Protein 4HET (pdb70)

B-factor: mean 66.99, std 24.39, range [30.78, 192.73]

Radius of gyration: 27.77 Å; Cα contacts (8 Å, |Δi|>4): 1760; chains: 2; bounding box: 73×57×80 Å

InterPro domains:
  IPR025112 Putative carbohydrate metabolism domain [PF13201] (128-371)
  IPR038653 Putative carbohydrate metabolism domain superfamily [G3DSA:2.60.120.890] (121-374)

Nearest PDB structures (foldseek):
  4het-assembly1_A  TM=1.002E+00  e=2.735E-70  Bacteroides thetaiotaomicron VPI-5482
  4het-assembly2_B  TM=9.818E-01  e=3.853E-67  Bacteroides thetaiotaomicron VPI-5482
  4jrl-assembly1_A-2  TM=9.714E-01  e=2.040E-60  Bacteroides ovatus ATCC 8483
  3hbz-assembly1_A  TM=7.803E-01  e=7.338E-41  Bacteroides thetaiotaomicron VPI-5482
  3s30-assembly1_A  TM=9.023E-01  e=2.817E-26  Phocaeicola vulgatus ATCC 8482

Secondary structure (DSSP, 8-state):
---S--EEEESSEEEEEEETTTTEEEEEEETT--TTSB-EEEE--TT-EEEES---TT--SS-B---STTSEEEEEEE-SSS---PEEEEEEEEEE--SEE---EE---SSS--EEEEE---SSS-EEEEE-B-SHHHHHTT---SGGGSSEEEEE-GGG-EEEEEE-EE-HHHH----EE--EEESEEE-GGGTTT-HHHHEEE-EE--S-EEEEEEEEEEE--SSEEETTEE--S-----EEEE--B-SSTT--BTTTTTT-TT--EEEE--GGG----SS-EEEEEE-EESTT----HHHHHTT-BEE-EEEESSTTGGGTEEETT-EEEEEEEEEEE--/---EEEESSEEEEEEETTTTEEEEEEETT--TTSB-EEEE--TT-EEEES---TT--SS-B---STT-EEEEEEE--PEEEEEEEEEE--SEE---EE---SSS--EEEEE---TTS-EEEEE-B-SHHHHHTT---SGGGSSEEEEE-GGG-EEEEEE-EE-HHHH----EE--EEESEEE-GGGTTT-HHHHEEE-EE--S-EEEEEEEEEEE--SSEEETTEE--S-----EEEE--B-SSTT--BTTTTTT-TT--EEEE--GGG----SS-EEEEEE-EESTT----HHHHHTT-BEE-EEEESSTTGGGTEEETT-EEEEEEEEEEE--

CATH classification: 2.60.40.2340 (+1 more: 2.60.120.890)

Structure (mmCIF, N/CA/C/O backbone):
data_4HET
#
_entry.id   4HET
#
_cell.length_a   180.385
_cell.length_b   180.385
_cell.length_c   63.752
_cell.angle_alpha   90.000
_cell.angle_beta   90.000
_cell.angle_gamma   120.000
#
_symmetry.space_group_name_H-M   'P 61'
#
loop_
_entity.id
_entity.type
_entity.pdbx_description
1 polymer 'HYPOTHETICAL GLYCOSIDE HYDROLASE'
2 non-polymer 1,2-ETHANEDIOL
3 water water
#
loop_
_atom_site.group_PDB
_atom_site.id
_atom_site.type_symbol
_atom_site.label_atom_id
_atom_site.label_alt_id
_atom_site.label_comp_id
_atom_site.label_asym_id
_atom_site.label_entity_id
_atom_site.label_seq_id
_atom_site.pdbx_PDB_ins_code
_atom_site.Cartn_x
_atom_site.Cartn_y
_atom_site.Cartn_z
_atom_site.occupancy
_atom_site.B_iso_or_equiv
_atom_site.auth_seq_id
_atom_site.auth_comp_id
_atom_site.auth_asym_id
_atom_site.auth_atom_id
_atom_site.pdbx_PDB_model_num
ATOM 1 N N . SER A 1 13 ? 71.262 -109.248 78.665 1.00 108.09 27 SER A N 1
ATOM 2 C CA . SER A 1 13 ? 72.370 -108.999 77.696 1.00 120.77 27 SER A CA 1
ATOM 3 C C . SER A 1 13 ? 72.496 -107.518 77.243 1.00 126.25 27 SER A C 1
ATOM 4 O O . SER A 1 13 ? 73.350 -106.783 77.751 1.00 117.89 27 SER A O 1
ATOM 6 N N . GLU A 1 14 ? 71.643 -107.084 76.310 1.00 128.06 28 GLU A N 1
ATOM 7 C CA . GLU A 1 14 ? 71.719 -105.726 75.728 1.00 123.06 28 GLU A CA 1
ATOM 8 C C . GLU A 1 14 ? 71.455 -104.564 76.716 1.00 129.00 28 GLU A C 1
ATOM 9 O O . GLU A 1 14 ? 70.601 -104.667 77.597 1.00 134.26 28 GLU A O 1
ATOM 11 N N . ALA A 1 15 ? 72.205 -103.469 76.552 1.00 132.71 29 ALA A N 1
ATOM 12 C CA . ALA A 1 15 ? 72.085 -102.264 77.399 1.00 122.00 29 ALA A CA 1
ATOM 13 C C . ALA A 1 15 ? 72.771 -101.029 76.773 1.00 113.85 29 ALA A C 1
ATOM 14 O O . ALA A 1 15 ? 73.992 -100.889 76.834 1.00 116.17 29 ALA A O 1
ATOM 16 N N . ALA A 1 16 ? 71.969 -100.142 76.192 1.00 96.72 30 ALA A N 1
ATOM 17 C CA . ALA A 1 16 ? 72.440 -98.904 75.533 1.00 105.76 30 ALA A CA 1
ATOM 18 C C . ALA A 1 16 ? 71.216 -98.058 75.183 1.00 99.99 30 ALA A C 1
ATOM 19 O O . ALA A 1 16 ? 70.083 -98.527 75.327 1.00 93.72 30 ALA A O 1
ATOM 21 N N . ILE A 1 17 ? 71.439 -96.812 74.756 1.00 99.05 31 ILE A N 1
ATOM 22 C CA . ILE A 1 17 ? 70.343 -95.947 74.301 1.00 87.37 31 ILE A CA 1
ATOM 23 C C . ILE A 1 17 ? 70.375 -95.995 72.780 1.00 82.81 31 ILE A C 1
ATOM 24 O O . ILE A 1 17 ? 71.369 -95.616 72.167 1.00 89.54 31 ILE A O 1
ATOM 29 N N . ASP A 1 18 ? 69.277 -96.445 72.180 1.00 87.08 32 ASP A N 1
ATOM 30 C CA . ASP A 1 18 ? 69.199 -96.650 70.733 1.00 91.13 32 ASP A CA 1
ATOM 31 C C . ASP A 1 18 ? 68.681 -95.432 69.991 1.00 87.94 32 ASP A C 1
ATOM 32 O O . ASP A 1 18 ? 68.987 -95.239 68.817 1.00 96.18 32 ASP A O 1
ATOM 37 N N . ALA A 1 19 ? 67.871 -94.630 70.666 1.00 81.98 33 ALA A N 1
ATOM 38 C CA . ALA A 1 19 ? 67.314 -93.426 70.082 1.00 70.96 33 ALA A CA 1
ATOM 39 C C . ALA A 1 19 ? 66.973 -92.461 71.202 1.00 69.52 33 ALA A C 1
ATOM 40 O O . ALA A 1 19 ? 66.966 -92.837 72.371 1.00 81.54 33 ALA A O 1
ATOM 42 N N . CYS A 1 20 ? 66.704 -91.215 70.848 1.00 74.41 34 CYS A N 1
ATOM 43 C CA . CYS A 1 20 ? 66.326 -90.222 71.832 1.00 70.08 34 CYS A CA 1
ATOM 44 C C . CYS A 1 20 ? 65.512 -89.166 71.133 1.00 62.40 34 CYS A C 1
ATOM 45 O O . CYS A 1 20 ? 66.006 -88.513 70.247 1.00 63.86 34 CYS A O 1
ATOM 48 N N . THR A 1 21 ? 64.248 -89.027 71.518 1.00 62.76 35 THR A N 1
ATOM 49 C CA . THR A 1 21 ? 63.346 -88.070 70.881 1.00 60.95 35 THR A CA 1
ATOM 50 C C . THR A 1 21 ? 62.719 -87.200 71.967 1.00 55.84 35 THR A C 1
ATOM 51 O O . THR A 1 21 ? 62.967 -87.402 73.161 1.00 58.98 35 THR A O 1
ATOM 55 N N . GLY A 1 22 ? 61.943 -86.206 71.556 1.00 54.11 36 GLY A N 1
ATOM 56 C CA . GLY A 1 22 ? 61.324 -85.319 72.517 1.00 53.36 36 GLY A CA 1
ATOM 57 C C . GLY A 1 22 ? 60.536 -84.259 71.810 1.00 50.21 36 GLY A C 1
ATOM 58 O O . GLY A 1 22 ? 60.751 -84.010 70.649 1.00 54.36 36 GLY A O 1
ATOM 59 N N . ASP A 1 23 ? 59.652 -83.596 72.544 1.00 50.96 37 ASP A N 1
ATOM 60 C CA . ASP A 1 23 ? 58.798 -82.544 71.984 1.00 53.25 37 ASP A CA 1
ATOM 61 C C . ASP A 1 23 ? 59.535 -81.419 71.287 1.00 55.14 37 ASP A C 1
ATOM 62 O O . ASP A 1 23 ? 59.039 -80.879 70.324 1.00 55.40 37 ASP A O 1
ATOM 67 N N . ASP A 1 24 ? 60.650 -80.974 71.850 1.00 57.49 38 ASP A N 1
ATOM 68 C CA . ASP A 1 24 ? 61.393 -79.846 71.262 1.00 52.41 38 ASP A CA 1
ATOM 69 C C . ASP A 1 24 ? 62.580 -80.313 70.407 1.00 51.59 38 ASP A C 1
ATOM 70 O O . ASP A 1 24 ? 63.224 -79.507 69.731 1.00 49.93 38 ASP A O 1
ATOM 75 N N . VAL A 1 25 ? 62.857 -81.615 70.436 1.00 51.86 39 VAL A N 1
ATOM 76 C CA . VAL A 1 25 ? 64.032 -82.178 69.793 1.00 47.44 39 VAL A CA 1
ATOM 77 C C . VAL A 1 25 ? 64.008 -82.238 68.269 1.00 58.45 39 VAL A C 1
ATOM 78 O O . VAL A 1 25 ? 63.149 -82.895 67.722 1.00 64.36 39 VAL A O 1
ATOM 82 N N . GLN A 1 26 ? 64.945 -81.542 67.608 1.00 58.69 40 GLN A N 1
ATOM 83 C CA A GLN A 1 26 ? 65.097 -81.581 66.133 0.50 58.97 40 GLN A CA 1
ATOM 84 C CA B GLN A 1 26 ? 65.100 -81.612 66.130 0.50 57.72 40 GLN A CA 1
ATOM 85 C C . GLN A 1 26 ? 66.009 -82.726 65.680 1.00 52.19 40 GLN A C 1
ATOM 86 O O . GLN A 1 26 ? 65.812 -83.286 64.640 1.00 63.56 40 GLN A O 1
ATOM 97 N N . LEU A 1 27 ? 67.009 -83.065 66.479 1.00 49.86 41 LEU A N 1
ATOM 98 C CA . LEU A 1 27 ? 67.957 -84.087 66.076 1.00 49.99 41 LEU A CA 1
ATOM 99 C C . LEU A 1 27 ? 68.773 -84.463 67.281 1.00 55.26 41 LEU A C 1
ATOM 100 O O . LEU A 1 27 ? 69.142 -83.596 68.049 1.00 48.58 41 LEU A O 1
ATOM 105 N N . ALA A 1 28 ? 69.070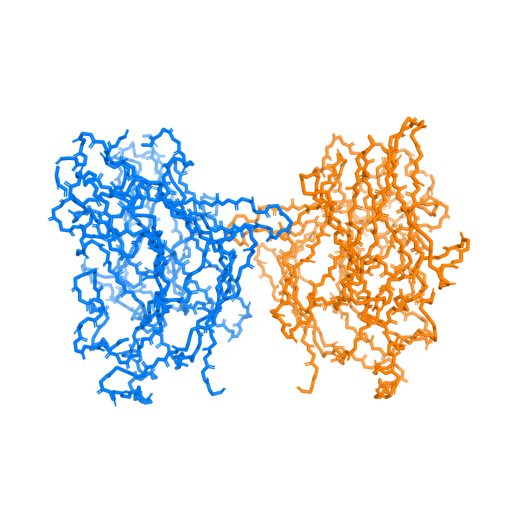 -85.744 67.415 1.00 60.10 42 ALA A N 1
ATOM 106 C CA . ALA A 1 28 ? 69.890 -86.229 68.490 1.00 60.98 42 ALA A CA 1
ATOM 107 C C . ALA A 1 28 ? 71.080 -86.930 67.889 1.00 66.41 42 ALA A C 1
ATOM 108 O O . ALA A 1 28 ? 70.948 -87.694 66.940 1.00 77.86 42 ALA A O 1
ATOM 110 N N . ASN A 1 29 ? 72.250 -86.637 68.422 1.00 60.22 43 ASN A N 1
ATOM 111 C CA . ASN A 1 29 ? 73.449 -87.337 68.030 1.00 62.98 43 ASN A CA 1
ATOM 112 C C . ASN A 1 29 ? 73.896 -88.192 69.185 1.00 58.85 43 ASN A C 1
ATOM 113 O O . ASN A 1 29 ? 74.415 -87.674 70.188 1.00 59.92 43 ASN A O 1
ATOM 118 N N . ILE A 1 30 ? 73.689 -89.499 69.044 1.00 63.48 44 ILE A N 1
ATOM 119 C CA . ILE A 1 30 ? 74.107 -90.477 70.044 1.00 67.28 44 ILE A CA 1
ATOM 120 C C . ILE A 1 30 ? 75.497 -90.981 69.690 1.00 68.90 44 ILE A C 1
ATOM 121 O O . ILE A 1 30 ? 75.677 -91.604 68.661 1.00 78.38 44 ILE A O 1
ATOM 126 N N . ASN A 1 31 ? 76.474 -90.698 70.540 1.00 70.07 45 ASN A N 1
ATOM 127 C CA . ASN A 1 31 ? 77.832 -91.148 70.327 1.00 75.61 45 ASN A CA 1
ATOM 128 C C . ASN A 1 31 ? 78.022 -92.384 71.198 1.00 87.63 45 ASN A C 1
ATOM 129 O O . ASN A 1 31 ? 78.286 -92.276 72.401 1.00 81.58 45 ASN A O 1
ATOM 134 N N . ALA A 1 32 ? 77.859 -93.554 70.581 1.00 89.38 46 ALA A N 1
ATOM 135 C CA . ALA A 1 32 ? 77.985 -94.852 71.269 1.00 93.80 46 ALA A CA 1
ATOM 136 C C . ALA A 1 32 ? 79.306 -95.071 72.014 1.00 91.99 46 ALA A C 1
ATOM 137 O O . ALA A 1 32 ? 79.354 -95.849 72.962 1.00 100.07 46 ALA A O 1
ATOM 139 N N . ASP A 1 33 ? 80.365 -94.386 71.594 1.00 91.99 47 ASP A N 1
ATOM 140 C CA . ASP A 1 33 ? 81.696 -94.548 72.194 1.00 92.12 47 ASP A CA 1
ATOM 141 C C . ASP A 1 33 ? 81.952 -93.703 73.440 1.00 94.27 47 ASP A C 1
ATOM 142 O O . ASP A 1 33 ? 82.545 -94.185 74.409 1.00 91.02 47 ASP A O 1
ATOM 147 N N . SER A 1 34 ? 81.548 -92.435 73.399 1.00 85.43 48 SER A N 1
ATOM 148 C CA . SER A 1 34 ? 81.752 -91.521 74.539 1.00 91.13 48 SER A CA 1
ATOM 149 C C . SER A 1 34 ? 80.586 -91.558 75.550 1.00 81.36 48 SER A C 1
ATOM 150 O O . SER A 1 34 ? 80.739 -91.128 76.693 1.00 86.49 48 SER A O 1
ATOM 153 N N . LYS A 1 35 ? 79.456 -92.113 75.113 1.00 83.00 49 LYS A N 1
ATOM 154 C CA . LYS A 1 35 ? 78.218 -92.159 75.877 1.00 86.96 49 LYS A CA 1
ATOM 155 C C . LYS A 1 35 ? 77.684 -90.729 76.053 1.00 85.85 49 LYS A C 1
ATOM 156 O O . LYS A 1 35 ? 77.010 -90.420 77.035 1.00 74.63 49 LYS A O 1
ATOM 162 N N . LEU A 1 36 ? 78.002 -89.851 75.107 1.00 75.92 50 LEU A N 1
ATOM 163 C CA . LEU A 1 36 ? 77.515 -88.488 75.144 1.00 71.98 50 LEU A CA 1
ATOM 164 C C . LEU A 1 36 ? 76.448 -88.422 74.092 1.00 65.70 50 LEU A C 1
ATOM 165 O O . LEU A 1 36 ? 76.621 -88.968 73.002 1.00 67.03 50 LEU A O 1
ATOM 170 N N . ILE A 1 37 ? 75.312 -87.813 74.435 1.00 58.79 51 ILE A N 1
ATOM 171 C CA . ILE A 1 37 ? 74.227 -87.599 73.499 1.00 55.46 51 ILE A CA 1
ATOM 172 C C . ILE A 1 37 ? 73.972 -86.103 73.458 1.00 59.24 51 ILE A C 1
ATOM 173 O O . ILE A 1 37 ? 73.678 -85.500 74.483 1.00 55.98 51 ILE A O 1
ATOM 178 N N . ASN A 1 38 ? 74.111 -85.502 72.288 1.00 56.27 52 ASN A N 1
ATOM 179 C CA . ASN A 1 38 ? 73.793 -84.106 72.127 1.00 55.12 52 ASN A CA 1
ATOM 180 C C . ASN A 1 38 ? 72.409 -84.085 71.524 1.00 54.35 52 ASN A C 1
ATOM 181 O O . ASN A 1 38 ? 72.165 -84.726 70.510 1.00 50.69 52 ASN A O 1
ATOM 186 N N . VAL A 1 39 ? 71.502 -83.344 72.146 1.00 51.36 53 VAL A N 1
ATOM 187 C CA . VAL A 1 39 ? 70.124 -83.252 71.685 1.00 48.55 53 VAL A CA 1
ATOM 188 C C . VAL A 1 39 ? 69.916 -81.815 71.273 1.00 51.02 53 VAL A C 1
ATOM 189 O O . VAL A 1 39 ? 70.047 -80.901 72.101 1.00 52.68 53 VAL A O 1
ATOM 193 N N . TYR A 1 40 ? 69.588 -81.606 70.002 1.00 48.08 54 TYR A N 1
ATOM 194 C CA . TYR A 1 40 ? 69.419 -80.273 69.463 1.00 48.22 54 TYR A CA 1
ATOM 195 C C . TYR A 1 40 ? 67.939 -79.897 69.492 1.00 47.54 54 TYR A C 1
ATOM 196 O O . TYR A 1 40 ? 67.087 -80.614 68.978 1.00 51.23 54 TYR A O 1
ATOM 205 N N . VAL A 1 41 ? 67.645 -78.762 70.102 1.00 46.55 55 VAL A N 1
ATOM 206 C CA . VAL A 1 41 ? 66.275 -78.290 70.255 1.00 48.62 55 VAL A CA 1
ATOM 207 C C . VAL A 1 41 ? 66.074 -76.910 69.680 1.00 51.76 55 VAL A C 1
ATOM 208 O O . VAL A 1 41 ? 67.034 -76.150 69.533 1.00 52.91 55 VAL A O 1
ATOM 212 N N . ASN A 1 42 ? 64.824 -76.570 69.374 1.00 59.98 56 ASN A N 1
ATOM 213 C CA . ASN A 1 42 ? 64.540 -75.255 68.812 1.00 54.32 56 ASN A CA 1
ATOM 214 C C . ASN A 1 42 ? 64.976 -74.165 69.775 1.00 53.87 56 ASN A C 1
ATOM 215 O O . ASN A 1 42 ? 64.956 -74.310 71.019 1.00 50.11 56 ASN A O 1
ATOM 220 N N . LYS A 1 43 ? 65.358 -73.059 69.183 1.00 58.28 57 LYS A N 1
ATOM 221 C CA . LYS A 1 43 ? 65.930 -71.941 69.895 1.00 63.04 57 LYS A CA 1
ATOM 222 C C . LYS A 1 43 ? 65.054 -71.423 71.029 1.00 63.99 57 LYS A C 1
ATOM 223 O O . LYS A 1 43 ? 65.582 -70.817 71.964 1.00 64.59 57 LYS A O 1
ATOM 229 N N . GLY A 1 44 ? 63.731 -71.612 70.928 1.00 63.24 58 GLY A N 1
ATOM 230 C CA . GLY A 1 44 ? 62.795 -71.138 71.954 1.00 65.14 58 GLY A CA 1
ATOM 231 C C . GLY A 1 44 ? 62.304 -72.192 72.952 1.00 62.94 58 GLY A C 1
ATOM 232 O O . GLY A 1 44 ? 61.368 -71.946 73.700 1.00 59.38 58 GLY A O 1
ATOM 233 N N . ALA A 1 45 ? 62.959 -73.350 73.002 1.00 52.42 59 ALA A N 1
ATOM 234 C CA . ALA A 1 45 ? 62.591 -74.418 73.914 1.00 52.99 59 ALA A CA 1
ATOM 235 C C . ALA A 1 45 ? 62.830 -74.022 75.381 1.00 53.20 59 ALA A C 1
ATOM 236 O O . ALA A 1 45 ? 63.760 -73.281 75.702 1.00 52.88 59 ALA A O 1
ATOM 238 N N . ASP A 1 46 ? 61.984 -74.508 76.277 1.00 52.40 60 ASP A N 1
ATOM 239 C CA . ASP A 1 46 ? 62.147 -74.227 77.700 1.00 54.43 60 ASP A CA 1
ATOM 240 C C . ASP A 1 46 ? 63.085 -75.306 78.227 1.00 55.27 60 ASP A C 1
ATOM 241 O O . ASP A 1 46 ? 62.675 -76.457 78.425 1.00 52.84 60 ASP A O 1
ATOM 246 N N . LEU A 1 47 ? 64.344 -74.938 78.448 1.00 57.60 61 LEU A N 1
ATOM 247 C CA . LEU A 1 47 ? 65.346 -75.901 78.930 1.00 55.97 61 LEU A CA 1
ATOM 248 C C . LEU A 1 47 ? 64.988 -76.468 80.301 1.00 49.96 61 LEU A C 1
ATOM 249 O O . LEU A 1 47 ? 65.380 -77.591 80.610 1.00 52.12 61 LEU A O 1
ATOM 254 N N . SER A 1 48 ? 64.207 -75.741 81.095 1.00 54.98 62 SER A N 1
ATOM 255 C CA . SER A 1 48 ? 63.816 -76.234 82.426 1.00 57.56 62 SER A CA 1
ATOM 256 C C . SER A 1 48 ? 62.686 -77.273 82.425 1.00 54.26 62 SER A C 1
ATOM 257 O O . SER A 1 48 ? 62.413 -77.895 83.467 1.00 51.66 62 SER A O 1
ATOM 260 N N . LYS A 1 49 ? 62.029 -77.440 81.279 1.00 53.43 63 LYS A N 1
ATOM 261 C CA . LYS A 1 49 ? 60.903 -78.363 81.140 1.00 52.36 63 LYS A CA 1
ATOM 262 C C . LYS A 1 49 ? 60.987 -79.130 79.843 1.00 53.92 63 LYS A C 1
ATOM 263 O O . LYS A 1 49 ? 60.193 -78.905 78.933 1.00 55.38 63 LYS A O 1
ATOM 269 N N . GLN A 1 50 ? 61.944 -80.049 79.758 1.00 51.05 64 GLN A N 1
ATOM 270 C CA . GLN A 1 50 ? 62.111 -80.843 78.569 1.00 52.79 64 GLN A CA 1
ATOM 271 C C . GLN A 1 50 ? 61.462 -82.216 78.666 1.00 55.20 64 GLN A C 1
ATOM 272 O O . GLN A 1 50 ? 61.750 -82.962 79.599 1.00 50.66 64 GLN A O 1
ATOM 278 N N . LYS A 1 51 ? 60.614 -82.551 77.679 1.00 57.17 65 LYS A N 1
ATOM 279 C CA . LYS A 1 51 ? 60.011 -83.887 77.579 1.00 57.01 65 LYS A CA 1
ATOM 280 C C . LYS A 1 51 ? 60.879 -84.683 76.622 1.00 53.30 65 LYS A C 1
ATOM 281 O O . LYS A 1 51 ? 61.054 -84.266 75.476 1.00 54.67 65 LYS A O 1
ATOM 287 N N . LEU A 1 52 ? 61.405 -85.817 77.081 1.00 53.10 66 LEU A N 1
ATOM 288 C CA . LEU A 1 52 ? 62.282 -86.665 76.286 1.00 58.70 66 LEU A CA 1
ATOM 289 C C . LEU A 1 52 ? 61.900 -88.138 76.402 1.00 57.24 66 LEU A C 1
ATOM 290 O O . LEU A 1 52 ? 61.508 -88.562 77.472 1.00 60.79 66 LEU A O 1
ATOM 295 N N . GLU A 1 53 ? 62.022 -88.899 75.305 1.00 62.21 67 GLU A N 1
ATOM 296 C CA . GLU A 1 53 ? 61.796 -90.359 75.292 1.00 74.62 67 GLU A CA 1
ATOM 297 C C . GLU A 1 53 ? 63.044 -91.041 74.772 1.00 65.51 67 GLU A C 1
ATOM 298 O O . GLU A 1 53 ? 63.719 -90.520 73.902 1.00 75.68 67 GLU A O 1
ATOM 304 N N . PHE A 1 54 ? 63.336 -92.214 75.298 1.00 70.71 68 PHE A N 1
ATOM 305 C CA . PHE A 1 54 ? 64.497 -92.984 74.896 1.00 74.11 68 PHE A CA 1
ATOM 306 C C . PHE A 1 54 ? 64.049 -94.371 74.449 1.00 86.24 68 PHE A C 1
ATOM 307 O O . PHE A 1 54 ? 63.193 -94.965 75.082 1.00 94.32 68 PHE A O 1
ATOM 315 N N . VAL A 1 55 ? 64.615 -94.883 73.361 1.00 87.82 69 VAL A N 1
ATOM 316 C CA . VAL A 1 55 ? 64.357 -96.251 72.951 1.00 88.40 69 VAL A CA 1
ATOM 317 C C . VAL A 1 55 ? 65.552 -97.057 73.477 1.00 93.94 69 VAL A C 1
ATOM 318 O O . VAL A 1 55 ? 66.700 -96.685 73.238 1.00 95.51 69 VAL A O 1
ATOM 322 N N . ILE A 1 56 ? 65.282 -98.127 74.221 1.00 92.25 70 ILE A N 1
ATOM 323 C CA . ILE A 1 56 ? 66.337 -98.991 74.766 1.00 98.34 70 ILE A CA 1
ATOM 324 C C . ILE A 1 56 ? 66.008 -100.470 74.455 1.00 100.70 70 ILE A C 1
ATOM 325 O O . ILE A 1 56 ? 64.901 -100.761 73.990 1.00 100.49 70 ILE A O 1
ATOM 330 N N . PRO A 1 57 ? 66.972 -101.398 74.671 1.00 105.12 71 PRO A N 1
ATOM 331 C CA . PRO A 1 57 ? 66.743 -102.837 74.416 1.00 121.07 71 PRO A CA 1
ATOM 332 C C . PRO A 1 57 ? 65.602 -103.480 75.229 1.00 127.79 71 PRO A C 1
ATOM 333 O O . PRO A 1 57 ? 65.433 -103.158 76.414 1.00 117.04 71 PRO A O 1
ATOM 337 N N . GLU A 1 58 ? 64.851 -104.385 74.586 1.00 124.18 72 GLU A N 1
ATOM 338 C CA . GLU A 1 58 ? 63.732 -105.111 75.211 1.00 112.42 72 GLU A CA 1
ATOM 339 C C . GLU A 1 58 ? 64.133 -105.657 76.579 1.00 110.26 72 GLU A C 1
ATOM 340 O O . GLU A 1 58 ? 65.138 -106.357 76.698 1.00 107.49 72 GLU A O 1
ATOM 342 N N . GLY A 1 59 ? 63.375 -105.298 77.613 1.00 114.24 73 GLY A N 1
ATOM 343 C CA . GLY A 1 59 ? 63.648 -105.769 78.973 1.00 121.29 73 GLY A CA 1
ATOM 344 C C . GLY A 1 59 ? 64.388 -104.800 79.883 1.00 123.90 73 GLY A C 1
ATOM 345 O O . GLY A 1 59 ? 64.157 -104.789 81.095 1.00 125.04 73 GLY A O 1
ATOM 346 N N . ALA A 1 60 ? 65.294 -104.006 79.317 1.00 121.33 74 ALA A N 1
ATOM 347 C CA . ALA A 1 60 ? 66.085 -103.042 80.086 1.00 120.58 74 ALA A CA 1
ATOM 348 C C . ALA A 1 60 ? 65.256 -101.834 80.497 1.00 114.57 74 ALA A C 1
ATOM 349 O O . ALA A 1 60 ? 64.218 -101.543 79.891 1.00 107.46 74 ALA A O 1
ATOM 351 N N . THR A 1 61 ? 65.742 -101.120 81.511 1.00 113.52 75 THR A N 1
ATOM 352 C CA . THR A 1 61 ? 65.077 -99.908 82.003 1.00 117.14 75 THR A CA 1
ATOM 353 C C . THR A 1 61 ? 66.019 -98.699 82.049 1.00 105.03 75 THR A C 1
ATOM 354 O O . THR A 1 61 ? 67.235 -98.839 82.225 1.00 92.42 75 THR A O 1
ATOM 358 N N . ILE A 1 62 ? 65.420 -97.516 81.925 1.00 108.73 76 ILE A N 1
ATOM 359 C CA . ILE A 1 62 ? 66.137 -96.242 81.881 1.00 103.26 76 ILE A CA 1
ATOM 360 C C . ILE A 1 62 ? 65.765 -95.358 83.076 1.00 94.38 76 ILE A C 1
ATOM 361 O O . ILE A 1 62 ? 64.610 -94.974 83.241 1.00 98.95 76 ILE A O 1
ATOM 366 N N . LYS A 1 63 ? 66.762 -95.022 83.886 1.00 85.24 77 LYS A N 1
ATOM 367 C CA . LYS A 1 63 ? 66.581 -94.185 85.059 1.00 91.11 77 LYS A CA 1
ATOM 368 C C . LYS A 1 63 ? 67.546 -93.000 85.017 1.00 86.90 77 LYS A C 1
ATOM 369 O O . LYS A 1 63 ? 68.742 -93.202 84.854 1.00 90.14 77 LYS A O 1
ATOM 375 N N . ILE A 1 64 ? 67.034 -91.778 85.187 1.00 78.77 78 ILE A N 1
ATOM 376 C CA . ILE A 1 64 ? 67.888 -90.580 85.305 1.00 67.81 78 ILE A CA 1
ATOM 377 C C . ILE A 1 64 ? 68.691 -90.745 86.602 1.00 70.14 78 ILE A C 1
ATOM 378 O O . ILE A 1 64 ? 68.149 -91.201 87.592 1.00 73.88 78 ILE A O 1
ATOM 383 N N . ASN A 1 65 ? 69.975 -90.395 86.602 1.00 69.10 79 ASN A N 1
ATOM 384 C CA . ASN A 1 65 ? 70.846 -90.662 87.766 1.00 71.72 79 ASN A CA 1
ATOM 385 C C . ASN A 1 65 ? 70.555 -89.875 89.014 1.00 69.15 79 ASN A C 1
ATOM 386 O O . ASN A 1 65 ? 70.874 -90.313 90.111 1.00 73.03 79 ASN A O 1
ATOM 391 N N . ASP A 1 66 ? 69.959 -88.706 88.853 1.00 68.55 80 ASP A N 1
ATOM 392 C CA . ASP A 1 66 ? 69.630 -87.863 89.993 1.00 71.10 80 ASP A CA 1
ATOM 393 C C . ASP A 1 66 ? 68.328 -87.114 89.715 1.00 65.88 80 ASP A C 1
ATOM 394 O O . ASP A 1 66 ? 67.756 -87.220 88.624 1.00 66.41 80 ASP A O 1
ATOM 399 N N . GLN A 1 67 ? 67.868 -86.378 90.720 1.00 61.09 81 GLN A N 1
ATOM 400 C CA . GLN A 1 67 ? 66.685 -85.555 90.612 1.00 60.16 81 GLN A CA 1
ATOM 401 C C . GLN A 1 67 ? 67.006 -84.138 91.085 1.00 57.30 81 GLN A C 1
ATOM 402 O O . GLN A 1 67 ? 67.711 -83.963 92.086 1.00 59.04 81 GLN A O 1
ATOM 408 N N . VAL A 1 68 ? 66.461 -83.142 90.389 1.00 56.91 82 VAL A N 1
ATOM 409 C CA . VAL A 1 68 ? 66.582 -81.735 90.826 1.00 61.08 82 VAL A CA 1
ATOM 410 C C . VAL A 1 68 ? 65.170 -81.123 90.994 1.00 58.44 82 VAL A C 1
ATOM 411 O O . VAL A 1 68 ? 64.201 -81.607 90.404 1.00 55.72 82 VAL A O 1
ATOM 415 N N . ALA A 1 69 ? 65.087 -80.038 91.771 1.00 58.00 83 ALA A N 1
ATOM 416 C CA . ALA A 1 69 ? 63.834 -79.409 92.091 1.00 59.02 83 ALA A CA 1
ATOM 417 C C . ALA A 1 69 ? 62.943 -79.182 90.870 1.00 62.17 83 ALA A C 1
ATOM 418 O O . ALA A 1 69 ? 61.730 -79.385 90.953 1.00 60.72 83 ALA A O 1
ATOM 420 N N . GLY A 1 70 ? 63.533 -78.783 89.756 1.00 55.05 84 GLY A N 1
ATOM 421 C CA . GLY A 1 70 ? 62.781 -78.467 88.554 1.00 57.44 84 GLY A CA 1
ATOM 422 C C . GLY A 1 70 ? 62.212 -79.640 87.782 1.00 58.07 84 GLY A C 1
ATOM 423 O O . GLY A 1 70 ? 61.385 -79.452 86.906 1.00 56.17 84 GLY A O 1
ATOM 424 N N . ASP A 1 71 ? 62.648 -80.850 88.122 1.00 60.90 85 ASP A N 1
ATOM 425 C CA . ASP A 1 71 ? 62.107 -82.038 87.496 1.00 57.30 85 ASP A CA 1
ATOM 426 C C . ASP A 1 71 ? 60.639 -82.196 87.930 1.00 60.41 85 ASP A C 1
ATOM 427 O O . ASP A 1 71 ? 60.253 -81.835 89.051 1.00 54.48 85 ASP A O 1
ATOM 432 N N . THR A 1 72 ? 59.836 -82.719 87.012 1.00 63.37 86 THR A N 1
ATOM 433 C CA . THR A 1 72 ? 58.432 -83.041 87.276 1.00 62.47 86 THR A CA 1
ATOM 434 C C . THR A 1 72 ? 58.290 -84.498 86.826 1.00 70.89 86 THR A C 1
ATOM 435 O O . THR A 1 72 ? 59.276 -85.138 86.422 1.00 64.69 86 THR A O 1
ATOM 439 N N . GLU A 1 73 ? 57.071 -85.020 86.864 1.00 76.32 87 GLU A N 1
ATOM 440 C CA . GLU A 1 73 ? 56.816 -86.396 86.453 1.00 77.40 87 GLU A CA 1
ATOM 441 C C . GLU A 1 73 ? 56.846 -86.562 84.949 1.00 68.67 87 GLU A C 1
ATOM 442 O O . GLU A 1 73 ? 57.131 -87.641 84.459 1.00 75.16 87 GLU A O 1
ATOM 448 N N . ALA A 1 74 ? 56.588 -85.476 84.231 1.00 64.53 88 ALA A N 1
ATOM 449 C CA . ALA A 1 74 ? 56.547 -85.476 82.791 1.00 62.99 88 ALA A CA 1
ATOM 450 C C . ALA A 1 74 ? 57.797 -84.842 82.081 1.00 61.30 88 ALA A C 1
ATOM 451 O O . ALA A 1 74 ? 58.062 -85.155 80.925 1.00 69.68 88 ALA A O 1
ATOM 453 N N . THR A 1 75 ? 58.538 -83.962 82.761 1.00 58.08 89 THR A N 1
ATOM 454 C CA . THR A 1 75 ? 59.683 -83.281 82.144 1.00 61.33 89 THR A CA 1
ATOM 455 C C . THR A 1 75 ? 60.936 -83.272 83.033 1.00 60.09 89 THR A C 1
ATOM 456 O O . THR A 1 75 ? 60.848 -83.431 84.242 1.00 59.95 89 THR A O 1
ATOM 460 N N . TYR A 1 76 ? 62.092 -83.071 82.408 1.00 58.05 90 TYR A N 1
ATOM 461 C CA . TYR A 1 76 ? 63.361 -82.941 83.125 1.00 54.99 90 TYR A CA 1
ATOM 462 C C . TYR A 1 76 ? 63.894 -81.511 82.974 1.00 53.36 90 TYR A C 1
ATOM 463 O O . TYR A 1 76 ? 63.697 -80.852 81.946 1.00 48.62 90 TYR A O 1
ATOM 472 N N . ASP A 1 77 ? 64.589 -81.051 84.012 1.00 55.45 91 ASP A N 1
ATOM 473 C CA . ASP A 1 77 ? 65.157 -79.713 84.017 1.00 52.92 91 ASP A CA 1
ATOM 474 C C . ASP A 1 77 ? 66.627 -79.751 83.558 1.00 54.02 91 ASP A C 1
ATOM 475 O O . ASP A 1 77 ? 67.489 -80.304 84.243 1.00 55.72 91 ASP A O 1
ATOM 480 N N . PHE A 1 78 ? 66.881 -79.175 82.394 1.00 52.33 92 PHE A N 1
ATOM 481 C CA . PHE A 1 78 ? 68.217 -79.059 81.822 1.00 53.40 92 PHE A CA 1
ATOM 482 C C . PHE A 1 78 ? 68.698 -77.605 81.808 1.00 54.79 92 PHE A C 1
ATOM 483 O O . PHE A 1 78 ? 69.540 -77.238 80.995 1.00 57.79 92 PHE A O 1
ATOM 491 N N . SER A 1 79 ? 68.172 -76.781 82.697 1.00 54.02 93 SER A N 1
ATOM 492 C CA . SER A 1 79 ? 68.514 -75.356 82.705 1.00 57.12 93 SER A CA 1
ATOM 493 C C . SER A 1 79 ? 69.770 -75.009 83.500 1.00 61.87 93 SER A C 1
ATOM 494 O O . SER A 1 79 ? 70.250 -73.896 83.366 1.00 65.15 93 SER A O 1
ATOM 497 N N . GLU A 1 80 ? 70.281 -75.939 84.323 1.00 61.61 94 GLU A N 1
ATOM 498 C CA . GLU A 1 80 ? 71.477 -75.689 85.136 1.00 69.23 94 GLU A CA 1
ATOM 499 C C . GLU A 1 80 ? 72.710 -75.590 84.240 1.00 71.82 94 GLU A C 1
ATOM 500 O O . GLU A 1 80 ? 72.669 -75.927 83.045 1.00 63.18 94 GLU A O 1
ATOM 506 N N . GLU A 1 81 ? 73.795 -75.127 84.862 1.00 80.78 95 GLU A N 1
ATOM 507 C CA . GLU A 1 81 ? 75.089 -74.826 84.225 1.00 79.90 95 GLU A CA 1
ATOM 508 C C . GLU A 1 81 ? 75.397 -75.490 82.894 1.00 64.53 95 GLU A C 1
ATOM 509 O O . GLU A 1 81 ? 75.428 -74.845 81.836 1.00 86.16 95 GLU A O 1
ATOM 511 N N . THR A 1 82 ? 75.633 -76.789 82.945 1.00 62.79 96 THR A N 1
ATOM 512 C CA . THR A 1 82 ? 76.057 -77.551 81.772 1.00 62.72 96 THR A CA 1
ATOM 513 C C . THR A 1 82 ? 74.947 -77.963 80.798 1.00 65.09 96 THR A C 1
ATOM 514 O O . THR A 1 82 ? 75.231 -78.494 79.721 1.00 59.22 96 THR A O 1
ATOM 518 N N . HIS A 1 83 ? 73.691 -77.728 81.164 1.00 57.47 97 HIS A N 1
ATOM 519 C CA . HIS A 1 83 ? 72.566 -78.167 80.355 1.00 50.12 97 HIS A CA 1
ATOM 520 C C . HIS A 1 83 ? 72.659 -79.677 80.068 1.00 47.01 97 HIS A C 1
ATOM 521 O O . HIS A 1 83 ? 72.242 -80.133 79.007 1.00 50.00 97 HIS A O 1
ATOM 528 N N . SER A 1 84 ? 73.147 -80.438 81.038 1.00 50.37 98 SER A N 1
ATOM 529 C CA A SER A 1 84 ? 73.299 -81.875 80.895 0.50 54.79 98 SER A CA 1
ATOM 530 C CA B SER A 1 84 ? 73.285 -81.882 80.878 0.50 52.12 98 SER A CA 1
ATOM 531 C C . SER A 1 84 ? 72.824 -82.650 82.118 1.00 52.72 98 SER A C 1
ATOM 532 O O . SER A 1 84 ? 72.841 -82.143 83.233 1.00 55.12 98 SER A O 1
ATOM 537 N N . ARG A 1 85 ? 72.394 -83.886 81.887 1.00 56.78 99 ARG A N 1
ATOM 538 C CA . ARG A 1 85 ? 71.968 -84.796 82.957 1.00 59.81 99 ARG A CA 1
ATOM 539 C C . ARG A 1 85 ? 72.427 -86.211 82.560 1.00 57.43 99 ARG A C 1
ATOM 540 O O . ARG A 1 85 ? 72.430 -86.565 81.368 1.00 59.05 99 ARG A O 1
ATOM 548 N N . LYS A 1 86 ? 72.786 -87.017 83.538 1.00 57.89 100 LYS A N 1
ATOM 549 C CA . LYS A 1 86 ? 73.238 -88.378 83.294 1.00 64.59 100 LYS A CA 1
ATOM 550 C C . LYS A 1 86 ? 72.099 -89.379 83.465 1.00 68.79 100 LYS A C 1
ATOM 551 O O . LYS A 1 86 ? 71.234 -89.189 84.309 1.00 75.70 100 LYS A O 1
ATOM 557 N N . PHE A 1 87 ? 72.099 -90.421 82.645 1.00 74.58 101 PHE A N 1
ATOM 558 C CA . PHE A 1 87 ? 71.109 -91.491 82.695 1.00 77.51 101 PHE A CA 1
ATOM 559 C C . PHE A 1 87 ? 71.807 -92.859 82.707 1.00 86.57 101 PHE A C 1
ATOM 560 O O . PHE A 1 87 ? 72.803 -93.047 82.020 1.00 92.59 101 PHE A O 1
ATOM 568 N N . THR A 1 88 ? 71.298 -93.808 83.494 1.00 95.17 102 THR A N 1
ATOM 569 C CA . THR A 1 88 ? 71.837 -95.165 83.497 1.00 82.37 102 THR A CA 1
ATOM 570 C C . THR A 1 88 ? 70.839 -96.094 82.791 1.00 92.55 102 THR A C 1
ATOM 571 O O . THR A 1 88 ? 69.629 -95.922 82.910 1.00 97.00 102 THR A O 1
ATOM 575 N N . VAL A 1 89 ? 71.351 -97.047 82.014 1.00 104.08 103 VAL A N 1
ATOM 576 C CA . VAL A 1 89 ? 70.507 -98.037 81.333 1.00 99.50 103 VAL A CA 1
ATOM 577 C C . VAL A 1 89 ? 70.905 -99.410 81.874 1.00 107.57 103 VAL A C 1
ATOM 578 O O . VAL A 1 89 ? 71.928 -99.967 81.462 1.00 118.24 103 VAL A O 1
ATOM 582 N N . THR A 1 90 ? 70.128 -99.936 82.822 1.00 120.45 104 THR A N 1
ATOM 583 C CA . THR A 1 90 ? 70.413 -101.267 83.379 1.00 123.92 104 THR A CA 1
ATOM 584 C C . THR A 1 90 ? 69.803 -102.319 82.456 1.00 123.91 104 THR A C 1
ATOM 585 O O . THR A 1 90 ? 68.633 -102.230 82.057 1.00 114.60 104 THR A O 1
ATOM 589 N N . SER A 1 91 ? 70.642 -103.300 82.130 1.00 133.24 105 SER A N 1
ATOM 590 C CA . SER A 1 91 ? 70.365 -104.347 81.133 1.00 149.40 105 SER A CA 1
ATOM 591 C C . SER A 1 91 ? 68.991 -105.036 81.115 1.00 152.65 105 SER A C 1
ATOM 592 O O . SER A 1 91 ? 68.377 -105.146 80.057 1.00 153.06 105 SER A O 1
ATOM 595 N N . GLU A 1 92 ? 68.543 -105.491 82.288 1.00 138.13 106 GLU A N 1
ATOM 596 C CA . GLU A 1 92 ? 67.364 -106.373 82.494 1.00 140.20 106 GLU A CA 1
ATOM 597 C C . GLU A 1 92 ? 68.077 -107.615 83.007 1.00 134.49 106 GLU A C 1
ATOM 598 O O . GLU A 1 92 ? 67.643 -108.293 83.932 1.00 117.71 106 GLU A O 1
ATOM 604 N N . ASP A 1 93 ? 69.223 -107.843 82.378 1.00 135.88 107 ASP A N 1
ATOM 605 C CA . ASP A 1 93 ? 70.203 -108.834 82.735 1.00 136.27 107 ASP A CA 1
ATOM 606 C C . ASP A 1 93 ? 70.732 -108.431 84.115 1.00 131.87 107 ASP A C 1
ATOM 607 O O . ASP A 1 93 ? 71.080 -109.282 84.935 1.00 129.50 107 ASP A O 1
ATOM 612 N N . GLY A 1 94 ? 70.785 -107.118 84.355 1.00 126.04 108 GLY A N 1
ATOM 613 C CA . GLY A 1 94 ? 71.279 -106.550 85.605 1.00 113.93 108 GLY A CA 1
ATOM 614 C C . GLY A 1 94 ? 72.795 -106.478 85.667 1.00 112.44 108 GLY A C 1
ATOM 615 O O . GLY A 1 94 ? 73.346 -106.038 86.675 1.00 117.25 108 GLY A O 1
ATOM 616 N N . GLN A 1 95 ? 73.470 -106.86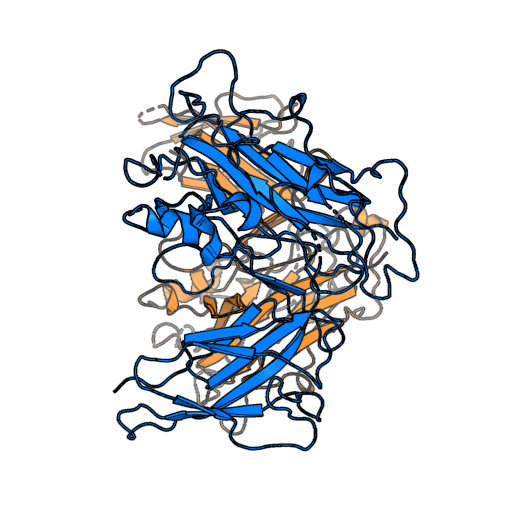0 84.578 1.00 123.86 109 GLN A N 1
ATOM 617 C CA . GLN A 1 95 ? 74.939 -106.938 84.550 1.00 137.91 109 GLN A CA 1
ATOM 618 C C . GLN A 1 95 ? 75.688 -105.753 83.915 1.00 136.61 109 GLN A C 1
ATOM 619 O O . GLN A 1 95 ? 76.900 -105.635 84.112 1.00 149.75 109 GLN A O 1
ATOM 625 N N . TRP A 1 96 ? 74.999 -104.886 83.170 1.00 137.39 110 TRP A N 1
ATOM 626 C CA . TRP A 1 96 ? 75.657 -103.698 82.599 1.00 137.95 110 TRP A CA 1
ATOM 627 C C . TRP A 1 96 ? 74.931 -102.407 83.014 1.00 122.30 110 TRP A C 1
ATOM 628 O O . TRP A 1 96 ? 73.729 -102.266 82.789 1.00 109.94 110 TRP A O 1
ATOM 639 N N . LYS A 1 97 ? 75.678 -101.474 83.608 1.00 117.03 111 LYS A N 1
ATOM 640 C CA . LYS A 1 97 ? 75.157 -100.175 84.055 1.00 108.19 111 LYS A CA 1
ATOM 641 C C . LYS A 1 97 ? 75.848 -99.001 83.314 1.00 101.58 111 LYS A C 1
ATOM 642 O O . LYS A 1 97 ? 76.494 -98.163 83.950 1.00 106.72 111 LYS A O 1
ATOM 644 N N . PRO A 1 98 ? 75.708 -98.933 81.969 1.00 100.47 112 PRO A N 1
ATOM 645 C CA . PRO A 1 98 ? 76.323 -97.866 81.160 1.00 99.06 112 PRO A CA 1
ATOM 646 C C . PRO A 1 98 ? 75.686 -96.483 81.358 1.00 89.86 112 PRO A C 1
ATOM 647 O O . PRO A 1 98 ? 74.498 -96.304 81.094 1.00 82.96 112 PRO A O 1
ATOM 651 N N . VAL A 1 99 ? 76.496 -95.515 81.781 1.00 91.53 113 VAL A N 1
ATOM 652 C CA . VAL A 1 99 ? 76.031 -94.159 82.061 1.00 87.53 113 VAL A CA 1
ATOM 653 C C . VAL A 1 99 ? 76.197 -93.206 80.867 1.00 84.93 113 VAL A C 1
ATOM 654 O O . VAL A 1 99 ? 77.314 -92.939 80.432 1.00 85.45 113 VAL A O 1
ATOM 658 N N . TYR A 1 100 ? 75.078 -92.681 80.373 1.00 77.35 114 TYR A N 1
ATOM 659 C CA . TYR A 1 100 ? 75.058 -91.691 79.300 1.00 73.93 114 TYR A CA 1
ATOM 660 C C . TYR A 1 100 ? 74.935 -90.269 79.857 1.00 71.91 114 TYR A C 1
ATOM 661 O O . TYR A 1 100 ? 74.358 -90.053 80.912 1.00 69.74 114 TYR A O 1
ATOM 670 N N . THR A 1 101 ? 75.500 -89.308 79.143 1.00 62.49 115 THR A N 1
ATOM 671 C CA . THR A 1 101 ? 75.420 -87.896 79.502 1.00 58.02 115 THR A CA 1
ATOM 672 C C . THR A 1 101 ? 74.607 -87.280 78.402 1.00 56.02 115 THR A C 1
ATOM 673 O O . THR A 1 101 ? 74.994 -87.353 77.240 1.00 65.18 115 THR A O 1
ATOM 677 N N . VAL A 1 102 ? 73.418 -86.779 78.731 1.00 57.84 116 VAL A N 1
ATOM 678 C CA . VAL A 1 102 ? 72.562 -86.144 77.747 1.00 53.96 116 VAL A CA 1
ATOM 679 C C . VAL A 1 102 ? 72.703 -84.646 77.884 1.00 53.90 116 VAL A C 1
ATOM 680 O O . VAL A 1 102 ? 72.479 -84.114 78.956 1.00 56.94 116 VAL A O 1
ATOM 684 N N . LYS A 1 103 ? 73.063 -83.976 76.790 1.00 49.32 117 LYS A N 1
ATOM 685 C CA . LYS A 1 103 ? 73.249 -82.518 76.767 1.00 54.08 117 LYS A CA 1
ATOM 686 C C . LYS A 1 103 ? 72.294 -81.886 75.756 1.00 54.88 117 LYS A C 1
ATOM 687 O O . LYS A 1 103 ? 72.235 -82.304 74.616 1.00 54.10 117 LYS A O 1
ATOM 693 N N . VAL A 1 104 ? 71.560 -80.872 76.194 1.00 54.73 118 VAL A N 1
ATOM 694 C CA . VAL A 1 104 ? 70.613 -80.188 75.349 1.00 51.03 118 VAL A CA 1
ATOM 695 C C . VAL A 1 104 ? 71.289 -78.946 74.791 1.00 57.62 118 VAL A C 1
ATOM 696 O O . VAL A 1 104 ? 71.934 -78.203 75.510 1.00 62.14 118 VAL A O 1
ATOM 700 N N . VAL A 1 105 ? 71.188 -78.776 73.477 1.00 53.14 119 VAL A N 1
ATOM 701 C CA . VAL A 1 105 ? 71.847 -77.687 72.781 1.00 55.30 119 VAL A CA 1
ATOM 702 C C . VAL A 1 105 ? 70.819 -76.949 71.921 1.00 53.48 119 VAL A C 1
ATOM 703 O O . VAL A 1 105 ? 70.084 -77.560 71.148 1.00 51.83 119 VAL A O 1
ATOM 707 N N . LEU A 1 106 ? 70.768 -75.634 72.063 1.00 55.49 120 LEU A N 1
ATOM 708 C CA . LEU A 1 106 ? 69.893 -74.805 71.240 1.00 56.00 120 LEU A CA 1
ATOM 709 C C . LEU A 1 106 ? 70.416 -74.811 69.791 1.00 55.61 120 LEU A C 1
ATOM 710 O O . LEU A 1 106 ? 71.608 -74.823 69.565 1.00 60.33 120 LEU A O 1
ATOM 715 N N . ALA A 1 107 ? 69.501 -74.889 68.829 1.00 50.91 121 ALA A N 1
ATOM 716 C CA . ALA A 1 107 ? 69.804 -74.919 67.391 1.00 50.93 121 ALA A CA 1
ATOM 717 C C . ALA A 1 107 ? 68.698 -74.208 66.595 1.00 52.38 121 ALA A C 1
ATOM 718 O O . ALA A 1 107 ? 67.598 -74.022 67.085 1.00 59.82 121 ALA A O 1
ATOM 720 N N . GLU A 1 108 ? 69.049 -73.758 65.394 1.00 46.31 122 GLU A N 1
ATOM 721 C CA A GLU A 1 108 ? 68.140 -73.105 64.455 0.50 48.63 122 GLU A CA 1
ATOM 722 C CA B GLU A 1 108 ? 68.131 -73.113 64.480 0.50 45.93 122 GLU A CA 1
ATOM 723 C C . GLU A 1 108 ? 68.154 -73.918 63.181 1.00 48.62 122 GLU A C 1
ATOM 724 O O . GLU A 1 108 ? 69.023 -74.760 62.994 1.00 46.97 122 GLU A O 1
ATOM 735 N N . LEU A 1 109 ? 67.192 -73.679 62.291 1.00 49.07 123 LEU A N 1
ATOM 736 C CA . LEU A 1 109 ? 67.190 -74.384 61.028 1.00 48.58 123 LEU A CA 1
ATOM 737 C C . LEU A 1 109 ? 68.290 -73.841 60.147 1.00 40.62 123 LEU A C 1
ATOM 738 O O . LEU A 1 109 ? 68.586 -72.644 60.203 1.00 44.59 123 LEU A O 1
ATOM 743 N N . PRO A 1 110 ? 68.890 -74.703 59.309 1.00 42.67 124 PRO A N 1
ATOM 744 C CA . PRO A 1 110 ? 69.833 -74.141 58.347 1.00 48.89 124 PRO A CA 1
ATOM 745 C C . PRO A 1 110 ? 69.092 -73.397 57.235 1.00 47.62 124 PRO A C 1
ATOM 746 O O . PRO A 1 110 ? 67.870 -73.468 57.144 1.00 43.63 124 PRO A O 1
ATOM 750 N N . THR A 1 111 ? 69.841 -72.654 56.437 1.00 48.23 125 THR A N 1
ATOM 751 C CA . THR A 1 111 ? 69.325 -72.015 55.239 1.00 53.11 125 THR A CA 1
ATOM 752 C C . THR A 1 111 ? 70.026 -72.591 54.001 1.00 57.47 125 THR A C 1
ATOM 753 O O . THR A 1 111 ? 69.727 -72.200 52.895 1.00 50.25 125 THR A O 1
ATOM 757 N N . SER A 1 112 ? 70.933 -73.541 54.205 1.00 47.52 126 SER A N 1
ATOM 758 C CA . SER A 1 112 ? 71.653 -74.192 53.132 1.00 52.25 126 SER A CA 1
ATOM 759 C C . SER A 1 112 ? 71.593 -75.698 53.367 1.00 46.11 126 SER A C 1
ATOM 760 O O . SER A 1 112 ? 71.874 -76.163 54.465 1.00 48.27 126 SER A O 1
ATOM 763 N N . PHE A 1 113 ? 71.212 -76.464 52.344 1.00 43.96 127 PHE A N 1
ATOM 764 C CA . PHE A 1 113 ? 71.010 -77.911 52.488 1.00 43.57 127 PHE A CA 1
ATOM 765 C C . PHE A 1 113 ? 71.753 -78.646 51.392 1.00 48.71 127 PHE A C 1
ATOM 766 O O . PHE A 1 113 ? 71.573 -78.343 50.203 1.00 48.13 127 PHE A O 1
ATOM 774 N N . ASN A 1 114 ? 72.557 -79.638 51.775 1.00 44.16 128 ASN A N 1
ATOM 775 C CA . ASN A 1 114 ? 73.413 -80.318 50.804 1.00 50.98 128 ASN A CA 1
ATOM 776 C C . ASN A 1 114 ? 73.233 -81.846 50.640 1.00 48.04 128 ASN A C 1
ATOM 777 O O . ASN A 1 114 ? 73.919 -82.461 49.824 1.00 47.40 128 ASN A O 1
ATOM 782 N N . PHE A 1 115 ? 72.404 -82.462 51.463 1.00 44.88 129 PHE A N 1
ATOM 783 C CA . PHE A 1 115 ? 72.074 -83.907 51.295 1.00 43.56 129 PHE A CA 1
ATOM 784 C C . PHE A 1 115 ? 73.268 -84.836 51.337 1.00 43.38 129 PHE A C 1
ATOM 785 O O . PHE A 1 115 ? 73.221 -85.952 50.789 1.00 49.02 129 PHE A O 1
ATOM 793 N N . GLU A 1 116 ? 74.307 -84.422 52.065 1.00 49.71 130 GLU A N 1
ATOM 794 C CA A GLU A 1 116 ? 75.561 -85.182 52.127 0.50 52.79 130 GLU A CA 1
ATOM 795 C CA B GLU A 1 116 ? 75.557 -85.176 52.134 0.50 53.92 130 GLU A CA 1
ATOM 796 C C . GLU A 1 116 ? 75.581 -86.233 53.219 1.00 49.81 130 GLU A C 1
ATOM 797 O O . GLU A 1 116 ? 76.178 -87.286 53.035 1.00 49.62 130 GLU A O 1
ATOM 808 N N . GLU A 1 117 ? 74.916 -85.978 54.328 1.00 47.93 131 GLU A N 1
ATOM 809 C CA A GLU A 1 117 ? 75.024 -86.912 55.434 0.50 54.19 131 GLU A CA 1
ATOM 810 C CA B GLU A 1 117 ? 74.991 -86.895 55.459 0.50 54.44 131 GLU A CA 1
ATOM 811 C C . GLU A 1 117 ? 73.701 -87.630 55.801 1.00 51.91 131 GLU A C 1
ATOM 812 O O . GLU A 1 117 ? 72.612 -87.073 55.703 1.00 48.41 131 GLU A O 1
ATOM 823 N N . LEU A 1 118 ? 73.858 -88.879 56.214 1.00 47.20 132 LEU A N 1
ATOM 824 C CA . LEU A 1 118 ? 72.801 -89.787 56.583 1.00 49.60 132 LEU A CA 1
ATOM 825 C C . LEU A 1 118 ? 73.016 -90.259 58.005 1.00 51.78 132 LEU A C 1
ATOM 826 O O . LEU A 1 118 ? 74.143 -90.499 58.403 1.00 50.33 132 LEU A O 1
ATOM 831 N N . LEU A 1 119 ? 71.934 -90.333 58.778 1.00 49.92 133 LEU A N 1
ATOM 832 C CA . LEU A 1 119 ? 71.960 -90.873 60.131 1.00 52.00 133 LEU A CA 1
ATOM 833 C C . LEU A 1 119 ? 71.990 -92.393 60.018 1.00 56.98 133 LEU A C 1
ATOM 834 O O . LEU A 1 119 ? 71.489 -92.944 59.032 1.00 56.93 133 LEU A O 1
ATOM 839 N N . PRO A 1 120 ? 72.560 -93.080 61.020 1.00 65.08 134 PRO A N 1
ATOM 840 C CA . PRO A 1 120 ? 72.594 -94.547 60.936 1.00 66.89 134 PRO A CA 1
ATOM 841 C C . PRO A 1 120 ? 71.202 -95.153 60.877 1.00 58.32 134 PRO A C 1
ATOM 842 O O . PRO A 1 120 ? 70.281 -94.646 61.486 1.00 61.55 134 PRO A O 1
ATOM 846 N N . SER A 1 121 ? 71.065 -96.213 60.102 1.00 60.25 135 SER A N 1
ATOM 847 C CA . SER A 1 121 ? 69.801 -96.902 59.945 1.00 61.12 135 SER A CA 1
ATOM 848 C C . SER A 1 121 ? 70.066 -98.219 59.251 1.00 62.36 135 SER A C 1
ATOM 849 O O . SER A 1 121 ? 70.959 -98.324 58.400 1.00 63.43 135 SER A O 1
ATOM 852 N N . ASN A 1 122 ? 69.264 -99.215 59.578 1.00 66.61 136 ASN A N 1
ATOM 853 C CA . ASN A 1 122 ? 69.367 -100.510 58.930 1.00 67.41 136 ASN A CA 1
ATOM 854 C C . ASN A 1 122 ? 68.425 -100.656 57.754 1.00 64.52 136 ASN A C 1
ATOM 855 O O . ASN A 1 122 ? 68.561 -101.598 56.984 1.00 77.72 136 ASN A O 1
ATOM 860 N N . ASP A 1 123 ? 67.474 -99.738 57.594 1.00 60.70 137 ASP A N 1
ATOM 861 C CA . ASP A 1 123 ? 66.449 -99.957 56.578 1.00 59.80 137 ASP A CA 1
ATOM 862 C C . ASP A 1 123 ? 66.401 -98.994 55.415 1.00 51.95 137 ASP A C 1
ATOM 863 O O . ASP A 1 123 ? 66.146 -99.406 54.295 1.00 55.98 137 ASP A O 1
ATOM 868 N N . TYR A 1 124 ? 66.641 -97.716 55.679 1.00 49.32 138 TYR A N 1
ATOM 869 C CA . TYR A 1 124 ? 66.485 -96.697 54.650 1.00 47.07 138 TYR A CA 1
ATOM 870 C C . TYR A 1 124 ? 67.288 -95.442 54.978 1.00 49.25 138 TYR A C 1
ATOM 871 O O . TYR A 1 124 ? 67.758 -95.259 56.109 1.00 51.76 138 TYR A O 1
ATOM 880 N N . ASP A 1 125 ? 67.409 -94.560 53.992 1.00 47.57 139 ASP A N 1
ATOM 881 C CA . ASP A 1 125 ? 68.163 -93.349 54.172 1.00 47.44 139 ASP A CA 1
ATOM 882 C C . ASP A 1 125 ? 67.378 -92.318 54.958 1.00 45.00 139 ASP A C 1
ATOM 883 O O . ASP A 1 125 ? 66.188 -92.138 54.738 1.00 46.41 139 ASP A O 1
ATOM 888 N N . ILE A 1 126 ? 68.085 -91.653 55.876 1.00 48.07 140 ILE A N 1
ATOM 889 C CA . ILE A 1 126 ? 67.597 -90.566 56.687 1.00 41.79 140 ILE A CA 1
ATOM 890 C C . ILE A 1 126 ? 68.601 -89.424 56.553 1.00 44.64 140 ILE A C 1
ATOM 891 O O . ILE A 1 126 ? 69.734 -89.527 57.046 1.00 45.84 140 ILE A O 1
ATOM 896 N N . PHE A 1 127 ? 68.188 -88.314 55.949 1.00 44.79 141 PHE A N 1
ATOM 897 C CA . PHE A 1 127 ? 69.097 -87.171 55.717 1.00 43.51 141 PHE A CA 1
ATOM 898 C C . PHE A 1 127 ? 69.086 -86.190 56.861 1.00 41.78 141 PHE A C 1
ATOM 899 O O . PHE A 1 127 ? 68.065 -86.005 57.517 1.00 42.15 141 PHE A O 1
ATOM 907 N N . TYR A 1 128 ? 70.233 -85.585 57.138 1.00 42.47 142 TYR A N 1
ATOM 908 C CA . TYR A 1 128 ? 70.312 -84.535 58.148 1.00 40.63 142 TYR A CA 1
ATOM 909 C C . TYR A 1 128 ? 71.324 -83.486 57.737 1.00 45.21 142 TYR A C 1
ATOM 910 O O . TYR A 1 128 ? 72.139 -83.711 56.866 1.00 42.38 142 TYR A O 1
ATOM 919 N N . GLU A 1 129 ? 71.248 -82.338 58.387 1.00 43.18 143 GLU A N 1
ATOM 920 C CA . GLU A 1 129 ? 72.204 -81.263 58.244 1.00 42.28 143 GLU A CA 1
ATOM 921 C C . GLU A 1 129 ? 72.681 -80.906 59.627 1.00 47.89 143 GLU A C 1
ATOM 922 O O . GLU A 1 129 ? 71.884 -80.761 60.531 1.00 43.55 143 GLU A O 1
ATOM 928 N N . PHE A 1 130 ? 73.981 -80.717 59.760 1.00 45.62 144 PHE A N 1
ATOM 929 C CA . PHE A 1 130 ? 74.578 -80.265 60.973 1.00 53.01 144 PHE A CA 1
ATOM 930 C C . PHE A 1 130 ? 75.655 -79.255 60.625 1.00 53.61 144 PHE A C 1
ATOM 931 O O . PHE A 1 130 ? 76.650 -79.616 60.030 1.00 49.87 144 PHE A O 1
ATOM 939 N N . GLN A 1 131 ? 75.439 -77.991 60.969 1.00 48.99 145 GLN A N 1
ATOM 940 C CA . GLN A 1 131 ? 76.406 -76.924 60.674 1.00 49.52 145 GLN A CA 1
ATOM 941 C C . GLN A 1 131 ? 76.738 -76.269 62.013 1.00 54.27 145 GLN A C 1
ATOM 942 O O . GLN A 1 131 ? 76.028 -75.376 62.450 1.00 54.52 145 GLN A O 1
ATOM 948 N N . PRO A 1 132 ? 77.819 -76.721 62.687 1.00 52.00 146 PRO A N 1
ATOM 949 C CA . PRO A 1 132 ? 78.106 -76.228 64.040 1.00 54.37 146 PRO A CA 1
ATOM 950 C C . PRO A 1 132 ? 78.414 -74.722 64.214 1.00 53.28 146 PRO A C 1
ATOM 951 O O . PRO A 1 132 ? 78.026 -74.143 65.242 1.00 66.81 146 PRO A O 1
ATOM 955 N N . GLY A 1 133 ? 79.082 -74.095 63.248 1.00 61.62 147 GLY A N 1
ATOM 956 C CA . GLY A 1 133 ? 79.466 -72.668 63.384 1.00 78.00 147 GLY A CA 1
ATOM 957 C C . GLY A 1 133 ? 80.582 -72.394 64.420 1.00 87.34 147 GLY A C 1
ATOM 958 O O . GLY A 1 133 ? 81.398 -73.272 64.757 1.00 75.02 147 GLY A O 1
ATOM 959 N N . THR A 1 134 ? 80.593 -71.164 64.940 1.00 95.79 148 THR A N 1
ATOM 960 C CA . THR A 1 134 ? 81.552 -70.719 65.962 1.00 87.87 148 THR A CA 1
ATOM 961 C C . THR A 1 134 ? 80.998 -70.980 67.351 1.00 87.59 148 THR A C 1
ATOM 962 O O . THR A 1 134 ? 79.845 -71.410 67.500 1.00 81.07 148 THR A O 1
ATOM 966 N N . SER A 1 135 ? 81.850 -70.769 68.353 1.00 102.95 149 SER A N 1
ATOM 967 C CA . SER A 1 135 ? 81.466 -70.755 69.774 1.00 111.42 149 SER A CA 1
ATOM 968 C C . SER A 1 135 ? 80.484 -69.631 70.112 1.00 94.97 149 SER A C 1
ATOM 969 O O . SER A 1 135 ? 79.792 -69.710 71.119 1.00 95.28 149 SER A O 1
ATOM 972 N N . GLN A 1 136 ? 80.451 -68.576 69.296 1.00 92.08 150 GLN A N 1
ATOM 973 C CA . GLN A 1 136 ? 79.533 -67.460 69.511 1.00 100.11 150 GLN A CA 1
ATOM 974 C C . GLN A 1 136 ? 78.242 -67.577 68.680 1.00 108.76 150 GLN A C 1
ATOM 975 O O . GLN A 1 136 ? 77.312 -66.799 68.887 1.00 122.95 150 GLN A O 1
ATOM 977 N N . GLU A 1 137 ? 78.180 -68.539 67.753 1.00 85.97 151 GLU A N 1
ATOM 978 C CA . GLU A 1 137 ? 76.999 -68.718 66.878 1.00 81.35 151 GLU A CA 1
ATOM 979 C C . GLU A 1 137 ? 76.239 -70.002 67.213 1.00 79.27 151 GLU A C 1
ATOM 980 O O . GLU A 1 137 ? 76.826 -70.974 67.698 1.00 66.41 151 GLU A O 1
ATOM 986 N N . ILE A 1 138 ? 74.932 -69.994 66.963 1.00 68.95 152 ILE A N 1
ATOM 987 C CA . ILE A 1 138 ? 74.094 -71.146 67.260 1.00 60.00 152 ILE A CA 1
ATOM 988 C C . ILE A 1 138 ? 74.276 -72.152 66.142 1.00 54.50 152 ILE A C 1
ATOM 989 O O . ILE A 1 138 ? 74.395 -71.775 64.983 1.00 54.70 152 ILE A O 1
ATOM 994 N N . SER A 1 139 ? 74.280 -73.427 66.490 1.00 54.40 153 SER A N 1
ATOM 995 C CA . SER A 1 139 ? 74.383 -74.475 65.488 1.00 57.36 153 SER A CA 1
ATOM 996 C C . SER A 1 139 ? 73.119 -74.510 64.641 1.00 52.59 153 SER A C 1
ATOM 997 O O . SER A 1 139 ? 72.030 -74.065 65.080 1.00 51.88 153 SER A O 1
ATOM 1000 N N . LYS A 1 140 ? 73.267 -74.985 63.411 1.00 47.25 154 LYS A N 1
ATOM 1001 C CA . LYS A 1 140 ? 72.132 -75.118 62.494 1.00 46.98 154 LYS A CA 1
ATOM 1002 C C . LYS A 1 140 ? 71.994 -76.589 62.261 1.00 46.69 154 LYS A C 1
ATOM 1003 O O . LYS A 1 140 ? 72.959 -77.258 61.924 1.00 45.34 154 LYS A O 1
ATOM 1009 N N . VAL A 1 141 ? 70.793 -77.096 62.484 1.00 40.51 155 VAL A N 1
ATOM 1010 C CA . VAL A 1 141 ? 70.544 -78.507 62.454 1.00 41.50 155 VAL A CA 1
ATOM 1011 C C . VAL A 1 141 ? 69.191 -78.825 61.836 1.00 41.51 155 VAL A C 1
ATOM 1012 O O . VAL A 1 141 ? 68.236 -78.042 61.942 1.00 46.09 155 VAL A O 1
ATOM 1016 N N . LEU A 1 142 ? 69.093 -79.985 61.216 1.00 42.27 156 LEU A N 1
ATOM 1017 C CA . LEU A 1 142 ? 67.814 -80.455 60.679 1.00 39.89 156 LEU A CA 1
ATOM 1018 C C . LEU A 1 142 ? 67.909 -81.921 60.473 1.00 45.18 156 LEU A C 1
ATOM 1019 O O . LEU A 1 142 ? 68.905 -82.423 59.959 1.00 45.63 156 LEU A O 1
ATOM 1024 N N . GLN A 1 143 ? 66.853 -82.619 60.821 1.00 42.19 157 GLN A N 1
ATOM 1025 C CA . GLN A 1 143 ? 66.730 -84.002 60.419 1.00 41.57 157 GLN A CA 1
ATOM 1026 C C . GLN A 1 143 ? 65.589 -83.964 59.423 1.00 43.28 157 GLN A C 1
ATOM 1027 O O . GLN A 1 143 ? 64.463 -83.667 59.799 1.00 40.46 157 GLN A O 1
ATOM 1033 N N . TRP A 1 144 ? 65.878 -84.204 58.150 1.00 42.71 158 TRP A N 1
ATOM 1034 C CA . TRP A 1 144 ? 64.816 -84.242 57.171 1.00 39.41 158 TRP A CA 1
ATOM 1035 C C . TRP A 1 144 ? 63.909 -85.431 57.425 1.00 41.57 158 TRP A C 1
ATOM 1036 O O . TRP A 1 144 ? 64.374 -86.508 57.818 1.00 39.39 158 TRP A O 1
ATOM 1047 N N . SER A 1 145 ? 62.626 -85.278 57.111 1.00 37.97 159 SER A N 1
ATOM 1048 C CA . SER A 1 145 ? 61.725 -86.416 57.181 1.00 39.42 159 SER A CA 1
ATOM 1049 C C . SER A 1 145 ? 61.354 -86.852 55.772 1.00 41.74 159 SER A C 1
ATOM 1050 O O . SER A 1 145 ? 61.549 -86.108 54.797 1.00 42.65 159 SER A O 1
ATOM 1053 N N . SER A 1 146 ? 60.773 -88.040 55.684 1.00 41.08 160 SER A N 1
ATOM 1054 C CA . SER A 1 146 ? 60.262 -88.578 54.442 1.00 40.89 160 SER A CA 1
ATOM 1055 C C . SER A 1 146 ? 59.199 -89.624 54.760 1.00 41.23 160 SER A C 1
ATOM 1056 O O . SER A 1 146 ? 58.964 -89.966 55.919 1.00 41.68 160 SER A O 1
ATOM 1059 N N . GLY A 1 147 ? 58.638 -90.190 53.707 1.00 40.15 161 GLY A N 1
ATOM 1060 C CA . GLY A 1 147 ? 57.645 -91.269 53.818 1.00 42.67 161 GLY A CA 1
ATOM 1061 C C . GLY A 1 147 ? 58.290 -92.625 53.958 1.00 44.75 161 GLY A C 1
ATOM 1062 O O . GLY A 1 147 ? 57.589 -93.624 54.045 1.00 41.07 161 GLY A O 1
ATOM 1063 N N . ASN A 1 148 ? 59.627 -92.689 54.025 1.00 42.06 162 ASN A N 1
ATOM 1064 C CA . ASN A 1 148 ? 60.293 -93.996 54.118 1.00 41.66 162 ASN A CA 1
ATOM 1065 C C . ASN A 1 148 ? 59.760 -94.918 55.242 1.00 40.38 162 ASN A C 1
ATOM 1066 O O . ASN A 1 148 ? 59.584 -96.111 55.005 1.00 46.86 162 ASN A O 1
ATOM 1071 N N . PRO A 1 149 ? 59.544 -94.397 56.471 1.00 42.53 163 PRO A N 1
ATOM 1072 C CA . PRO A 1 149 ? 59.043 -95.320 57.508 1.00 46.10 163 PRO A CA 1
ATOM 1073 C C . PRO A 1 149 ? 57.723 -95.954 57.116 1.00 45.82 163 PRO A C 1
ATOM 1074 O O . PRO A 1 149 ? 57.461 -97.103 57.462 1.00 51.08 163 PRO A O 1
ATOM 1078 N N . GLY A 1 150 ? 56.888 -95.202 56.405 1.00 48.64 164 GLY A N 1
ATOM 1079 C CA . GLY A 1 150 ? 55.634 -95.721 55.908 1.00 48.77 164 GLY A CA 1
ATOM 1080 C C . GLY A 1 150 ? 55.857 -96.763 54.833 1.00 47.31 164 GLY A C 1
ATOM 1081 O O . GLY A 1 150 ? 55.222 -97.820 54.835 1.00 48.58 164 GLY A O 1
ATOM 1082 N N . PHE A 1 151 ? 56.779 -96.498 53.918 1.00 49.71 165 PHE A N 1
ATOM 1083 C CA . PHE A 1 151 ? 57.027 -97.435 52.815 1.00 46.61 165 PHE A CA 1
ATOM 1084 C C . PHE A 1 151 ? 57.617 -98.739 53.316 1.00 50.90 165 PHE A C 1
ATOM 1085 O O . PHE A 1 151 ? 57.398 -99.812 52.727 1.00 52.69 165 PHE A O 1
ATOM 1093 N N . LYS A 1 152 ? 58.363 -98.673 54.411 1.00 47.52 166 LYS A N 1
ATOM 1094 C CA . LYS A 1 152 ? 58.895 -99.915 54.978 1.00 54.43 166 LYS A CA 1
ATOM 1095 C C . LYS A 1 152 ? 57.774 -100.933 55.250 1.00 56.84 166 LYS A C 1
ATOM 1096 O O . LYS A 1 152 ? 57.941 -102.126 54.988 1.00 59.23 166 LYS A O 1
ATOM 1102 N N . LEU A 1 153 ? 56.627 -100.458 55.741 1.00 58.07 167 LEU A N 1
ATOM 1103 C CA . LEU A 1 153 ? 55.494 -101.355 56.117 1.00 56.42 167 LEU A CA 1
ATOM 1104 C C . LEU A 1 153 ? 54.933 -102.137 54.934 1.00 58.38 167 LEU A C 1
ATOM 1105 O O . LEU A 1 153 ? 54.312 -103.172 55.127 1.00 62.26 167 LEU A O 1
ATOM 1110 N N . THR A 1 154 ? 55.148 -101.645 53.711 1.00 55.85 168 THR A N 1
ATOM 1111 C CA . THR A 1 154 ? 54.631 -102.287 52.521 1.00 53.61 168 THR A CA 1
ATOM 1112 C C . THR A 1 154 ? 55.365 -103.572 52.178 1.00 55.43 168 THR A C 1
ATOM 1113 O O . THR A 1 154 ? 54.862 -104.373 51.404 1.00 63.00 168 THR A O 1
ATOM 1117 N N . GLY A 1 155 ? 56.555 -103.752 52.743 1.00 58.94 169 GLY A N 1
ATOM 1118 C CA . GLY A 1 155 ? 57.402 -104.910 52.450 1.00 61.16 169 GLY A CA 1
ATOM 1119 C C . GLY A 1 155 ? 57.916 -104.943 51.011 1.00 61.38 169 GLY A C 1
ATOM 1120 O O . GLY A 1 155 ? 58.432 -105.949 50.566 1.00 62.67 169 GLY A O 1
ATOM 1129 N N . ALA A 1 157 ? 60.378 -102.898 49.647 1.00 61.25 171 ALA A N 1
ATOM 1130 C CA . ALA A 1 157 ? 61.817 -102.651 49.540 1.00 62.16 171 ALA A CA 1
ATOM 1131 C C . ALA A 1 157 ? 62.660 -103.810 50.022 1.00 64.47 171 ALA A C 1
ATOM 1132 O O . ALA A 1 157 ? 62.418 -104.332 51.091 1.00 69.89 171 ALA A O 1
ATOM 1134 N N . ASN A 1 158 ? 63.652 -104.194 49.217 1.00 67.65 172 ASN A N 1
ATOM 1135 C CA . ASN A 1 158 ? 64.632 -105.215 49.584 1.00 71.89 172 ASN A CA 1
ATOM 1136 C C . ASN A 1 158 ? 65.929 -104.609 50.119 1.00 70.00 172 ASN A C 1
ATOM 1137 O O . ASN A 1 158 ? 66.694 -105.281 50.806 1.00 69.60 172 ASN A O 1
ATOM 1142 N N . SER A 1 159 ? 66.176 -103.344 49.802 1.00 61.93 173 SER A N 1
ATOM 1143 C CA . SER A 1 159 ? 67.354 -102.644 50.293 1.00 65.68 173 SER A CA 1
ATOM 1144 C C . SER A 1 159 ? 67.062 -101.162 50.340 1.00 57.94 173 SER A C 1
ATOM 1145 O O . SER A 1 159 ? 65.999 -100.699 49.898 1.00 60.92 173 SER A O 1
ATOM 1148 N N . LYS A 1 160 ? 68.020 -100.406 50.852 1.00 56.27 174 LYS A N 1
ATOM 1149 C CA . LYS A 1 160 ? 67.876 -98.959 50.987 1.00 51.36 174 LYS A CA 1
ATOM 1150 C C . LYS A 1 160 ? 67.556 -98.250 49.679 1.00 55.43 174 LYS A C 1
ATOM 1151 O O . LYS A 1 160 ? 66.758 -97.292 49.659 1.00 53.90 174 LYS A O 1
ATOM 1157 N N . THR A 1 161 ? 68.122 -98.760 48.585 1.00 50.40 175 THR A N 1
ATOM 1158 C CA . THR A 1 161 ? 67.968 -98.140 47.284 1.00 53.19 175 THR A CA 1
ATOM 1159 C C . THR A 1 161 ? 66.577 -98.357 46.653 1.00 49.66 175 THR A C 1
ATOM 1160 O O . THR A 1 161 ? 66.235 -97.700 45.673 1.00 51.68 175 THR A O 1
ATOM 1164 N N . ASP A 1 162 ? 65.772 -99.246 47.220 1.00 51.87 176 ASP A N 1
ATOM 1165 C CA . ASP A 1 162 ? 64.407 -99.489 46.717 1.00 50.65 176 ASP A CA 1
ATOM 1166 C C . ASP A 1 162 ? 63.381 -98.506 47.275 1.00 48.59 176 ASP A C 1
ATOM 1167 O O . ASP A 1 162 ? 62.258 -98.480 46.819 1.00 50.88 176 ASP A O 1
ATOM 1172 N N . TYR A 1 163 ? 63.761 -97.666 48.228 1.00 48.41 177 TYR A N 1
ATOM 1173 C CA . TYR A 1 163 ? 62.806 -96.734 48.821 1.00 45.32 177 TYR A CA 1
ATOM 1174 C C . TYR A 1 163 ? 62.460 -95.523 47.937 1.00 48.85 177 TYR A C 1
ATOM 1175 O O . TYR A 1 163 ? 63.105 -95.279 46.908 1.00 46.24 177 TYR A O 1
ATOM 1184 N N . PRO A 1 164 ? 61.390 -94.788 48.297 1.00 46.42 178 PRO A N 1
ATOM 1185 C CA . PRO A 1 164 ? 61.040 -93.602 47.507 1.00 44.49 178 PRO A CA 1
ATOM 1186 C C . PRO A 1 164 ? 62.010 -92.437 47.707 1.00 46.40 178 PRO A C 1
ATOM 1187 O O . PRO A 1 164 ? 62.092 -91.552 46.845 1.00 41.66 178 PRO A O 1
ATOM 1191 N N . THR A 1 165 ? 62.715 -92.438 48.841 1.00 42.94 179 THR A N 1
ATOM 1192 C CA . THR A 1 165 ? 63.654 -91.384 49.201 1.00 41.36 179 THR A CA 1
ATOM 1193 C C . THR A 1 165 ? 64.999 -92.035 49.456 1.00 46.17 179 THR A C 1
ATOM 1194 O O . THR A 1 165 ? 65.159 -92.815 50.406 1.00 40.34 179 THR A O 1
ATOM 1198 N N . VAL A 1 166 ? 65.953 -91.714 48.575 1.00 41.76 180 VAL A N 1
ATOM 1199 C CA . VAL A 1 166 ? 67.278 -92.301 48.608 1.00 46.43 180 VAL A CA 1
ATOM 1200 C C . VAL A 1 166 ? 68.376 -91.256 48.374 1.00 48.33 180 VAL A C 1
ATOM 1201 O O . VAL A 1 166 ? 68.149 -90.235 47.722 1.00 43.18 180 VAL A O 1
ATOM 1205 N N . GLN A 1 167 ? 69.574 -91.512 48.896 1.00 45.42 181 GLN A N 1
ATOM 1206 C CA . GLN A 1 167 ? 70.731 -90.656 48.610 1.00 47.47 181 GLN A CA 1
ATOM 1207 C C . GLN A 1 167 ? 71.421 -91.230 47.374 1.00 48.79 181 GLN A C 1
ATOM 1208 O O . GLN A 1 167 ? 71.560 -92.430 47.254 1.00 47.56 181 GLN A O 1
ATOM 1214 N N . VAL A 1 168 ? 71.834 -90.376 46.452 1.00 46.32 182 VAL A N 1
ATOM 1215 C CA . VAL A 1 168 ? 72.592 -90.857 45.297 1.00 49.88 182 VAL A CA 1
ATOM 1216 C C . VAL A 1 168 ? 73.897 -90.079 45.168 1.00 51.12 182 VAL A C 1
ATOM 1217 O O . VAL A 1 168 ? 74.056 -89.012 45.757 1.00 48.80 182 VAL A O 1
ATOM 1221 N N . ALA A 1 169 ? 74.828 -90.653 44.423 1.00 57.65 183 ALA A N 1
ATOM 1222 C CA . ALA A 1 169 ? 76.086 -90.011 44.064 1.00 67.13 183 ALA A CA 1
ATOM 1223 C C . ALA A 1 169 ? 75.845 -89.520 42.636 1.00 60.74 183 ALA A C 1
ATOM 1224 O O . ALA A 1 169 ? 75.689 -90.326 41.744 1.00 71.21 183 ALA A O 1
ATOM 1226 N N . ASN A 1 170 ? 75.800 -88.211 42.433 1.00 53.76 184 ASN A N 1
ATOM 1227 C CA . ASN A 1 170 ? 75.608 -87.608 41.109 1.00 55.45 184 ASN A CA 1
ATOM 1228 C C . ASN A 1 170 ? 76.947 -87.378 40.368 1.00 67.70 184 ASN A C 1
ATOM 1229 O O . ASN A 1 170 ? 77.105 -86.397 39.635 1.00 69.53 184 ASN A O 1
ATOM 1234 N N . GLY A 1 171 ? 77.902 -88.286 40.548 1.00 69.25 185 GLY A N 1
ATOM 1235 C CA . GLY A 1 171 ? 79.209 -88.129 39.941 1.00 66.03 185 GLY A CA 1
ATOM 1236 C C . GLY A 1 171 ? 79.960 -86.892 40.429 1.00 60.17 185 GLY A C 1
ATOM 1237 O O . GLY A 1 171 ? 80.196 -86.693 41.623 1.00 58.05 185 GLY A O 1
ATOM 1238 N N . PHE A 1 172 ? 80.294 -86.030 39.486 1.00 65.61 186 PHE A N 1
ATOM 1239 C CA . PHE A 1 172 ? 81.141 -84.872 39.739 1.00 62.06 186 PHE A CA 1
ATOM 1240 C C . PHE A 1 172 ? 80.534 -83.846 40.686 1.00 56.79 186 PHE A C 1
ATOM 1241 O O . PHE A 1 172 ? 81.244 -83.207 41.434 1.00 56.10 186 PHE A O 1
ATOM 1249 N N . ARG A 1 173 ? 79.219 -83.713 40.688 1.00 52.88 187 ARG A N 1
ATOM 1250 C CA . ARG A 1 173 ? 78.522 -82.772 41.581 1.00 53.49 187 ARG A CA 1
ATOM 1251 C C . ARG A 1 173 ? 78.331 -83.314 42.964 1.00 52.74 187 ARG A C 1
ATOM 1252 O O . ARG A 1 173 ? 77.735 -82.652 43.777 1.00 57.24 187 ARG A O 1
ATOM 1260 N N . GLY A 1 174 ? 78.754 -84.540 43.234 1.00 56.08 188 GLY A N 1
ATOM 1261 C CA . GLY A 1 174 ? 78.623 -85.076 44.595 1.00 51.46 188 GLY A CA 1
ATOM 1262 C C . GLY A 1 174 ? 77.266 -85.645 44.970 1.00 52.44 188 GLY A C 1
ATOM 1263 O O . GLY A 1 174 ? 76.474 -86.083 44.137 1.00 57.57 188 GLY A O 1
ATOM 1264 N N . LYS A 1 175 ? 76.982 -85.630 46.254 1.00 48.13 189 LYS A N 1
ATOM 1265 C CA . LYS A 1 175 ? 75.777 -86.244 46.763 1.00 47.13 189 LYS A CA 1
ATOM 1266 C C . LYS A 1 175 ? 74.535 -85.428 46.568 1.00 47.95 189 LYS A C 1
ATOM 1267 O O . LYS A 1 175 ? 74.551 -84.194 46.610 1.00 48.24 189 LYS A O 1
ATOM 1273 N N . GLY A 1 176 ? 73.431 -86.141 46.379 1.00 44.89 190 GLY A N 1
ATOM 1274 C CA . GLY A 1 176 ? 72.135 -85.507 46.285 1.00 43.31 190 GLY A CA 1
ATOM 1275 C C . GLY A 1 176 ? 71.025 -86.427 46.768 1.00 38.62 190 GLY A C 1
ATOM 1276 O O . GLY A 1 176 ? 71.262 -87.580 47.182 1.00 42.53 190 GLY A O 1
ATOM 1277 N N . VAL A 1 177 ? 69.806 -85.923 46.720 1.00 39.37 191 VAL A N 1
ATOM 1278 C CA . VAL A 1 177 ? 68.646 -86.736 47.042 1.00 37.83 191 VAL A CA 1
ATOM 1279 C C . VAL A 1 177 ? 67.988 -87.179 45.743 1.00 45.56 191 VAL A C 1
ATOM 1280 O O . VAL A 1 177 ? 67.932 -86.402 44.784 1.00 42.51 191 VAL A O 1
ATOM 1284 N N . LYS A 1 178 ? 67.531 -88.438 45.722 1.00 42.73 192 LYS A N 1
ATOM 1285 C CA . LYS A 1 178 ? 66.745 -89.009 44.636 1.00 39.67 192 LYS A CA 1
ATOM 1286 C C . LYS A 1 178 ? 65.381 -89.414 45.213 1.00 46.66 192 LYS A C 1
ATOM 1287 O O . LYS A 1 178 ? 65.301 -90.277 46.095 1.00 41.82 192 LYS A O 1
ATOM 1293 N N . LEU A 1 179 ? 64.336 -88.797 44.683 1.00 38.35 193 LEU A N 1
ATOM 1294 C CA . LEU A 1 179 ? 62.949 -89.074 45.041 1.00 41.34 193 LEU A CA 1
ATOM 1295 C C . LEU A 1 179 ? 62.301 -89.788 43.866 1.00 47.65 193 LEU A C 1
ATOM 1296 O O . LEU A 1 179 ? 62.275 -89.233 42.760 1.00 42.23 193 LEU A O 1
ATOM 1301 N N . GLU A 1 180 ? 61.799 -91.009 44.088 1.00 41.72 194 GLU A N 1
ATOM 1302 C CA . GLU A 1 180 ? 61.150 -91.779 43.035 1.00 46.59 194 GLU A CA 1
ATOM 1303 C C . GLU A 1 180 ? 59.803 -92.341 43.520 1.00 43.62 194 GLU A C 1
ATOM 1304 O O . GLU A 1 180 ? 59.742 -92.965 44.555 1.00 46.88 194 GLU A O 1
ATOM 1310 N N . THR A 1 181 ? 58.739 -92.110 42.762 1.00 42.19 195 THR A N 1
ATOM 1311 C CA . THR A 1 181 ? 57.402 -92.621 43.090 1.00 46.00 195 THR A CA 1
ATOM 1312 C C . THR A 1 181 ? 57.431 -94.137 42.923 1.00 47.65 195 THR A C 1
ATOM 1313 O O . THR A 1 181 ? 57.851 -94.637 41.888 1.00 50.39 195 THR A O 1
ATOM 1317 N N . ARG A 1 182 ? 57.023 -94.874 43.951 1.00 44.56 196 ARG A N 1
ATOM 1318 C CA . ARG A 1 182 ? 57.103 -96.343 43.886 1.00 48.34 196 ARG A CA 1
ATOM 1319 C C . ARG A 1 182 ? 55.757 -97.051 43.969 1.00 48.28 196 ARG A C 1
ATOM 1320 O O . ARG A 1 182 ? 54.787 -96.526 44.512 1.00 47.70 196 ARG A O 1
ATOM 1328 N N . ASP A 1 183 ? 55.751 -98.253 43.435 1.00 50.08 197 ASP A N 1
ATOM 1329 C CA . ASP A 1 183 ? 54.618 -99.159 43.518 1.00 52.56 197 ASP A CA 1
ATOM 1330 C C . ASP A 1 183 ? 54.608 -99.717 44.944 1.00 55.83 197 ASP A C 1
ATOM 1331 O O . ASP A 1 183 ? 55.634 -100.189 45.429 1.00 51.86 197 ASP A O 1
ATOM 1336 N N . THR A 1 184 ? 53.456 -99.653 45.611 1.00 57.14 198 THR A N 1
ATOM 1337 C CA . THR A 1 184 ? 53.317 -100.154 46.975 1.00 53.52 198 THR A CA 1
ATOM 1338 C C . THR A 1 184 ? 52.841 -101.608 47.024 1.00 58.32 198 THR A C 1
ATOM 1339 O O . THR A 1 184 ? 52.778 -102.206 48.106 1.00 59.20 198 THR A O 1
ATOM 1343 N N . GLY A 1 185 ? 52.498 -102.180 45.876 1.00 59.10 199 GLY A N 1
ATOM 1344 C CA . GLY A 1 185 ? 52.070 -103.584 45.798 1.00 59.73 199 GLY A CA 1
ATOM 1345 C C . GLY A 1 185 ? 50.712 -103.907 46.413 1.00 63.05 199 GLY A C 1
ATOM 1346 O O . GLY A 1 185 ? 49.899 -103.023 46.695 1.00 63.06 199 GLY A O 1
ATOM 1347 N N . SER A 1 186 ? 50.482 -105.191 46.660 1.00 65.63 200 SER A N 1
ATOM 1348 C CA . SER A 1 186 ? 49.210 -105.641 47.209 1.00 68.72 200 SER A CA 1
ATOM 1349 C C . SER A 1 186 ? 48.945 -105.050 48.600 1.00 70.65 200 SER A C 1
ATOM 1350 O O . SER A 1 186 ? 47.805 -104.718 48.924 1.00 69.66 200 SER A O 1
ATOM 1353 N N . PHE A 1 187 ? 49.997 -104.864 49.392 1.00 66.21 201 PHE A N 1
ATOM 1354 C CA . PHE A 1 187 ? 49.844 -104.293 50.723 1.00 62.24 201 PHE A CA 1
ATOM 1355 C C . PHE A 1 187 ? 49.258 -102.892 50.622 1.00 63.87 201 PHE A C 1
ATOM 1356 O O . PHE A 1 187 ? 48.278 -102.557 51.304 1.00 59.74 201 PHE A O 1
ATOM 1364 N N . GLY A 1 188 ? 49.862 -102.062 49.782 1.00 59.91 202 GLY A N 1
ATOM 1365 C CA . GLY A 1 188 ? 49.358 -100.706 49.578 1.00 55.93 202 GLY A CA 1
ATOM 1366 C C . GLY A 1 188 ? 47.915 -100.735 49.083 1.00 55.87 202 GLY A C 1
ATOM 1367 O O . GLY A 1 188 ? 47.104 -99.926 49.522 1.00 63.92 202 GLY A O 1
ATOM 1368 N N . ALA A 1 189 ? 47.608 -101.655 48.165 1.00 58.71 203 ALA A N 1
ATOM 1369 C CA . ALA A 1 189 ? 46.252 -101.791 47.608 1.00 62.94 203 ALA A CA 1
ATOM 1370 C C . ALA A 1 189 ? 45.237 -102.011 48.723 1.00 64.86 203 ALA A C 1
ATOM 1371 O O . ALA A 1 189 ? 44.242 -101.302 48.773 1.00 60.55 203 ALA A O 1
ATOM 1386 N N . VAL A 1 191 ? 45.211 -101.067 51.635 1.00 54.86 205 VAL A N 1
ATOM 1387 C CA . VAL A 1 191 ? 44.945 -99.830 52.407 1.00 54.97 205 VAL A CA 1
ATOM 1388 C C . VAL A 1 191 ? 44.691 -98.594 51.528 1.00 52.16 205 VAL A C 1
ATOM 1389 O O . VAL A 1 191 ? 44.695 -97.452 52.002 1.00 58.54 205 VAL A O 1
ATOM 1393 N N . LYS A 1 192 ? 44.424 -98.846 50.254 1.00 54.85 206 LYS A N 1
ATOM 1394 C CA . LYS A 1 192 ? 44.097 -97.803 49.286 1.00 63.12 206 LYS A CA 1
ATOM 1395 C C . LYS A 1 192 ? 45.182 -96.755 49.101 1.00 56.98 206 LYS A C 1
ATOM 1396 O O . LYS A 1 192 ? 44.861 -95.598 48.864 1.00 58.24 206 LYS A O 1
ATOM 1410 N N . TYR A 1 194 ? 47.953 -96.785 46.690 1.00 52.87 208 TYR A N 1
ATOM 1411 C CA . TYR A 1 194 ? 48.387 -97.502 45.505 1.00 52.66 208 TYR A CA 1
ATOM 1412 C C . TYR A 1 194 ? 49.790 -97.170 45.008 1.00 54.28 208 TYR A C 1
ATOM 1413 O O . TYR A 1 194 ? 50.425 -97.995 44.357 1.00 54.77 208 TYR A O 1
ATOM 1422 N N . ILE A 1 195 ? 50.264 -95.964 45.305 1.00 47.42 209 ILE A N 1
ATOM 1423 C CA . ILE A 1 195 ? 51.631 -95.564 44.972 1.00 48.52 209 ILE A CA 1
ATOM 1424 C C . ILE A 1 195 ? 52.211 -94.812 46.164 1.00 49.69 209 ILE A C 1
ATOM 1425 O O . ILE A 1 195 ? 51.481 -94.401 47.080 1.00 47.41 209 ILE A O 1
ATOM 1430 N N . ALA A 1 196 ? 53.533 -94.650 46.168 1.00 46.92 210 ALA A N 1
ATOM 1431 C CA . ALA A 1 196 ? 54.198 -93.884 47.210 1.00 43.54 210 ALA A CA 1
ATOM 1432 C C . ALA A 1 196 ? 55.102 -92.858 46.560 1.00 41.20 210 ALA A C 1
ATOM 1433 O O . ALA A 1 196 ? 56.121 -93.217 45.978 1.00 41.88 210 ALA A O 1
ATOM 1435 N N . ALA A 1 197 ? 54.730 -91.586 46.652 1.00 43.42 211 ALA A N 1
ATOM 1436 C CA . ALA A 1 197 ? 55.584 -90.515 46.143 1.00 44.11 211 ALA A CA 1
ATOM 1437 C C . ALA A 1 197 ? 56.894 -90.444 46.952 1.00 48.20 211 ALA A C 1
ATOM 1438 O O . ALA A 1 197 ? 56.922 -90.713 48.144 1.00 48.53 211 ALA A O 1
ATOM 1440 N N . GLY A 1 198 ? 57.982 -90.116 46.293 1.00 45.07 212 GLY A N 1
ATOM 1441 C CA . GLY A 1 198 ? 59.249 -89.855 46.992 1.00 46.00 212 GLY A CA 1
ATOM 1442 C C . GLY A 1 198 ? 59.187 -88.434 47.498 1.00 42.83 212 GLY A C 1
ATOM 1443 O O . GLY A 1 198 ? 58.891 -87.526 46.741 1.00 44.67 212 GLY A O 1
ATOM 1444 N N . ASN A 1 199 ? 59.358 -88.246 48.800 1.00 41.37 213 ASN A N 1
ATOM 1445 C CA . ASN A 1 199 ? 59.349 -86.948 49.374 1.00 36.74 213 ASN A CA 1
ATOM 1446 C C . ASN A 1 199 ? 60.481 -86.720 50.358 1.00 38.98 213 ASN A C 1
ATOM 1447 O O . ASN A 1 199 ? 61.157 -87.637 50.803 1.00 39.40 213 ASN A O 1
ATOM 1452 N N . LEU A 1 200 ? 60.660 -85.456 50.690 1.00 38.31 214 LEU A N 1
ATOM 1453 C CA . LEU A 1 200 ? 61.626 -85.061 51.675 1.00 39.05 214 LEU A CA 1
ATOM 1454 C C . LEU A 1 200 ? 61.071 -83.764 52.183 1.00 38.73 214 LEU A C 1
ATOM 1455 O O . LEU A 1 200 ? 60.683 -82.905 51.386 1.00 40.66 214 LEU A O 1
ATOM 1460 N N . PHE A 1 201 ? 60.966 -83.629 53.500 1.00 36.73 215 PHE A N 1
ATOM 1461 C CA . PHE A 1 201 ? 60.369 -82.449 54.062 1.00 36.44 215 PHE A CA 1
ATOM 1462 C C . PHE A 1 201 ? 60.828 -82.087 55.470 1.00 36.07 215 PHE A C 1
ATOM 1463 O O . PHE A 1 201 ? 61.292 -82.926 56.217 1.00 38.08 215 PHE A O 1
ATOM 1471 N N . ILE A 1 202 ? 60.704 -80.809 55.797 1.00 38.15 216 ILE A N 1
ATOM 1472 C CA . ILE A 1 202 ? 61.038 -80.312 57.107 1.00 33.90 216 ILE A CA 1
ATOM 1473 C C . ILE A 1 202 ? 59.802 -80.558 57.976 1.00 40.83 216 ILE A C 1
ATOM 1474 O O . ILE A 1 202 ? 58.709 -80.065 57.698 1.00 39.82 216 ILE A O 1
ATOM 1479 N N . GLY A 1 203 ? 59.965 -81.369 58.997 1.00 39.08 217 GLY A N 1
ATOM 1480 C CA . GLY A 1 203 ? 58.879 -81.644 59.923 1.00 42.29 217 GLY A CA 1
ATOM 1481 C C . GLY A 1 203 ? 59.021 -83.024 60.517 1.00 44.48 217 GLY A C 1
ATOM 1482 O O . GLY A 1 203 ? 60.120 -83.475 60.754 1.00 49.51 217 GLY A O 1
ATOM 1483 N N . THR A 1 204 ? 57.901 -83.715 60.693 1.00 46.09 218 THR A N 1
ATOM 1484 C CA . THR A 1 204 ? 57.914 -85.072 61.243 1.00 44.07 218 THR A CA 1
ATOM 1485 C C . THR A 1 204 ? 56.936 -85.959 60.519 1.00 41.44 218 THR A C 1
ATOM 1486 O O . THR A 1 204 ? 55.934 -85.504 59.938 1.00 51.14 218 THR A O 1
ATOM 1490 N N . PHE A 1 205 ? 57.242 -87.244 60.545 1.00 43.16 219 PHE A N 1
ATOM 1491 C CA . PHE A 1 205 ? 56.411 -88.256 59.977 1.00 44.92 219 PHE A CA 1
ATOM 1492 C C . PHE A 1 205 ? 55.866 -89.079 61.155 1.00 50.51 219 PHE A C 1
ATOM 1493 O O . PHE A 1 205 ? 56.641 -89.651 61.907 1.00 44.92 219 PHE A O 1
ATOM 1501 N N . GLU A 1 206 ? 54.549 -89.101 61.338 1.00 51.92 220 GLU A N 1
ATOM 1502 C CA . GLU A 1 206 ? 53.915 -89.838 62.443 1.00 47.40 220 GLU A CA 1
ATOM 1503 C C . GLU A 1 206 ? 53.592 -91.208 61.904 1.00 51.31 220 GLU A C 1
ATOM 1504 O O . GLU A 1 206 ? 52.537 -91.392 61.276 1.00 52.86 220 GLU A O 1
ATOM 1510 N N . VAL A 1 207 ? 54.462 -92.181 62.142 1.00 51.44 221 VAL A N 1
ATOM 1511 C CA . VAL A 1 207 ? 54.278 -93.511 61.564 1.00 52.62 221 VAL A CA 1
ATOM 1512 C C . VAL A 1 207 ? 52.947 -94.167 62.010 1.00 52.70 221 VAL A C 1
ATOM 1513 O O . VAL A 1 207 ? 52.394 -94.976 61.267 1.00 54.25 221 VAL A O 1
ATOM 1517 N N . GLY A 1 208 ? 52.428 -93.805 63.182 1.00 60.42 222 GLY A N 1
ATOM 1518 C CA . GLY A 1 208 ? 51.129 -94.336 63.667 1.00 59.89 222 GLY A CA 1
ATOM 1519 C C . GLY A 1 208 ? 49.980 -94.015 62.706 1.00 64.30 222 GLY A C 1
ATOM 1520 O O . GLY A 1 208 ? 49.030 -94.766 62.604 1.00 56.34 222 GLY A O 1
ATOM 1521 N N . ASN A 1 209 ? 50.079 -92.892 61.988 1.00 57.25 223 ASN A N 1
ATOM 1522 C CA . ASN A 1 209 ? 49.070 -92.495 61.008 1.00 55.84 223 ASN A CA 1
ATOM 1523 C C . ASN A 1 209 ? 49.401 -92.885 59.585 1.00 53.96 223 ASN A C 1
ATOM 1524 O O . ASN A 1 209 ? 48.666 -92.519 58.668 1.00 53.06 223 ASN A O 1
ATOM 1529 N N . ALA A 1 210 ? 50.500 -93.612 59.388 1.00 50.08 224 ALA A N 1
ATOM 1530 C CA . ALA A 1 210 ? 51.013 -93.889 58.039 1.00 50.21 224 ALA A CA 1
ATOM 1531 C C . ALA A 1 210 ? 50.036 -94.576 57.127 1.00 52.61 224 ALA A C 1
ATOM 1532 O O . ALA A 1 210 ? 50.049 -94.330 55.929 1.00 50.58 224 ALA A O 1
ATOM 1534 N N . LEU A 1 211 ? 49.199 -95.445 57.691 1.00 52.76 225 LEU A N 1
ATOM 1535 C CA . LEU A 1 211 ? 48.234 -96.220 56.909 1.00 56.99 225 LEU A CA 1
ATOM 1536 C C . LEU A 1 211 ? 46.786 -95.747 57.030 1.00 57.26 225 LEU A C 1
ATOM 1537 O O . LEU A 1 211 ? 46.001 -95.930 56.103 1.00 61.07 225 LEU A O 1
ATOM 1542 N N . THR A 1 212 ? 46.418 -95.160 58.164 1.00 56.84 226 THR A N 1
ATOM 1543 C CA . THR A 1 212 ? 45.034 -94.719 58.357 1.00 61.69 226 THR A CA 1
ATOM 1544 C C . THR A 1 212 ? 44.784 -93.285 57.842 1.00 62.10 226 THR A C 1
ATOM 1545 O O . THR A 1 212 ? 43.703 -93.007 57.333 1.00 59.41 226 THR A O 1
ATOM 1549 N N . ASP A 1 213 ? 45.767 -92.393 58.000 1.00 59.37 227 ASP A N 1
ATOM 1550 C CA . ASP A 1 213 ? 45.653 -91.000 57.578 1.00 55.90 227 ASP A CA 1
ATOM 1551 C C . ASP A 1 213 ? 47.004 -90.531 57.064 1.00 55.38 227 ASP A C 1
ATOM 1552 O O . ASP A 1 213 ? 47.650 -89.694 57.702 1.00 50.64 227 ASP A O 1
ATOM 1557 N N . PRO A 1 214 ? 47.432 -91.044 55.906 1.00 49.53 228 PRO A N 1
ATOM 1558 C CA . PRO A 1 214 ? 48.777 -90.733 55.466 1.00 51.26 228 PRO A CA 1
ATOM 1559 C C . PRO A 1 214 ? 49.063 -89.261 55.267 1.00 53.04 228 PRO A C 1
ATOM 1560 O O . PRO A 1 214 ? 50.186 -88.850 55.491 1.00 48.09 228 PRO A O 1
ATOM 1564 N N . ARG A 1 215 ? 48.061 -88.464 54.915 1.00 45.07 229 ARG A N 1
ATOM 1565 C CA . ARG A 1 215 ? 48.282 -87.036 54.763 1.00 48.43 229 ARG A CA 1
ATOM 1566 C C . ARG A 1 215 ? 48.429 -86.333 56.116 1.00 50.36 229 ARG A C 1
ATOM 1567 O O . ARG A 1 215 ? 49.092 -85.312 56.215 1.00 49.62 229 ARG A O 1
ATOM 1575 N N . LYS A 1 216 ? 47.852 -86.896 57.159 1.00 47.69 230 LYS A N 1
ATOM 1576 C CA . LYS A 1 216 ? 48.044 -86.363 58.493 1.00 48.91 230 LYS A CA 1
ATOM 1577 C C . LYS A 1 216 ? 49.327 -86.884 59.107 1.00 51.07 230 LYS A C 1
ATOM 1578 O O . LYS A 1 216 ? 49.784 -86.345 60.107 1.00 56.53 230 LYS A O 1
ATOM 1584 N N . ALA A 1 217 ? 49.915 -87.919 58.507 1.00 47.46 231 ALA A N 1
ATOM 1585 C CA . ALA A 1 217 ? 51.191 -88.449 58.981 1.00 51.74 231 ALA A CA 1
ATOM 1586 C C . ALA A 1 217 ? 52.348 -87.475 58.680 1.00 49.29 231 ALA A C 1
ATOM 1587 O O . ALA A 1 217 ? 53.336 -87.469 59.399 1.00 47.35 231 ALA A O 1
ATOM 1589 N N . THR A 1 218 ? 52.237 -86.688 57.610 1.00 42.69 232 THR A N 1
ATOM 1590 C CA . THR A 1 218 ? 53.281 -85.748 57.212 1.00 40.79 232 THR A CA 1
ATOM 1591 C C . THR A 1 218 ? 52.988 -84.417 57.850 1.00 43.25 232 THR A C 1
ATOM 1592 O O . THR A 1 218 ? 52.054 -83.730 57.435 1.00 45.55 232 THR A O 1
ATOM 1596 N N . ASN A 1 219 ? 53.754 -84.077 58.891 1.00 38.63 233 ASN A N 1
ATOM 1597 C CA . ASN A 1 219 ? 53.616 -82.785 59.575 1.00 39.23 233 ASN A CA 1
ATOM 1598 C C . ASN A 1 219 ? 54.750 -81.890 59.129 1.00 45.12 233 ASN A C 1
ATOM 1599 O O . ASN A 1 219 ? 55.911 -82.315 59.122 1.00 38.94 233 ASN A O 1
ATOM 1604 N N . PHE A 1 220 ? 54.416 -80.671 58.748 1.00 43.13 234 PHE A N 1
ATOM 1605 C CA . PHE A 1 220 ? 55.397 -79.770 58.193 1.00 42.41 234 PHE A CA 1
ATOM 1606 C C . PHE A 1 220 ? 55.750 -78.585 59.051 1.00 40.32 234 PHE A C 1
ATOM 1607 O O . PHE A 1 220 ? 54.879 -77.900 59.579 1.00 38.22 234 PHE A O 1
ATOM 1615 N N . GLY A 1 221 ? 57.050 -78.311 59.105 1.00 42.28 235 GLY A N 1
ATOM 1616 C CA . GLY A 1 221 ? 57.569 -77.065 59.667 1.00 46.76 235 GLY A CA 1
ATOM 1617 C C . GLY A 1 221 ? 58.176 -77.041 61.056 1.00 50.76 235 GLY A C 1
ATOM 1618 O O . GLY A 1 221 ? 57.769 -77.790 61.943 1.00 46.35 235 GLY A O 1
ATOM 1619 N N . PHE A 1 222 ? 59.157 -76.165 61.232 1.00 40.75 236 PHE A N 1
ATOM 1620 C CA . PHE A 1 222 ? 59.737 -75.874 62.576 1.00 41.30 236 PHE A CA 1
ATOM 1621 C C . PHE A 1 222 ? 59.941 -74.361 62.686 1.00 39.68 236 PHE A C 1
ATOM 1622 O O . PHE A 1 222 ? 59.981 -73.659 61.674 1.00 38.57 236 PHE A O 1
ATOM 1630 N N . GLN A 1 223 ? 60.077 -73.876 63.907 1.00 43.00 237 GLN A N 1
ATOM 1631 C CA . GLN A 1 223 ? 60.210 -72.459 64.179 1.00 45.39 237 GLN A CA 1
ATOM 1632 C C . GLN A 1 223 ? 61.339 -71.862 63.361 1.00 46.33 237 GLN A C 1
ATOM 1633 O O . GLN A 1 223 ? 62.406 -72.440 63.271 1.00 41.81 237 GLN A O 1
ATOM 1639 N N . PHE A 1 224 ? 61.051 -70.717 62.763 1.00 41.87 238 PHE A N 1
ATOM 1640 C CA . PHE A 1 224 ? 61.982 -70.018 61.909 1.00 45.62 238 PHE A CA 1
ATOM 1641 C C . PHE A 1 224 ? 61.883 -68.535 62.238 1.00 46.83 238 PHE A C 1
ATOM 1642 O O . PHE A 1 224 ? 60.771 -67.990 62.427 1.00 44.73 238 PHE A O 1
ATOM 1650 N N . TYR A 1 225 ? 63.046 -67.895 62.341 1.00 45.61 239 TYR A N 1
ATOM 1651 C CA . TYR A 1 225 ? 63.149 -66.526 62.830 1.00 44.07 239 TYR A CA 1
ATOM 1652 C C . TYR A 1 225 ? 63.569 -65.486 61.802 1.00 47.73 239 TYR A C 1
ATOM 1653 O O . TYR A 1 225 ? 63.857 -64.370 62.178 1.00 49.27 239 TYR A O 1
ATOM 1662 N N . LYS A 1 226 ? 63.568 -65.817 60.516 1.00 48.69 240 LYS A N 1
ATOM 1663 C CA . LYS A 1 226 ? 63.857 -64.803 59.489 1.00 53.02 240 LYS A CA 1
ATOM 1664 C C . LYS A 1 226 ? 62.740 -64.790 58.450 1.00 50.76 240 LYS A C 1
ATOM 1665 O O . LYS A 1 226 ? 61.899 -65.671 58.444 1.00 47.67 240 LYS A O 1
ATOM 1671 N N . ARG A 1 227 ? 62.734 -63.789 57.580 1.00 51.54 241 ARG A N 1
ATOM 1672 C CA . ARG A 1 227 ? 61.745 -63.672 56.505 1.00 50.57 241 ARG A CA 1
ATOM 1673 C C . ARG A 1 227 ? 62.318 -64.304 55.250 1.00 51.35 241 ARG A C 1
ATOM 1674 O O . ARG A 1 227 ? 63.280 -63.785 54.695 1.00 53.58 241 ARG A O 1
ATOM 1682 N N . PRO A 1 228 ? 61.742 -65.405 54.790 1.00 51.99 242 PRO A N 1
ATOM 1683 C CA . PRO A 1 228 ? 62.277 -66.027 53.589 1.00 48.30 242 PRO A CA 1
ATOM 1684 C C . PRO A 1 228 ? 61.898 -65.237 52.361 1.00 51.81 242 PRO A C 1
ATOM 1685 O O . PRO A 1 228 ? 60.835 -64.664 52.318 1.00 50.53 242 PRO A O 1
ATOM 1689 N N . LYS A 1 229 ? 62.790 -65.189 51.386 1.00 53.69 243 LYS A N 1
ATOM 1690 C CA . LYS A 1 229 ? 62.569 -64.447 50.149 1.00 49.44 243 LYS A CA 1
ATOM 1691 C C . LYS A 1 229 ? 62.569 -65.363 48.933 1.00 47.67 243 LYS A C 1
ATOM 1692 O O . LYS A 1 229 ? 61.724 -65.234 48.047 1.00 48.79 243 LYS A O 1
ATOM 1698 N N . THR A 1 230 ? 63.497 -66.309 48.884 1.00 45.82 244 THR A N 1
ATOM 1699 C CA . THR A 1 230 ? 63.622 -67.154 47.699 1.00 43.16 244 THR A CA 1
ATOM 1700 C C . THR A 1 230 ? 64.061 -68.538 48.068 1.00 40.57 244 THR A C 1
ATOM 1701 O O . THR A 1 230 ? 64.898 -68.687 48.940 1.00 47.66 244 THR A O 1
ATOM 1705 N N . LEU A 1 231 ? 63.516 -69.549 47.393 1.00 44.93 245 LEU A N 1
ATOM 1706 C CA . LEU A 1 231 ? 63.950 -70.936 47.535 1.00 42.93 245 LEU A CA 1
ATOM 1707 C C . LEU A 1 231 ? 64.698 -71.270 46.219 1.00 51.18 245 LEU A C 1
ATOM 1708 O O . LEU A 1 231 ? 64.116 -71.177 45.143 1.00 47.55 245 LEU A O 1
ATOM 1713 N N . LYS A 1 232 ? 65.977 -71.639 46.307 1.00 43.46 246 LYS A N 1
ATOM 1714 C CA . LYS A 1 232 ? 66.810 -71.896 45.138 1.00 46.78 246 LYS A CA 1
ATOM 1715 C C . LYS A 1 232 ? 67.472 -73.242 45.206 1.00 48.09 246 LYS A C 1
ATOM 1716 O O . LYS A 1 232 ? 67.688 -73.759 46.287 1.00 48.39 246 LYS A O 1
ATOM 1722 N N . GLY A 1 233 ? 67.891 -73.745 44.048 1.00 46.15 247 GLY A N 1
ATOM 1723 C CA . GLY A 1 233 ? 68.637 -74.990 43.969 1.00 44.59 247 GLY A CA 1
ATOM 1724 C C . GLY A 1 233 ? 68.671 -75.465 42.539 1.00 47.41 247 GLY A C 1
ATOM 1725 O O . GLY A 1 233 ? 68.420 -74.686 41.642 1.00 45.21 247 GLY A O 1
ATOM 1726 N N . HIS A 1 234 ? 68.924 -76.750 42.342 1.00 40.92 248 HIS A N 1
ATOM 1727 C CA . HIS A 1 234 ? 68.944 -77.324 41.018 1.00 44.55 248 HIS A CA 1
ATOM 1728 C C . HIS A 1 234 ? 68.222 -78.634 41.084 1.00 41.87 248 HIS A C 1
ATOM 1729 O O . HIS A 1 234 ? 68.215 -79.278 42.118 1.00 43.83 248 HIS A O 1
ATOM 1736 N N . TYR A 1 235 ? 67.617 -79.025 39.965 1.00 41.97 249 TYR A N 1
ATOM 1737 C CA . TYR A 1 235 ? 66.912 -80.277 39.903 1.00 42.34 249 TYR A CA 1
ATOM 1738 C C . TYR A 1 235 ? 66.914 -80.899 38.528 1.00 44.68 249 TYR A C 1
ATOM 1739 O O . TYR A 1 235 ? 67.253 -80.247 37.529 1.00 45.46 249 TYR A O 1
ATOM 1748 N N . LYS A 1 236 ? 66.612 -82.194 38.513 1.00 42.54 250 LYS A N 1
ATOM 1749 C CA . LYS A 1 236 ? 66.337 -82.946 37.295 1.00 43.01 250 LYS A CA 1
ATOM 1750 C C . LYS A 1 236 ? 65.063 -83.702 37.612 1.00 46.56 250 LYS A C 1
ATOM 1751 O O . LYS A 1 236 ? 64.916 -84.251 38.713 1.00 42.19 250 LYS A O 1
ATOM 1757 N N . PHE A 1 237 ? 64.163 -83.761 36.638 1.00 42.75 251 PHE A N 1
ATOM 1758 C CA . PHE A 1 237 ? 62.910 -84.476 36.767 1.00 44.56 251 PHE A CA 1
ATOM 1759 C C . PHE A 1 237 ? 62.599 -85.313 35.515 1.00 51.28 251 PHE A C 1
ATOM 1760 O O . PHE A 1 237 ? 62.810 -84.831 34.411 1.00 49.65 251 PHE A O 1
ATOM 1768 N N . LYS A 1 238 ? 62.125 -86.546 35.692 1.00 51.93 252 LYS A N 1
ATOM 1769 C CA . LYS A 1 238 ? 61.626 -87.405 34.573 1.00 51.99 252 LYS A CA 1
ATOM 1770 C C . LYS A 1 238 ? 60.337 -88.060 35.068 1.00 52.26 252 LYS A C 1
ATOM 1771 O O . LYS A 1 238 ? 60.344 -88.727 36.104 1.00 48.37 252 LYS A O 1
ATOM 1773 N N . ALA A 1 239 ? 59.233 -87.844 34.360 1.00 50.30 253 ALA A N 1
ATOM 1774 C CA . ALA A 1 239 ? 57.938 -88.434 34.731 1.00 49.50 253 ALA A CA 1
ATOM 1775 C C . ALA A 1 239 ? 57.910 -89.921 34.394 1.00 53.56 253 ALA A C 1
ATOM 1776 O O . ALA A 1 239 ? 58.511 -90.359 33.430 1.00 49.33 253 ALA A O 1
ATOM 1778 N N . GLY A 1 240 ? 57.213 -90.705 35.189 1.00 50.19 254 GLY A N 1
ATOM 1779 C CA . GLY A 1 240 ? 57.073 -92.125 34.885 1.00 48.75 254 GLY A CA 1
ATOM 1780 C C . GLY A 1 240 ? 56.157 -92.288 33.669 1.00 47.65 254 GLY A C 1
ATOM 1781 O O . GLY A 1 240 ? 55.363 -91.387 33.330 1.00 50.14 254 GLY A O 1
ATOM 1782 N N . ASP A 1 241 ? 56.245 -93.442 33.046 1.00 56.72 255 ASP A N 1
ATOM 1783 C CA . ASP A 1 241 ? 55.509 -93.720 31.802 1.00 66.01 255 ASP A CA 1
ATOM 1784 C C . ASP A 1 241 ? 54.023 -93.836 31.977 1.00 61.90 255 ASP A C 1
ATOM 1785 O O . ASP A 1 241 ? 53.276 -93.261 31.203 1.00 62.07 255 ASP A O 1
ATOM 1790 N N . VAL A 1 242 ? 53.605 -94.573 33.006 1.00 67.86 256 VAL A N 1
ATOM 1791 C CA . VAL A 1 242 ? 52.190 -94.847 33.247 1.00 62.86 256 VAL A CA 1
ATOM 1792 C C . VAL A 1 242 ? 51.679 -94.112 34.481 1.00 56.00 256 VAL A C 1
ATOM 1793 O O . VAL A 1 242 ? 52.011 -94.455 35.603 1.00 57.75 256 VAL A O 1
ATOM 1797 N N . TYR A 1 243 ? 50.867 -93.084 34.245 1.00 50.81 257 TYR A N 1
ATOM 1798 C CA . TYR A 1 243 ? 50.235 -92.327 35.297 1.00 50.55 257 TYR A CA 1
ATOM 1799 C C . TYR A 1 243 ? 49.041 -93.132 35.820 1.00 59.75 257 TYR A C 1
ATOM 1800 O O . TYR A 1 243 ? 48.309 -93.718 35.037 1.00 57.92 257 TYR A O 1
ATOM 1809 N N . SER A 1 244 ? 48.826 -93.136 37.131 1.00 51.49 258 SER A N 1
ATOM 1810 C CA . SER A 1 244 ? 47.707 -93.865 37.689 1.00 54.44 258 SER A CA 1
ATOM 1811 C C . SER A 1 244 ? 46.959 -93.024 38.692 1.00 51.94 258 SER A C 1
ATOM 1812 O O . SER A 1 244 ? 47.527 -92.115 39.296 1.00 51.72 258 SER A O 1
ATOM 1815 N N . VAL A 1 245 ? 45.663 -93.300 38.814 1.00 51.29 259 VAL A N 1
ATOM 1816 C CA . VAL A 1 245 ? 44.773 -92.630 39.763 1.00 57.61 259 VAL A CA 1
ATOM 1817 C C . VAL A 1 245 ? 44.124 -93.760 40.537 1.00 58.20 259 VAL A C 1
ATOM 1818 O O . VAL A 1 245 ? 43.488 -94.639 39.957 1.00 59.56 259 VAL A O 1
ATOM 1822 N N . GLU A 1 246 ? 44.327 -93.749 41.840 1.00 61.75 260 GLU A N 1
ATOM 1823 C CA . GLU A 1 246 ? 43.823 -94.806 42.698 1.00 70.11 260 GLU A CA 1
ATOM 1824 C C . GLU A 1 246 ? 44.069 -96.195 42.115 1.00 64.95 260 GLU A C 1
ATOM 1825 O O . GLU A 1 246 ? 43.191 -97.029 42.051 1.00 63.81 260 GLU A O 1
ATOM 1831 N N . GLY A 1 247 ? 45.307 -96.425 41.685 1.00 57.83 261 GLY A N 1
ATOM 1832 C CA . GLY A 1 247 ? 45.718 -97.737 41.219 1.00 61.08 261 GLY A CA 1
ATOM 1833 C C . GLY A 1 247 ? 45.373 -98.099 39.797 1.00 71.38 261 GLY A C 1
ATOM 1834 O O . GLY A 1 247 ? 45.899 -99.076 39.270 1.00 67.78 261 GLY A O 1
ATOM 1835 N N . LYS A 1 248 ? 44.534 -97.300 39.149 1.00 69.20 262 LYS A N 1
ATOM 1836 C CA . LYS A 1 248 ? 44.148 -97.599 37.777 1.00 84.78 262 LYS A CA 1
ATOM 1837 C C . LYS A 1 248 ? 44.856 -96.700 36.761 1.00 78.59 262 LYS A C 1
ATOM 1838 O O . LYS A 1 248 ? 44.831 -95.473 36.893 1.00 68.42 262 LYS A O 1
ATOM 1844 N N . PRO A 1 249 ? 45.501 -97.309 35.747 1.00 74.09 263 PRO A N 1
ATOM 1845 C CA . PRO A 1 249 ? 46.157 -96.498 34.722 1.00 67.56 263 PRO A CA 1
ATOM 1846 C C . PRO A 1 249 ? 45.226 -95.433 34.179 1.00 61.54 263 PRO A C 1
ATOM 1847 O O . PRO A 1 249 ? 44.020 -95.641 34.098 1.00 71.34 263 PRO A O 1
ATOM 1851 N N . GLN A 1 250 ? 45.782 -94.288 33.829 1.00 63.84 264 GLN A N 1
ATOM 1852 C CA . GLN A 1 250 ? 45.002 -93.182 33.305 1.00 64.13 264 GLN A CA 1
ATOM 1853 C C . GLN A 1 250 ? 45.789 -92.303 32.373 1.00 62.86 264 GLN A C 1
ATOM 1854 O O . GLN A 1 250 ? 46.844 -91.790 32.730 1.00 70.32 264 GLN A O 1
ATOM 1860 N N . GLU A 1 251 ? 45.280 -92.117 31.166 1.00 62.74 265 GLU A N 1
ATOM 1861 C CA . GLU A 1 251 ? 45.940 -91.228 30.212 1.00 70.01 265 GLU A CA 1
ATOM 1862 C C . GLU A 1 251 ? 45.350 -89.839 30.372 1.00 63.55 265 GLU A C 1
ATOM 1863 O O . GLU A 1 251 ? 44.301 -89.669 31.011 1.00 73.25 265 GLU A O 1
ATOM 1869 N N . GLY A 1 252 ? 46.050 -88.856 29.817 1.00 60.62 266 GLY A N 1
ATOM 1870 C CA . GLY A 1 252 ? 45.600 -87.455 29.793 1.00 64.16 266 GLY A CA 1
ATOM 1871 C C . GLY A 1 252 ? 46.286 -86.480 30.726 1.00 58.27 266 GLY A C 1
ATOM 1872 O O . GLY A 1 252 ? 46.162 -85.238 30.564 1.00 54.89 266 GLY A O 1
ATOM 1873 N N . VAL A 1 253 ? 46.987 -87.030 31.710 1.00 57.76 267 VAL A N 1
ATOM 1874 C CA . VAL A 1 253 ? 47.749 -86.224 32.663 1.00 56.55 267 VAL A CA 1
ATOM 1875 C C . VAL A 1 253 ? 49.162 -86.798 32.729 1.00 53.77 267 VAL A C 1
ATOM 1876 O O . VAL A 1 253 ? 49.357 -88.014 32.863 1.00 58.56 267 VAL A O 1
ATOM 1880 N N . ARG A 1 254 ? 50.142 -85.927 32.566 1.00 52.90 268 ARG A N 1
ATOM 1881 C CA . ARG A 1 254 ? 51.537 -86.314 32.655 1.00 53.54 268 ARG A CA 1
ATOM 1882 C C . ARG A 1 254 ? 51.981 -85.903 34.048 1.00 46.05 268 ARG A C 1
ATOM 1883 O O . ARG A 1 254 ? 51.636 -84.824 34.521 1.00 51.45 268 ARG A O 1
ATOM 1891 N N . ASP A 1 255 ? 52.731 -86.760 34.710 1.00 50.88 269 ASP A N 1
ATOM 1892 C CA . ASP A 1 255 ? 53.137 -86.466 36.081 1.00 48.50 269 ASP A CA 1
ATOM 1893 C C . ASP A 1 255 ? 54.139 -85.296 36.146 1.00 50.09 269 ASP A C 1
ATOM 1894 O O . ASP A 1 255 ? 54.882 -85.058 35.210 1.00 50.67 269 ASP A O 1
ATOM 1899 N N . LYS A 1 256 ? 54.079 -84.562 37.250 1.00 49.82 270 LYS A N 1
ATOM 1900 C CA . LYS A 1 256 ? 54.970 -83.448 37.565 1.00 43.42 270 LYS A CA 1
ATOM 1901 C C . LYS A 1 256 ? 55.451 -83.565 38.989 1.00 47.81 270 LYS A C 1
ATOM 1902 O O . LYS A 1 256 ? 54.744 -84.112 39.821 1.00 45.26 270 LYS A O 1
ATOM 1908 N N . CYS A 1 257 ? 56.679 -83.093 39.246 1.00 43.43 271 CYS A N 1
ATOM 1909 C CA . CYS A 1 257 ? 57.236 -83.065 40.586 1.00 39.39 271 CYS A CA 1
ATOM 1910 C C . CYS A 1 257 ? 56.737 -81.800 41.252 1.00 48.39 271 CYS A C 1
ATOM 1911 O O . CYS A 1 257 ? 56.021 -80.978 40.638 1.00 42.62 271 CYS A O 1
ATOM 1914 N N . ASP A 1 258 ? 57.078 -81.651 42.525 1.00 45.73 272 ASP A N 1
ATOM 1915 C CA . ASP A 1 258 ? 56.698 -80.469 43.271 1.00 37.75 272 ASP A CA 1
ATOM 1916 C C . ASP A 1 258 ? 57.871 -80.076 44.161 1.00 38.64 272 ASP A C 1
ATOM 1917 O O . ASP A 1 258 ? 58.593 -80.936 44.665 1.00 40.98 272 ASP A O 1
ATOM 1922 N N . ILE A 1 259 ? 58.035 -78.767 44.336 1.00 41.56 273 ILE A N 1
ATOM 1923 C CA . ILE A 1 259 ? 59.090 -78.179 45.131 1.00 42.97 273 ILE A CA 1
ATOM 1924 C C . ILE A 1 259 ? 58.466 -76.939 45.726 1.00 43.43 273 ILE A C 1
ATOM 1925 O O . ILE A 1 259 ? 58.024 -76.044 45.008 1.00 42.35 273 ILE A O 1
ATOM 1930 N N . TYR A 1 260 ? 58.339 -76.900 47.040 1.00 38.39 274 TYR A N 1
ATOM 1931 C CA . TYR A 1 260 ? 57.776 -75.708 47.657 1.00 36.16 274 TYR A CA 1
ATOM 1932 C C . TYR A 1 260 ? 58.273 -75.489 49.089 1.00 35.90 274 TYR A C 1
ATOM 1933 O O . TYR A 1 260 ? 58.905 -76.355 49.697 1.00 41.69 274 TYR A O 1
ATOM 1942 N N . ALA A 1 261 ? 57.923 -74.329 49.623 1.00 38.92 275 ALA A N 1
ATOM 1943 C CA . ALA A 1 261 ? 58.234 -73.980 50.979 1.00 39.73 275 ALA A CA 1
ATOM 1944 C C . ALA A 1 261 ? 57.090 -73.093 51.477 1.00 43.13 275 ALA A C 1
ATOM 1945 O O . ALA A 1 261 ? 56.526 -72.314 50.709 1.00 41.11 275 ALA A O 1
ATOM 1947 N N . VAL A 1 262 ? 56.804 -73.184 52.775 1.00 42.67 276 VAL A N 1
ATOM 1948 C CA . VAL A 1 262 ? 55.768 -72.395 53.415 1.00 40.61 276 VAL A CA 1
ATOM 1949 C C . VAL A 1 262 ? 56.257 -71.729 54.682 1.00 39.64 276 VAL A C 1
ATOM 1950 O O . VAL A 1 262 ? 57.187 -72.176 55.324 1.00 47.12 276 VAL A O 1
ATOM 1962 N N . TYR A 1 264 ? 54.234 -70.222 58.062 1.00 48.06 278 TYR A N 1
ATOM 1963 C CA . TYR A 1 264 ? 52.900 -70.120 58.635 1.00 46.12 278 TYR A CA 1
ATOM 1964 C C . TYR A 1 264 ? 52.973 -69.734 60.101 1.00 43.95 278 TYR A C 1
ATOM 1965 O O . TYR A 1 264 ? 54.007 -69.890 60.749 1.00 43.63 278 TYR A O 1
ATOM 1974 N N . GLU A 1 265 ? 51.886 -69.186 60.594 1.00 43.02 279 GLU A N 1
ATOM 1975 C CA . GLU A 1 265 ? 51.803 -68.721 61.973 1.00 46.64 279 GLU A CA 1
ATOM 1976 C C . GLU A 1 265 ? 51.387 -69.879 62.874 1.00 47.29 279 GLU A C 1
ATOM 1977 O O . GLU A 1 265 ? 50.400 -70.545 62.591 1.00 50.80 279 GLU A O 1
ATOM 1983 N N . ALA A 1 266 ? 52.172 -70.118 63.918 1.00 47.73 280 ALA A N 1
ATOM 1984 C CA . ALA A 1 266 ? 51.939 -71.173 64.894 1.00 49.34 280 ALA A CA 1
ATOM 1985 C C . ALA A 1 266 ? 51.803 -70.503 66.255 1.00 53.47 280 ALA A C 1
ATOM 1986 O O . ALA A 1 266 ? 52.796 -70.118 66.864 1.00 53.87 280 ALA A O 1
ATOM 1988 N N . GLU A 1 267 ? 50.569 -70.389 66.739 1.00 53.38 281 GLU A N 1
ATOM 1989 C CA . GLU A 1 267 ? 50.286 -69.713 68.015 1.00 55.69 281 GLU A CA 1
ATOM 1990 C C . GLU A 1 267 ? 51.073 -70.336 69.180 1.00 58.96 281 GLU A C 1
ATOM 1991 O O . GLU A 1 267 ? 51.476 -69.637 70.102 1.00 62.80 281 GLU A O 1
ATOM 1997 N N . ASN A 1 268 ? 51.357 -71.629 69.088 1.00 58.01 282 ASN A N 1
ATOM 1998 C CA . ASN A 1 268 ? 52.218 -72.314 70.057 1.00 59.57 282 ASN A CA 1
ATOM 1999 C C . ASN A 1 268 ? 52.952 -73.400 69.312 1.00 53.37 282 ASN A C 1
ATOM 2000 O O . ASN A 1 268 ? 52.533 -73.774 68.214 1.00 60.46 282 ASN A O 1
ATOM 2005 N N . ASN A 1 269 ? 54.019 -73.932 69.909 1.00 56.50 283 ASN A N 1
ATOM 2006 C CA . ASN A 1 269 ? 54.868 -74.898 69.251 1.00 58.22 283 ASN A CA 1
ATOM 2007 C C . ASN A 1 269 ? 54.235 -76.230 68.865 1.00 58.44 283 ASN A C 1
ATOM 2008 O O . ASN A 1 269 ? 54.837 -76.976 68.102 1.00 56.84 283 ASN A O 1
ATOM 2013 N N . SER A 1 270 ? 53.045 -76.550 69.359 1.00 59.59 284 SER A N 1
ATOM 2014 C CA . SER A 1 270 ? 52.417 -77.805 68.966 1.00 62.87 284 SER A CA 1
ATOM 2015 C C . SER A 1 270 ? 51.730 -77.696 67.597 1.00 59.54 284 SER A C 1
ATOM 2016 O O . SER A 1 270 ? 51.380 -78.702 67.008 1.00 56.94 284 SER A O 1
ATOM 2019 N N . VAL A 1 271 ? 51.504 -76.480 67.115 1.00 56.04 285 VAL A N 1
ATOM 2020 C CA . VAL A 1 271 ? 50.792 -76.259 65.857 1.00 49.62 285 VAL A CA 1
ATOM 2021 C C . VAL A 1 271 ? 51.682 -76.595 64.655 1.00 49.03 285 VAL A C 1
ATOM 2022 O O . VAL A 1 271 ? 52.790 -76.080 64.535 1.00 51.23 285 VAL A O 1
ATOM 2034 N N . LEU A 1 273 ? 51.284 -77.735 60.216 1.00 47.56 287 LEU A N 1
ATOM 2035 C CA . LEU A 1 273 ? 50.482 -77.985 59.041 1.00 44.72 287 LEU A CA 1
ATOM 2036 C C . LEU A 1 273 ? 50.745 -79.448 58.664 1.00 46.61 287 LEU A C 1
ATOM 2037 O O . LEU A 1 273 ? 51.732 -80.056 59.098 1.00 40.23 287 LEU A O 1
ATOM 2042 N N . ASN A 1 274 ? 49.876 -80.000 57.843 1.00 42.99 288 ASN A N 1
ATOM 2043 C CA . ASN A 1 274 ? 50.040 -81.356 57.365 1.00 43.07 288 ASN A CA 1
ATOM 2044 C C . ASN A 1 274 ? 49.617 -81.439 55.926 1.00 47.17 288 ASN A C 1
ATOM 2045 O O . ASN A 1 274 ? 49.300 -80.423 55.310 1.00 45.09 288 ASN A O 1
ATOM 2050 N N . GLY A 1 275 ? 49.632 -82.646 55.379 1.00 50.52 289 GLY A N 1
ATOM 2051 C CA . GLY A 1 275 ? 49.303 -82.887 53.985 1.00 48.29 289 GLY A CA 1
ATOM 2052 C C . GLY A 1 275 ? 47.903 -82.516 53.525 1.00 49.28 289 GLY A C 1
ATOM 2053 O O . GLY A 1 275 ? 47.686 -82.354 52.343 1.00 54.28 289 GLY A O 1
ATOM 2054 N N . ASP A 1 276 ? 46.966 -82.339 54.446 1.00 51.17 290 ASP A N 1
ATOM 2055 C CA . ASP A 1 276 ? 45.600 -81.928 54.092 1.00 56.00 290 ASP A CA 1
ATOM 2056 C C . ASP A 1 276 ? 45.414 -80.418 54.077 1.00 61.30 290 ASP A C 1
ATOM 2057 O O . ASP A 1 276 ? 44.526 -79.930 53.399 1.00 56.31 290 ASP A O 1
ATOM 2062 N N . ASP A 1 277 ? 46.220 -79.669 54.827 1.00 51.06 291 ASP A N 1
ATOM 2063 C CA . ASP A 1 277 ? 45.992 -78.237 54.919 1.00 52.36 291 ASP A CA 1
ATOM 2064 C C . ASP A 1 277 ? 47.185 -77.340 54.586 1.00 50.12 291 ASP A C 1
ATOM 2065 O O . ASP A 1 277 ? 47.107 -76.142 54.793 1.00 49.44 291 ASP A O 1
ATOM 2070 N N . VAL A 1 278 ? 48.269 -77.905 54.070 1.00 45.28 292 VAL A N 1
ATOM 2071 C CA . VAL A 1 278 ? 49.489 -77.134 53.824 1.00 47.64 292 VAL A CA 1
ATOM 2072 C C . VAL A 1 278 ? 49.292 -75.978 52.852 1.00 52.32 292 VAL A C 1
ATOM 2073 O O . VAL A 1 278 ? 49.923 -74.943 53.022 1.00 53.30 292 VAL A O 1
ATOM 2077 N N . PHE A 1 279 ? 48.401 -76.111 51.873 1.00 52.72 293 PHE A N 1
ATOM 2078 C CA . PHE A 1 279 ? 48.154 -75.002 50.934 1.00 53.78 293 PHE A CA 1
ATOM 2079 C C . PHE A 1 279 ? 46.910 -74.192 51.246 1.00 55.33 293 PHE A C 1
ATOM 2080 O O . PHE A 1 279 ? 46.772 -73.074 50.755 1.00 62.79 293 PHE A O 1
ATOM 2088 N N . THR A 1 280 ? 46.026 -74.724 52.077 1.00 53.32 294 THR A N 1
ATOM 2089 C CA . THR A 1 280 ? 44.755 -74.065 52.343 1.00 54.20 294 THR A CA 1
ATOM 2090 C C . THR A 1 280 ? 44.595 -73.453 53.725 1.00 61.00 294 THR A C 1
ATOM 2091 O O . THR A 1 280 ? 43.721 -72.635 53.898 1.00 58.43 294 THR A O 1
ATOM 2095 N N . SER A 1 281 ? 45.417 -73.825 54.702 1.00 54.20 295 SER A N 1
ATOM 2096 C CA . SER A 1 281 ? 45.274 -73.298 56.078 1.00 54.92 295 SER A CA 1
ATOM 2097 C C . SER A 1 281 ? 45.339 -71.783 56.148 1.00 57.04 295 SER A C 1
ATOM 2098 O O . SER A 1 281 ? 46.178 -71.164 55.490 1.00 53.80 295 SER A O 1
ATOM 2101 N N . ASP A 1 282 ? 44.463 -71.202 56.954 1.00 48.28 296 ASP A N 1
ATOM 2102 C CA . ASP A 1 282 ? 44.459 -69.771 57.208 1.00 54.54 296 ASP A CA 1
ATOM 2103 C C . ASP A 1 282 ? 45.709 -69.322 57.983 1.00 48.86 296 ASP A C 1
ATOM 2104 O O . ASP A 1 282 ? 45.935 -68.139 58.163 1.00 55.18 296 ASP A O 1
ATOM 2109 N N . LYS A 1 283 ? 46.483 -70.270 58.482 1.00 48.17 297 LYS A N 1
ATOM 2110 C CA . LYS A 1 283 ? 47.708 -69.940 59.187 1.00 46.85 297 LYS A CA 1
ATOM 2111 C C . LYS A 1 283 ? 48.847 -69.575 58.209 1.00 46.64 297 LYS A C 1
ATOM 2112 O O . LYS A 1 283 ? 49.827 -68.953 58.608 1.00 49.13 297 LYS A O 1
ATOM 2118 N N . LEU A 1 284 ? 48.719 -70.011 56.964 1.00 46.67 298 LEU A N 1
ATOM 2119 C CA . LEU A 1 284 ? 49.743 -69.825 55.921 1.00 51.14 298 LEU A CA 1
ATOM 2120 C C . LEU A 1 284 ? 49.923 -68.347 55.592 1.00 54.64 298 LEU A C 1
ATOM 2121 O O . LEU A 1 284 ? 48.954 -67.665 55.274 1.00 57.65 298 LEU A O 1
ATOM 2126 N N . VAL A 1 285 ? 51.134 -67.813 55.767 1.00 48.96 299 VAL A N 1
ATOM 2127 C CA . VAL A 1 285 ? 51.379 -66.397 55.432 1.00 48.54 299 VAL A CA 1
ATOM 2128 C C . VAL A 1 285 ? 52.206 -66.199 54.151 1.00 49.44 299 VAL A C 1
ATOM 2129 O O . VAL A 1 285 ? 52.028 -65.215 53.458 1.00 58.44 299 VAL A O 1
ATOM 2133 N N . SER A 1 286 ? 53.051 -67.162 53.808 1.00 48.11 300 SER A N 1
ATOM 2134 C CA . SER A 1 286 ? 53.934 -67.044 52.664 1.00 48.58 300 SER A CA 1
ATOM 2135 C C . SER A 1 286 ? 54.104 -68.392 52.016 1.00 47.33 300 SER A C 1
ATOM 2136 O O . SER A 1 286 ? 54.195 -69.401 52.710 1.00 44.23 300 SER A O 1
ATOM 2139 N N . LEU A 1 287 ? 54.170 -68.412 50.691 1.00 44.48 301 LEU A N 1
ATOM 2140 C CA . LEU A 1 287 ? 54.329 -69.643 49.930 1.00 44.66 301 LEU A CA 1
ATOM 2141 C C . LEU A 1 287 ? 55.272 -69.451 48.722 1.00 43.17 301 LEU A C 1
ATOM 2142 O O . LEU A 1 287 ? 55.141 -68.492 47.991 1.00 44.95 301 LEU A O 1
ATOM 2147 N N . ALA A 1 288 ? 56.204 -70.388 48.556 1.00 44.64 302 ALA A N 1
ATOM 2148 C CA . ALA A 1 288 ? 57.128 -70.426 47.420 1.00 44.09 302 ALA A CA 1
ATOM 2149 C C . ALA A 1 288 ? 56.872 -71.784 46.807 1.00 43.00 302 ALA A C 1
ATOM 2150 O O . ALA A 1 288 ? 57.168 -72.807 47.408 1.00 49.04 302 ALA A O 1
ATOM 2152 N N . ARG A 1 289 ? 56.328 -71.801 45.612 1.00 42.23 303 ARG A N 1
ATOM 2153 C CA . ARG A 1 289 ? 55.999 -73.057 44.953 1.00 43.19 303 ARG A CA 1
ATOM 2154 C C . ARG A 1 289 ? 56.318 -72.986 43.468 1.00 42.08 303 ARG A C 1
ATOM 2155 O O . ARG A 1 289 ? 55.921 -72.044 42.784 1.00 47.23 303 ARG A O 1
ATOM 2163 N N . ILE A 1 290 ? 57.021 -74.000 42.989 1.00 44.43 304 ILE A N 1
ATOM 2164 C CA . ILE A 1 290 ? 57.394 -74.069 41.613 1.00 47.07 304 ILE A CA 1
ATOM 2165 C C . ILE A 1 290 ? 56.109 -74.069 40.775 1.00 46.95 304 ILE A C 1
ATOM 2166 O O . ILE A 1 290 ? 55.144 -74.787 41.067 1.00 46.36 304 ILE A O 1
ATOM 2171 N N . LYS A 1 291 ? 56.104 -73.272 39.716 1.00 45.19 305 LYS A N 1
ATOM 2172 C CA . LYS A 1 291 ? 54.947 -73.236 38.813 1.00 50.38 305 LYS A CA 1
ATOM 2173 C C . LYS A 1 291 ? 54.943 -74.501 37.956 1.00 48.05 305 LYS A C 1
ATOM 2174 O O . LYS A 1 291 ? 55.971 -74.893 37.436 1.00 48.95 305 LYS A O 1
ATOM 2180 N N . PRO A 1 292 ? 53.790 -75.194 37.868 1.00 50.23 306 PRO A N 1
ATOM 2181 C CA . PRO A 1 292 ? 53.713 -76.414 37.055 1.00 50.61 306 PRO A CA 1
ATOM 2182 C C . PRO A 1 292 ? 54.195 -76.208 35.598 1.00 50.98 306 PRO A C 1
ATOM 2183 O O . PRO A 1 292 ? 54.918 -77.048 35.073 1.00 53.27 306 PRO A O 1
ATOM 2187 N N . GLU A 1 293 ? 53.851 -75.086 34.991 1.00 53.31 307 GLU A N 1
ATOM 2188 C CA . GLU A 1 293 ? 54.284 -74.793 33.604 1.00 57.89 307 GLU A CA 1
ATOM 2189 C C . GLU A 1 293 ? 55.799 -74.632 33.502 1.00 62.14 307 GLU A C 1
ATOM 2190 O O . GLU A 1 293 ? 56.353 -74.709 32.410 1.00 56.70 307 GLU A O 1
ATOM 2196 N N . ASP A 1 294 ? 56.471 -74.352 34.616 1.00 52.63 308 ASP A N 1
ATOM 2197 C CA . ASP A 1 294 ? 57.920 -74.171 34.586 1.00 53.48 308 ASP A CA 1
ATOM 2198 C C . ASP A 1 294 ? 58.692 -75.463 34.745 1.00 55.84 308 ASP A C 1
ATOM 2199 O O . ASP A 1 294 ? 59.888 -75.459 34.525 1.00 59.16 308 ASP A O 1
ATOM 2204 N N . VAL A 1 295 ? 58.032 -76.546 35.162 1.00 48.60 309 VAL A N 1
ATOM 2205 C CA . VAL A 1 295 ? 58.714 -77.810 35.380 1.00 53.77 309 VAL A CA 1
ATOM 2206 C C . VAL A 1 295 ? 59.171 -78.405 34.055 1.00 52.97 309 VAL A C 1
ATOM 2207 O O . VAL A 1 295 ? 58.392 -78.494 33.159 1.00 53.95 309 VAL A O 1
ATOM 2211 N N . VAL A 1 296 ? 60.432 -78.797 33.936 1.00 52.46 310 VAL A N 1
ATOM 2212 C CA . VAL A 1 296 ? 60.907 -79.379 32.685 1.00 50.86 310 VAL A CA 1
ATOM 2213 C C . VAL A 1 296 ? 61.465 -80.749 32.949 1.00 52.13 310 VAL A C 1
ATOM 2214 O O . VAL A 1 296 ? 61.786 -81.073 34.095 1.00 51.73 310 VAL A O 1
ATOM 2218 N N . GLU A 1 297 ? 61.527 -81.571 31.904 1.00 46.40 311 GLU A N 1
ATOM 2219 C CA . GLU A 1 297 ? 62.152 -82.878 31.994 1.00 47.47 311 GLU A CA 1
ATOM 2220 C C . GLU A 1 297 ? 63.429 -82.845 31.175 1.00 51.35 311 GLU A C 1
ATOM 2221 O O . GLU A 1 297 ? 63.386 -82.602 29.960 1.00 52.44 311 GLU A O 1
ATOM 2227 N N . SER A 1 298 ? 64.562 -83.047 31.829 1.00 48.24 312 SER A N 1
ATOM 2228 C CA . SER A 1 298 ? 65.869 -83.001 31.172 1.00 49.53 312 SER A CA 1
ATOM 2229 C C . SER A 1 298 ? 66.915 -83.838 31.887 1.00 52.65 312 SER A C 1
ATOM 2230 O O . SER A 1 298 ? 66.791 -84.090 33.072 1.00 56.33 312 SER A O 1
ATOM 2233 N N . ASP A 1 299 ? 67.938 -84.272 31.154 1.00 51.79 313 ASP A N 1
ATOM 2234 C CA . ASP A 1 299 ? 69.085 -84.966 31.752 1.00 52.48 313 ASP A CA 1
ATOM 2235 C C . ASP A 1 299 ? 70.104 -83.957 32.235 1.00 50.72 313 ASP A C 1
ATOM 2236 O O . ASP A 1 299 ? 71.070 -84.340 32.858 1.00 54.94 313 ASP A O 1
ATOM 2241 N N . GLN A 1 300 ? 69.892 -82.673 31.940 1.00 55.24 314 GLN A N 1
ATOM 2242 C CA A GLN A 1 300 ? 70.766 -81.587 32.393 0.50 57.11 314 GLN A CA 1
ATOM 2243 C CA B GLN A 1 300 ? 70.784 -81.623 32.429 0.50 56.05 314 GLN A CA 1
ATOM 2244 C C . GLN A 1 300 ? 70.144 -81.003 33.666 1.00 54.68 314 GLN A C 1
ATOM 2245 O O . GLN A 1 300 ? 68.927 -80.942 33.783 1.00 47.48 314 GLN A O 1
ATOM 2256 N N . TRP A 1 301 ? 70.974 -80.568 34.598 1.00 48.08 315 TRP A N 1
ATOM 2257 C CA . TRP A 1 301 ? 70.506 -79.907 35.788 1.00 51.54 315 TRP A CA 1
ATOM 2258 C C . TRP A 1 301 ? 69.852 -78.593 35.394 1.00 44.10 315 TRP A C 1
ATOM 2259 O O . TRP A 1 301 ? 70.325 -77.936 34.521 1.00 53.56 315 TRP A O 1
ATOM 2270 N N . THR A 1 302 ? 68.785 -78.203 36.077 1.00 44.60 316 THR A N 1
ATOM 2271 C CA . THR A 1 302 ? 68.100 -76.939 35.811 1.00 49.65 316 THR A CA 1
ATOM 2272 C C . THR A 1 302 ? 68.021 -76.158 37.110 1.00 47.77 316 THR A C 1
ATOM 2273 O O . THR A 1 302 ? 67.754 -76.724 38.157 1.00 45.03 316 THR A O 1
ATOM 2277 N N . ASP A 1 303 ? 68.282 -74.864 37.044 1.00 46.90 317 ASP A N 1
ATOM 2278 C CA . ASP A 1 303 ? 68.208 -73.998 38.209 1.00 50.60 317 ASP A CA 1
ATOM 2279 C C . ASP A 1 303 ? 66.770 -73.779 38.564 1.00 56.15 317 ASP A C 1
ATOM 2280 O O . ASP A 1 303 ? 65.931 -73.756 37.679 1.00 48.81 317 ASP A O 1
ATOM 2285 N N . PHE A 1 304 ? 66.471 -73.667 39.859 1.00 51.03 318 PHE A N 1
ATOM 2286 C CA . PHE A 1 304 ? 65.139 -73.196 40.262 1.00 50.25 318 PHE A CA 1
ATOM 2287 C C . PHE A 1 304 ? 65.381 -72.053 41.230 1.00 52.21 318 PHE A C 1
ATOM 2288 O O . PHE A 1 304 ? 66.341 -72.065 42.003 1.00 46.50 318 PHE A O 1
ATOM 2296 N N . GLU A 1 305 ? 64.528 -71.044 41.131 1.00 48.05 319 GLU A N 1
ATOM 2297 C CA . GLU A 1 305 ? 64.588 -69.886 41.985 1.00 52.84 319 GLU A CA 1
ATOM 2298 C C . GLU A 1 305 ? 63.135 -69.458 42.182 1.00 61.06 319 GLU A C 1
ATOM 2299 O O . GLU A 1 305 ? 62.575 -68.773 41.352 1.00 61.88 319 GLU A O 1
ATOM 2305 N N . ILE A 1 306 ? 62.537 -69.881 43.290 1.00 53.87 320 ILE A N 1
ATOM 2306 C CA . ILE A 1 306 ? 61.124 -69.694 43.523 1.00 46.94 320 ILE A CA 1
ATOM 2307 C C . ILE A 1 306 ? 60.922 -68.615 44.577 1.00 47.37 320 ILE A C 1
ATOM 2308 O O . ILE A 1 306 ? 61.346 -68.763 45.715 1.00 47.76 320 ILE A O 1
ATOM 2313 N N . PRO A 1 307 ? 60.278 -67.514 44.209 1.00 46.95 321 PRO A N 1
ATOM 2314 C CA . PRO A 1 307 ? 60.072 -66.497 45.222 1.00 50.08 321 PRO A CA 1
ATOM 2315 C C . PRO A 1 307 ? 58.941 -66.863 46.227 1.00 56.27 321 PRO A C 1
ATOM 2316 O O . PRO A 1 307 ? 57.993 -67.538 45.866 1.00 50.16 321 PRO A O 1
ATOM 2320 N N . PHE A 1 308 ? 59.094 -66.432 47.476 1.00 48.74 322 PHE A N 1
ATOM 2321 C CA . PHE A 1 308 ? 58.069 -66.571 48.477 1.00 56.70 322 PHE A CA 1
ATOM 2322 C C . PHE A 1 308 ? 57.068 -65.457 48.226 1.00 56.45 322 PHE A C 1
ATOM 2323 O O . PHE A 1 308 ? 57.433 -64.290 48.233 1.00 55.61 322 PHE A O 1
ATOM 2331 N N . GLU A 1 309 ? 55.808 -65.805 48.004 1.00 52.19 323 GLU A N 1
ATOM 2332 C CA . GLU A 1 309 ? 54.768 -64.778 47.773 1.00 54.71 323 GLU A CA 1
ATOM 2333 C C . GLU A 1 309 ? 53.823 -64.731 48.974 1.00 53.11 323 GLU A C 1
ATOM 2334 O O . GLU A 1 309 ? 53.470 -65.758 49.499 1.00 45.51 323 GLU A O 1
ATOM 2340 N N . PRO A 1 310 ? 53.386 -63.545 49.390 1.00 56.74 324 PRO A N 1
ATOM 2341 C CA . PRO A 1 310 ? 52.394 -63.509 50.469 1.00 53.42 324 PRO A CA 1
ATOM 2342 C C . PRO A 1 310 ? 51.133 -64.306 50.100 1.00 58.76 324 PRO A C 1
ATOM 2343 O O . PRO A 1 310 ? 50.791 -64.408 48.924 1.00 54.33 324 PRO A O 1
ATOM 2347 N N . VAL A 1 311 ? 50.474 -64.894 51.094 1.00 64.68 325 VAL A N 1
ATOM 2348 C CA . VAL A 1 311 ? 49.244 -65.651 50.872 1.00 59.53 325 VAL A CA 1
ATOM 2349 C C . VAL A 1 311 ? 48.097 -64.787 51.360 1.00 60.80 325 VAL A C 1
ATOM 2350 O O . VAL A 1 311 ? 48.108 -64.309 52.496 1.00 66.56 325 VAL A O 1
ATOM 2354 N N . LYS A 1 312 ? 47.123 -64.567 50.476 1.00 64.64 326 LYS A N 1
ATOM 2355 C CA . LYS A 1 312 ? 45.938 -63.727 50.762 1.00 66.98 326 LYS A CA 1
ATOM 2356 C C . LYS A 1 312 ? 46.286 -62.412 51.431 1.00 65.94 326 LYS A C 1
ATOM 2357 O O . LYS A 1 312 ? 45.612 -61.979 52.372 1.00 68.98 326 LYS A O 1
ATOM 2363 N N . GLY A 1 313 ? 47.353 -61.780 50.947 1.00 66.61 327 GLY A N 1
ATOM 2364 C CA . GLY A 1 313 ? 47.776 -60.475 51.451 1.00 69.69 327 GLY A CA 1
ATOM 2365 C C . GLY A 1 313 ? 48.355 -60.422 52.860 1.00 70.89 327 GLY A C 1
ATOM 2366 O O . GLY A 1 313 ? 48.630 -59.330 53.360 1.00 69.56 327 GLY A O 1
ATOM 2367 N N . ARG A 1 314 ? 48.576 -61.579 53.487 1.00 65.44 328 ARG A N 1
ATOM 2368 C CA . ARG A 1 314 ? 49.089 -61.628 54.870 1.00 63.10 328 ARG A CA 1
ATOM 2369 C C . ARG A 1 314 ? 50.524 -61.172 54.967 1.00 63.02 328 ARG A C 1
ATOM 2370 O O . ARG A 1 314 ? 51.268 -61.285 53.999 1.00 63.41 328 ARG A O 1
ATOM 2378 N N . VAL A 1 315 ? 50.906 -60.659 56.135 1.00 67.23 329 VAL A N 1
ATOM 2379 C CA . VAL A 1 315 ? 52.269 -60.206 56.373 1.00 69.42 329 VAL A CA 1
ATOM 2380 C C . VAL A 1 315 ? 52.927 -60.894 57.576 1.00 69.49 329 VAL A C 1
ATOM 2381 O O . VAL A 1 315 ? 52.254 -61.287 58.520 1.00 81.93 329 VAL A O 1
ATOM 2385 N N . ILE A 1 316 ? 54.253 -61.023 57.538 1.00 62.86 330 ILE A N 1
ATOM 2386 C CA . ILE A 1 316 ? 55.020 -61.547 58.662 1.00 61.06 330 ILE A CA 1
ATOM 2387 C C . ILE A 1 316 ? 55.229 -60.379 59.620 1.00 64.34 330 ILE A C 1
ATOM 2388 O O . ILE A 1 316 ? 55.713 -59.326 59.219 1.00 69.57 330 ILE A O 1
ATOM 2393 N N . ASP A 1 317 ? 54.836 -60.554 60.881 1.00 65.57 331 ASP A N 1
ATOM 2394 C CA . ASP A 1 317 ? 54.963 -59.507 61.903 1.00 63.91 331 ASP A CA 1
ATOM 2395 C C . ASP A 1 317 ? 56.296 -59.641 62.645 1.00 62.47 331 ASP A C 1
ATOM 2396 O O . ASP A 1 317 ? 56.649 -60.719 63.095 1.00 58.98 331 ASP A O 1
ATOM 2401 N N . ASP A 1 318 ? 56.996 -58.524 62.808 1.00 66.55 332 ASP A N 1
ATOM 2402 C CA . ASP A 1 318 ? 58.316 -58.480 63.450 1.00 68.82 332 ASP A CA 1
ATOM 2403 C C . ASP A 1 318 ? 58.384 -59.098 64.832 1.00 61.42 332 ASP A C 1
ATOM 2404 O O . ASP A 1 318 ? 59.263 -59.905 65.107 1.00 66.29 332 ASP A O 1
ATOM 2409 N N . THR A 1 319 ? 57.487 -58.667 65.712 1.00 64.69 333 THR A N 1
ATOM 2410 C CA . THR A 1 319 ? 57.473 -59.129 67.103 1.00 62.35 333 THR A CA 1
ATOM 2411 C C . THR A 1 319 ? 57.170 -60.618 67.148 1.00 59.46 333 THR A C 1
ATOM 2412 O O . THR A 1 319 ? 57.849 -61.382 67.845 1.00 62.80 333 THR A O 1
ATOM 2416 N N . LYS A 1 320 ? 56.171 -61.044 66.380 1.00 58.62 334 LYS A N 1
ATOM 2417 C CA . LYS A 1 320 ? 55.829 -62.466 66.347 1.00 58.23 334 LYS A CA 1
ATOM 2418 C C . LYS A 1 320 ? 56.987 -63.282 65.791 1.00 57.11 334 LYS A C 1
ATOM 2419 O O . LYS A 1 320 ? 57.274 -64.373 66.289 1.00 56.64 334 LYS A O 1
ATOM 2425 N N . LEU A 1 321 ? 57.625 -62.780 64.736 1.00 56.15 335 LEU A N 1
ATOM 2426 C CA . LEU A 1 321 ? 58.775 -63.473 64.124 1.00 55.51 335 LEU A CA 1
ATOM 2427 C C . LEU A 1 321 ? 59.875 -63.660 65.162 1.00 51.96 335 LEU A C 1
ATOM 2428 O O . LEU A 1 321 ? 60.371 -64.754 65.334 1.00 50.56 335 LEU A O 1
ATOM 2433 N N . LYS A 1 322 ? 60.224 -62.585 65.862 1.00 58.53 336 LYS A N 1
ATOM 2434 C CA A LYS A 1 322 ? 61.251 -62.627 66.912 0.50 59.34 336 LYS A CA 1
ATOM 2435 C CA B LYS A 1 322 ? 61.266 -62.646 66.890 0.50 58.45 336 LYS A CA 1
ATOM 2436 C C . LYS A 1 322 ? 60.867 -63.581 68.033 1.00 62.01 336 LYS A C 1
ATOM 2437 O O . LYS A 1 322 ? 61.721 -64.252 68.600 1.00 62.86 336 LYS A O 1
ATOM 2448 N N . ASN A 1 323 ? 59.573 -63.638 68.359 1.00 56.56 337 ASN A N 1
ATOM 2449 C CA . ASN A 1 323 ? 59.086 -64.518 69.416 1.00 60.17 337 ASN A CA 1
ATOM 2450 C C . ASN A 1 323 ? 58.860 -65.973 69.016 1.00 57.53 337 ASN A C 1
ATOM 2451 O O . ASN A 1 323 ? 58.313 -66.737 69.798 1.00 65.99 337 ASN A O 1
ATOM 2456 N N . GLY A 1 324 ? 59.244 -66.361 67.806 1.00 55.86 338 GLY A N 1
ATOM 2457 C CA . GLY A 1 324 ? 59.133 -67.770 67.393 1.00 53.30 338 GLY A CA 1
ATOM 2458 C C . GLY A 1 324 ? 57.725 -68.214 67.058 1.00 50.79 338 GLY A C 1
ATOM 2459 O O . GLY A 1 324 ? 57.400 -69.384 67.184 1.00 50.12 338 GLY A O 1
ATOM 2460 N N . LYS A 1 325 ? 56.899 -67.285 66.579 1.00 47.53 339 LYS A N 1
ATOM 2461 C CA . LYS A 1 325 ? 55.521 -67.610 66.254 1.00 52.18 339 LYS A CA 1
ATOM 2462 C C . LYS A 1 325 ? 55.313 -68.004 64.803 1.00 50.90 339 LYS A C 1
ATOM 2463 O O . LYS A 1 325 ? 54.179 -68.172 64.389 1.00 51.76 339 LYS A O 1
ATOM 2469 N N . TYR A 1 326 ? 56.385 -68.120 64.020 1.00 45.21 340 TYR A N 1
ATOM 2470 C CA . TYR A 1 326 ? 56.258 -68.565 62.638 1.00 45.60 340 TYR A CA 1
ATOM 2471 C C . TYR A 1 326 ? 57.096 -69.794 62.448 1.00 43.36 340 TYR A C 1
ATOM 2472 O O . TYR A 1 326 ? 58.136 -69.930 63.080 1.00 43.78 340 TYR A O 1
ATOM 2481 N N . LYS A 1 327 ? 56.622 -70.688 61.586 1.00 42.47 341 LYS A N 1
ATOM 2482 C CA . LYS A 1 327 ? 57.312 -71.911 61.245 1.00 40.51 341 LYS A CA 1
ATOM 2483 C C . LYS A 1 327 ? 57.517 -71.991 59.732 1.00 39.95 341 LYS A C 1
ATOM 2484 O O . LYS A 1 327 ? 56.709 -71.483 58.962 1.00 41.66 341 LYS A O 1
ATOM 2490 N N . LEU A 1 328 ? 58.619 -72.608 59.328 1.00 42.79 342 LEU A N 1
ATOM 2491 C CA . LEU A 1 328 ? 58.945 -72.797 57.915 1.00 44.03 342 LEU A CA 1
ATOM 2492 C C . LEU A 1 328 ? 59.004 -74.265 57.621 1.00 39.62 342 LEU A C 1
ATOM 2493 O O . LEU A 1 328 ? 59.536 -75.025 58.400 1.00 39.11 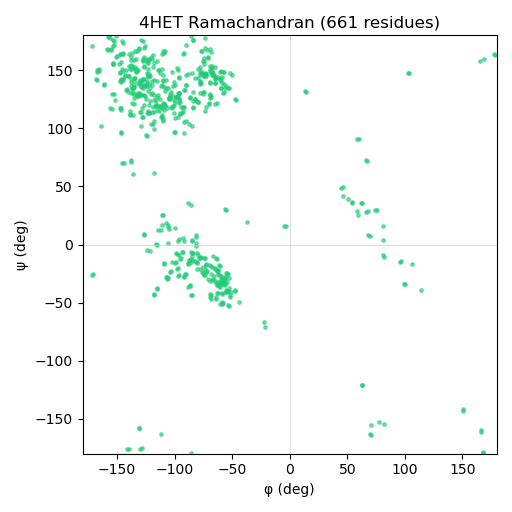342 LEU A O 1
ATOM 2498 N N . GLY A 1 329 ? 58.515 -74.628 56.450 1.00 38.53 343 GLY A N 1
ATOM 2499 C CA . GLY A 1 329 ? 58.670 -75.956 55.915 1.00 42.64 343 GLY A CA 1
ATOM 2500 C C . GLY A 1 329 ? 59.160 -75.879 54.465 1.00 41.72 343 GLY A C 1
ATOM 2501 O O . GLY A 1 329 ? 58.916 -74.871 53.767 1.00 41.27 343 GLY A O 1
ATOM 2502 N N . ILE A 1 330 ? 59.906 -76.909 54.060 1.00 39.44 344 ILE A N 1
ATOM 2503 C CA . ILE A 1 330 ? 60.364 -77.114 52.701 1.00 39.53 344 ILE A CA 1
ATOM 2504 C C . ILE A 1 330 ? 59.941 -78.521 52.375 1.00 38.97 344 ILE A C 1
ATOM 2505 O O . ILE A 1 330 ? 60.088 -79.430 53.211 1.00 39.72 344 ILE A O 1
ATOM 2510 N N . VAL A 1 331 ? 59.398 -78.708 51.177 1.00 40.38 345 VAL A N 1
ATOM 2511 C CA . VAL A 1 331 ? 58.906 -80.002 50.727 1.00 37.17 345 VAL A CA 1
ATOM 2512 C C . VAL A 1 331 ? 59.320 -80.259 49.296 1.00 37.09 345 VAL A C 1
ATOM 2513 O O . VAL A 1 331 ? 59.113 -79.417 48.413 1.00 39.55 345 VAL A O 1
ATOM 2517 N N . LEU A 1 332 ? 59.820 -81.461 49.063 1.00 40.08 346 LEU A N 1
ATOM 2518 C CA . LEU A 1 332 ? 60.208 -81.901 47.759 1.00 40.67 346 LEU A CA 1
ATOM 2519 C C . LEU A 1 332 ? 59.412 -83.179 47.529 1.00 39.86 346 LEU A C 1
ATOM 2520 O O . LEU A 1 332 ? 59.298 -84.007 48.432 1.00 39.03 346 LEU A O 1
ATOM 2525 N N . SER A 1 333 ? 58.855 -83.323 46.326 1.00 39.42 347 SER A N 1
ATOM 2526 C CA . SER A 1 333 ? 58.115 -84.536 45.966 1.00 39.28 347 SER A CA 1
ATOM 2527 C C . SER A 1 333 ? 58.260 -84.907 44.500 1.00 40.45 347 SER A C 1
ATOM 2528 O O . SER A 1 333 ? 58.211 -84.043 43.624 1.00 41.32 347 SER A O 1
ATOM 2531 N N . SER A 1 334 ? 58.391 -86.201 44.237 1.00 39.97 348 SER A N 1
ATOM 2532 C CA . SER A 1 334 ? 58.481 -86.686 42.884 1.00 43.67 348 SER A CA 1
ATOM 2533 C C . SER A 1 334 ? 57.138 -86.651 42.133 1.00 41.92 348 SER A C 1
ATOM 2534 O O . SER A 1 334 ? 57.134 -86.727 40.922 1.00 44.61 348 SER A O 1
ATOM 2537 N N . SER A 1 335 ? 56.014 -86.618 42.845 1.00 43.21 349 SER A N 1
ATOM 2538 C CA . SER A 1 335 ? 54.645 -86.598 42.213 1.00 42.59 349 SER A CA 1
ATOM 2539 C C . SER A 1 335 ? 53.824 -85.581 42.949 1.00 44.91 349 SER A C 1
ATOM 2540 O O . SER A 1 335 ? 53.462 -85.795 44.107 1.00 42.47 349 SER A O 1
ATOM 2543 N N . VAL A 1 336 ? 53.504 -84.494 42.269 1.00 39.99 350 VAL A N 1
ATOM 2544 C CA . VAL A 1 336 ? 52.782 -83.366 42.887 1.00 42.01 350 VAL A CA 1
ATOM 2545 C C . VAL A 1 336 ? 51.475 -83.766 43.607 1.00 42.82 350 VAL A C 1
ATOM 2546 O O . VAL A 1 336 ? 51.158 -83.207 44.643 1.00 46.76 350 VAL A O 1
ATOM 2550 N N . ASP A 1 337 ? 50.733 -84.720 43.059 1.00 48.53 351 ASP A N 1
ATOM 2551 C CA . ASP A 1 337 ? 49.470 -85.189 43.680 1.00 50.47 351 ASP A CA 1
ATOM 2552 C C . ASP A 1 337 ? 49.608 -86.611 44.224 1.00 50.42 351 ASP A C 1
ATOM 2553 O O . ASP A 1 337 ? 48.606 -87.318 44.497 1.00 46.68 351 ASP A O 1
ATOM 2558 N N . GLY A 1 338 ? 50.859 -87.035 44.378 1.00 42.52 352 GLY A N 1
ATOM 2559 C CA . GLY A 1 338 ? 51.174 -88.352 44.932 1.00 47.35 352 GLY A CA 1
ATOM 2560 C C . GLY A 1 338 ? 50.582 -88.647 46.314 1.00 44.22 352 GLY A C 1
ATOM 2561 O O . GLY A 1 338 ? 50.284 -89.815 46.626 1.00 48.72 352 GLY A O 1
ATOM 2562 N N . ALA A 1 339 ? 50.375 -87.614 47.125 1.00 43.19 353 ALA A N 1
ATOM 2563 C CA . ALA A 1 339 ? 49.766 -87.793 48.445 1.00 48.21 353 ALA A CA 1
ATOM 2564 C C . ALA A 1 339 ? 48.295 -88.212 48.342 1.00 50.44 353 ALA A C 1
ATOM 2565 O O . ALA A 1 339 ? 47.764 -88.675 49.335 1.00 47.95 353 ALA A O 1
ATOM 2567 N N . TYR A 1 340 ? 47.658 -88.001 47.175 1.00 46.94 354 TYR A N 1
ATOM 2568 C CA . TYR A 1 340 ? 46.287 -88.443 46.894 1.00 48.71 354 TYR A CA 1
ATOM 2569 C C . TYR A 1 340 ? 46.320 -89.651 45.959 1.00 48.00 354 TYR A C 1
ATOM 2570 O O . TYR A 1 340 ? 45.323 -90.019 45.339 1.00 51.60 354 TYR A O 1
ATOM 2579 N N . PHE A 1 341 ? 47.491 -90.252 45.825 1.00 47.36 355 PHE A N 1
ATOM 2580 C CA . PHE A 1 341 ? 47.678 -91.451 44.991 1.00 50.82 355 PHE A CA 1
ATOM 2581 C C . PHE A 1 341 ? 47.384 -91.280 43.519 1.00 50.19 355 PHE A C 1
ATOM 2582 O O . PHE A 1 341 ? 46.941 -92.217 42.840 1.00 51.24 355 PHE A O 1
ATOM 2590 N N . LYS A 1 342 ? 47.730 -90.083 43.037 1.00 49.36 356 LYS A N 1
ATOM 2591 C CA . LYS A 1 342 ? 47.657 -89.732 41.637 1.00 49.66 356 LYS A CA 1
ATOM 2592 C C . LYS A 1 342 ? 49.078 -89.376 41.202 1.00 46.91 356 LYS A C 1
ATOM 2593 O O . LYS A 1 342 ? 49.628 -88.388 41.660 1.00 48.03 356 LYS A O 1
ATOM 2599 N N . GLY A 1 343 ? 49.653 -90.182 40.319 1.00 45.66 357 GLY A N 1
ATOM 2600 C CA . GLY A 1 343 ? 51.011 -89.972 39.847 1.00 46.98 357 GLY A CA 1
ATOM 2601 C C . GLY A 1 343 ? 51.474 -91.194 39.105 1.00 48.10 357 GLY A C 1
ATOM 2602 O O . GLY A 1 343 ? 50.726 -92.155 38.984 1.00 50.70 357 GLY A O 1
ATOM 2603 N N . ALA A 1 344 ? 52.712 -91.151 38.613 1.00 49.40 358 ALA A N 1
ATOM 2604 C CA . ALA A 1 344 ? 53.279 -92.249 37.844 1.00 49.00 358 ALA A CA 1
ATOM 2605 C C . ALA A 1 344 ? 54.414 -92.933 38.575 1.00 47.37 358 ALA A C 1
ATOM 2606 O O . ALA A 1 344 ? 55.384 -92.276 38.976 1.00 48.97 358 ALA A O 1
ATOM 2608 N N . VAL A 1 345 ? 54.307 -94.244 38.738 1.00 46.26 359 VAL A N 1
ATOM 2609 C CA . VAL A 1 345 ? 55.404 -95.015 39.279 1.00 49.41 359 VAL A CA 1
ATOM 2610 C C . VAL A 1 345 ? 56.613 -94.722 38.372 1.00 55.42 359 VAL A C 1
ATOM 2611 O O . VAL A 1 345 ? 56.484 -94.662 37.157 1.00 48.52 359 VAL A O 1
ATOM 2615 N N . GLY A 1 346 ? 57.782 -94.493 38.954 1.00 53.13 360 GLY A N 1
ATOM 2616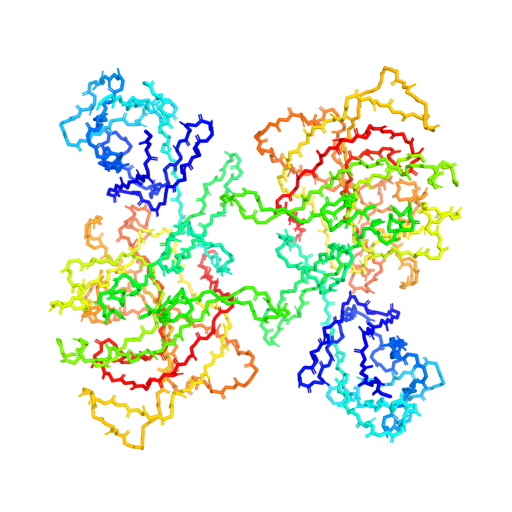 C CA . GLY A 1 346 ? 58.972 -94.183 38.166 1.00 46.80 360 GLY A CA 1
ATOM 2617 C C . GLY A 1 346 ? 59.243 -92.695 38.031 1.00 48.20 360 GLY A C 1
ATOM 2618 O O . GLY A 1 346 ? 60.336 -92.312 37.636 1.00 49.83 360 GLY A O 1
ATOM 2619 N N . SER A 1 347 ? 58.290 -91.827 38.340 1.00 47.01 361 SER A N 1
ATOM 2620 C CA . SER A 1 347 ? 58.597 -90.399 38.325 1.00 45.36 361 SER A CA 1
ATOM 2621 C C . SER A 1 347 ? 59.743 -90.174 39.302 1.00 50.16 361 SER A C 1
ATOM 2622 O O . SER A 1 347 ? 59.690 -90.623 40.451 1.00 41.72 361 SER A O 1
ATOM 2625 N N . THR A 1 348 ? 60.772 -89.470 38.851 1.00 47.99 362 THR A N 1
ATOM 2626 C CA . THR A 1 348 ? 61.969 -89.273 39.631 1.00 45.00 362 THR A CA 1
ATOM 2627 C C . THR A 1 348 ? 62.423 -87.830 39.651 1.00 49.85 362 THR A C 1
ATOM 2628 O O . THR A 1 348 ? 62.560 -87.222 38.609 1.00 42.80 362 THR A O 1
ATOM 2632 N N . LEU A 1 349 ? 62.637 -87.294 40.852 1.00 45.52 363 LEU A N 1
ATOM 2633 C CA . LEU A 1 349 ? 63.129 -85.941 41.073 1.00 38.76 363 LEU A CA 1
ATOM 2634 C C . LEU A 1 349 ? 64.464 -86.040 41.782 1.00 45.75 363 LEU A C 1
ATOM 2635 O O . LEU A 1 349 ? 64.571 -86.702 42.821 1.00 45.15 363 LEU A O 1
ATOM 2640 N N . TYR A 1 350 ? 65.487 -85.434 41.179 1.00 41.76 364 TYR A N 1
ATOM 2641 C CA . TYR A 1 350 ? 66.806 -85.345 41.763 1.00 42.16 364 TYR A CA 1
ATOM 2642 C C . TYR A 1 350 ? 67.006 -83.893 42.153 1.00 41.87 364 TYR A C 1
ATOM 2643 O O . TYR A 1 350 ? 66.689 -83.003 41.364 1.00 40.57 364 TYR A O 1
ATOM 2652 N N . VAL A 1 351 ? 67.545 -83.649 43.351 1.00 39.69 365 VAL A N 1
ATOM 2653 C CA . VAL A 1 351 ? 67.876 -82.300 43.822 1.00 40.15 365 VAL A CA 1
ATOM 2654 C C . VAL A 1 351 ? 69.272 -82.422 44.439 1.00 44.52 365 VAL A C 1
ATOM 2655 O O . VAL A 1 351 ? 69.526 -83.331 45.226 1.00 44.67 365 VAL A O 1
ATOM 2659 N N . ASP A 1 352 ? 70.191 -81.547 44.055 1.00 47.01 366 ASP A N 1
ATOM 2660 C CA . ASP A 1 352 ? 71.597 -81.655 44.524 1.00 46.44 366 ASP A CA 1
ATOM 2661 C C . ASP A 1 352 ? 71.855 -80.744 45.706 1.00 43.25 366 ASP A C 1
ATOM 2662 O O . ASP A 1 352 ? 72.735 -80.990 46.506 1.00 52.97 366 ASP A O 1
ATOM 2667 N N . GLU A 1 353 ? 71.092 -79.669 45.774 1.00 44.24 367 GLU A N 1
ATOM 2668 C CA . GLU A 1 353 ? 71.275 -78.651 46.782 1.00 51.47 367 GLU A CA 1
ATOM 2669 C C . GLU A 1 353 ? 70.066 -77.745 46.824 1.00 49.92 367 GLU A C 1
ATOM 2670 O O . GLU A 1 353 ? 69.410 -77.522 45.797 1.00 52.16 367 GLU A O 1
ATOM 2676 N N . VAL A 1 354 ? 69.805 -77.191 47.997 1.00 47.19 368 VAL A N 1
ATOM 2677 C CA . VAL A 1 354 ? 68.739 -76.228 48.188 1.00 44.15 368 VAL A CA 1
ATOM 2678 C C . VAL A 1 354 ? 69.275 -75.125 49.089 1.00 49.15 368 VAL A C 1
ATOM 2679 O O . VAL A 1 354 ? 70.040 -75.368 50.037 1.00 45.93 368 VAL A O 1
ATOM 2683 N N . GLU A 1 355 ? 68.873 -73.907 48.791 1.00 41.79 369 GLU A N 1
ATOM 2684 C CA . GLU A 1 355 ? 69.257 -72.778 49.564 1.00 46.98 369 GLU A CA 1
ATOM 2685 C C . GLU A 1 355 ? 68.033 -71.887 49.801 1.00 50.12 369 GLU A C 1
ATOM 2686 O O . GLU A 1 355 ? 67.255 -71.604 48.888 1.00 51.78 369 GLU A O 1
ATOM 2692 N N . LEU A 1 356 ? 67.881 -71.434 51.028 1.00 47.49 370 LEU A N 1
ATOM 2693 C CA . LEU A 1 356 ? 66.841 -70.483 51.376 1.00 48.04 370 LEU A CA 1
ATOM 2694 C C . LEU A 1 356 ? 67.490 -69.098 51.486 1.00 47.59 370 LEU A C 1
ATOM 2695 O O . LEU A 1 356 ? 68.366 -68.914 52.298 1.00 54.63 370 LEU A O 1
ATOM 2700 N N . ILE A 1 357 ? 67.091 -68.147 50.651 1.00 45.87 371 ILE A N 1
ATOM 2701 C CA . ILE A 1 357 ? 67.605 -66.781 50.714 1.00 47.73 371 ILE A CA 1
ATOM 2702 C C . ILE A 1 357 ? 66.572 -66.019 51.531 1.00 53.76 371 ILE A C 1
ATOM 2703 O O . ILE A 1 357 ? 65.386 -66.106 51.247 1.00 52.49 371 ILE A O 1
ATOM 2708 N N . CYS A 1 358 ? 67.037 -65.287 52.536 1.00 50.16 372 CYS A N 1
ATOM 2709 C CA . CYS A 1 358 ? 66.197 -64.514 53.433 1.00 52.23 372 CYS A CA 1
ATOM 2710 C C . CYS A 1 358 ? 66.394 -63.024 53.220 1.00 64.58 372 CYS A C 1
ATOM 2711 O O . CYS A 1 358 ? 67.333 -62.624 52.563 1.00 64.35 372 CYS A O 1
ATOM 2714 N N . GLU A 1 359 ? 65.473 -62.215 53.722 1.00 66.65 373 GLU A N 1
ATOM 2715 C CA . GLU A 1 359 ? 65.526 -60.763 53.564 1.00 77.42 373 GLU A CA 1
ATOM 2716 C C . GLU A 1 359 ? 66.379 -60.131 54.644 1.00 89.07 373 GLU A C 1
ATOM 2717 O O . GLU A 1 359 ? 66.897 -60.822 55.517 1.00 82.20 373 GLU A O 1
ATOM 2723 N N . ASP A 1 360 ? 66.491 -58.803 54.567 1.00 123.05 374 ASP A N 1
ATOM 2724 C CA . ASP A 1 360 ? 67.252 -57.967 55.507 1.00 123.88 374 ASP A CA 1
ATOM 2725 C C . ASP A 1 360 ? 68.739 -58.040 55.185 1.00 126.59 374 ASP A C 1
ATOM 2726 O O . ASP A 1 360 ? 69.154 -58.605 54.174 1.00 132.16 374 ASP A O 1
ATOM 2729 N N . ALA B 1 16 ? 89.808 -93.659 23.816 1.00 108.80 30 ALA B N 1
ATOM 2730 C CA . ALA B 1 16 ? 89.231 -92.793 24.901 1.00 112.35 30 ALA B CA 1
ATOM 2731 C C . ALA B 1 16 ? 90.219 -91.779 25.497 1.00 107.64 30 ALA B C 1
ATOM 2732 O O . ALA B 1 16 ? 91.421 -91.949 25.364 1.00 130.43 30 ALA B O 1
ATOM 2734 N N . ILE B 1 17 ? 89.710 -90.727 26.148 1.00 99.31 31 ILE B N 1
ATOM 2735 C CA . ILE B 1 17 ? 90.565 -89.721 26.819 1.00 96.35 31 ILE B CA 1
ATOM 2736 C C . ILE B 1 17 ? 90.532 -90.042 28.313 1.00 99.35 31 ILE B C 1
ATOM 2737 O O . ILE B 1 17 ? 89.471 -90.010 28.934 1.00 112.61 31 ILE B O 1
ATOM 2742 N N . ASP B 1 18 ? 91.701 -90.337 28.881 1.00 101.60 32 ASP B N 1
ATOM 2743 C CA . ASP B 1 18 ? 91.817 -90.785 30.273 1.00 93.01 32 ASP B CA 1
ATOM 2744 C C . ASP B 1 18 ? 92.038 -89.642 31.258 1.00 91.04 32 ASP B C 1
ATOM 2745 O O . ASP B 1 18 ? 91.694 -89.754 32.424 1.00 94.09 32 ASP B O 1
ATOM 2750 N N . ALA B 1 19 ? 92.635 -88.554 30.791 1.00 93.52 33 ALA B N 1
ATOM 2751 C CA . ALA B 1 19 ? 92.854 -87.369 31.621 1.00 89.98 33 ALA B CA 1
ATOM 2752 C C . ALA B 1 19 ? 92.965 -86.182 30.695 1.00 91.38 33 ALA B C 1
ATOM 2753 O O . ALA B 1 19 ? 93.077 -86.341 29.473 1.00 101.72 33 ALA B O 1
ATOM 2755 N N . CYS B 1 20 ? 92.920 -84.991 31.266 1.00 83.92 34 CYS B N 1
ATOM 2756 C CA . CYS B 1 20 ? 93.054 -83.775 30.479 1.00 90.70 34 CYS B CA 1
ATOM 2757 C C . CYS B 1 20 ? 93.556 -82.673 31.390 1.00 91.13 34 CYS B C 1
ATOM 2758 O O . CYS B 1 20 ? 92.879 -8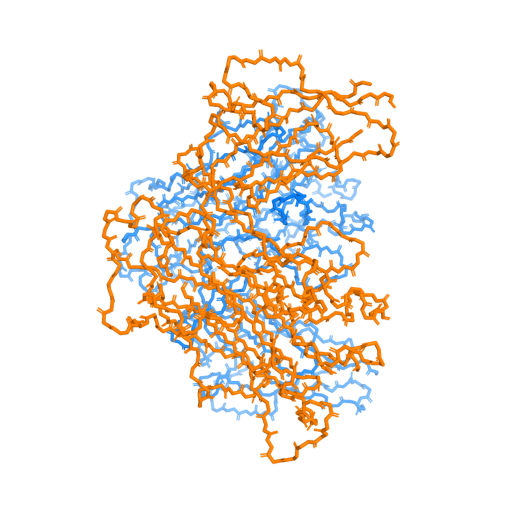2.315 32.341 1.00 91.49 34 CYS B O 1
ATOM 2761 N N . THR B 1 21 ? 94.742 -82.146 31.104 1.00 91.96 35 THR B N 1
ATOM 2762 C CA . THR B 1 21 ? 95.349 -81.101 31.937 1.00 82.60 35 THR B CA 1
ATOM 2763 C C . THR B 1 21 ? 95.789 -79.936 31.051 1.00 88.15 35 THR B C 1
ATOM 2764 O O . THR B 1 21 ? 95.662 -80.006 29.825 1.00 96.38 35 THR B O 1
ATOM 2768 N N . GLY B 1 22 ? 96.293 -78.869 31.661 1.00 75.53 36 GLY B N 1
ATOM 2769 C CA . GLY B 1 22 ? 96.729 -77.700 30.911 1.00 84.93 36 GLY B CA 1
ATOM 2770 C C . GLY B 1 22 ? 97.219 -76.579 31.805 1.00 92.02 36 GLY B C 1
ATOM 2771 O O . GLY B 1 22 ? 96.935 -76.571 33.000 1.00 81.53 36 GLY B O 1
ATOM 2772 N N . ASP B 1 23 ? 97.940 -75.626 31.215 1.00 98.42 37 ASP B N 1
ATOM 2773 C CA . ASP B 1 23 ? 98.512 -74.486 31.947 1.00 95.58 37 ASP B CA 1
ATOM 2774 C C . ASP B 1 23 ? 97.515 -73.669 32.749 1.00 83.33 37 ASP B C 1
ATOM 2775 O O . ASP B 1 23 ? 97.837 -73.226 33.835 1.00 77.75 37 ASP B O 1
ATOM 2780 N N . ASP B 1 24 ? 96.335 -73.416 32.192 1.00 83.27 38 ASP B N 1
ATOM 2781 C CA . ASP B 1 24 ? 95.321 -72.625 32.897 1.00 88.01 38 ASP B CA 1
ATOM 2782 C C . ASP B 1 24 ? 94.260 -73.502 33.603 1.00 75.88 38 ASP B C 1
ATOM 2783 O O . ASP B 1 24 ? 93.454 -72.989 34.394 1.00 77.54 38 ASP B O 1
ATOM 2788 N N . VAL B 1 25 ? 94.301 -74.808 33.343 1.00 77.80 39 VAL B N 1
ATOM 2789 C CA . VAL B 1 25 ? 93.291 -75.752 33.830 1.00 73.59 39 VAL B CA 1
ATOM 2790 C C . VAL B 1 25 ? 93.401 -76.050 35.303 1.00 64.07 39 VAL B C 1
ATOM 2791 O O . VAL B 1 25 ? 94.380 -76.636 35.732 1.00 87.38 39 VAL B O 1
ATOM 2795 N N . GLN B 1 26 ? 92.389 -75.662 36.079 1.00 70.28 40 GLN B N 1
ATOM 2796 C CA A GLN B 1 26 ? 92.317 -75.924 37.541 0.38 59.88 40 GLN B CA 1
ATOM 2797 C CA B GLN B 1 26 ? 92.446 -75.964 37.508 0.62 68.78 40 GLN B CA 1
ATOM 2798 C C . GLN B 1 26 ? 91.755 -77.305 37.847 1.00 55.66 40 GLN B C 1
ATOM 2799 O O . GLN B 1 26 ? 92.089 -77.918 38.836 1.00 62.25 40 GLN B O 1
ATOM 2810 N N . LEU B 1 27 ? 90.866 -77.799 36.987 1.00 66.42 41 LEU B N 1
ATOM 2811 C CA . LEU B 1 27 ? 90.212 -79.089 37.219 1.00 60.54 41 LEU B CA 1
ATOM 2812 C C . LEU B 1 27 ? 89.498 -79.485 35.940 1.00 64.08 41 LEU B C 1
ATOM 2813 O O . LEU B 1 27 ? 88.909 -78.627 35.269 1.00 63.61 41 LEU B O 1
ATOM 2818 N N . ALA B 1 28 ? 89.510 -80.775 35.618 1.00 68.46 42 ALA B N 1
ATOM 2819 C CA . ALA B 1 28 ? 88.809 -81.277 34.451 1.00 68.97 42 ALA B CA 1
ATOM 2820 C C . ALA B 1 28 ? 87.839 -82.364 34.858 1.00 66.87 42 ALA B C 1
ATOM 2821 O O . ALA B 1 28 ? 88.165 -83.176 35.693 1.00 70.38 42 ALA B O 1
ATOM 2823 N N . ASN B 1 29 ? 86.652 -82.355 34.255 1.00 69.15 43 ASN B N 1
ATOM 2824 C CA . ASN B 1 29 ? 85.662 -83.389 34.445 1.00 68.36 43 ASN B CA 1
ATOM 2825 C C . ASN B 1 29 ? 85.360 -84.112 33.128 1.00 68.04 43 ASN B C 1
ATOM 2826 O O . ASN B 1 29 ? 84.672 -83.584 32.247 1.00 75.97 43 ASN B O 1
ATOM 2831 N N . ILE B 1 30 ? 85.852 -85.337 33.017 1.00 68.93 44 ILE B N 1
ATOM 2832 C CA . ILE B 1 30 ? 85.619 -86.176 31.844 1.00 78.94 44 ILE B CA 1
ATOM 2833 C C . ILE B 1 30 ? 84.377 -87.030 32.061 1.00 74.58 44 ILE B C 1
ATOM 2834 O O . ILE B 1 30 ? 84.335 -87.831 32.975 1.00 81.73 44 ILE B O 1
ATOM 2839 N N . ASN B 1 31 ? 83.375 -86.853 31.219 1.00 81.56 45 ASN B N 1
ATOM 2840 C CA . ASN B 1 31 ? 82.163 -87.650 31.287 1.00 82.64 45 ASN B CA 1
ATOM 2841 C C . ASN B 1 31 ? 82.296 -88.711 30.204 1.00 87.88 45 ASN B C 1
ATOM 2842 O O . ASN B 1 31 ? 82.018 -88.459 29.026 1.00 101.01 45 ASN B O 1
ATOM 2847 N N . ALA B 1 32 ? 82.747 -89.893 30.617 1.00 99.25 46 ALA B N 1
ATOM 2848 C CA . ALA B 1 32 ? 82.966 -91.030 29.715 1.00 102.85 46 ALA B CA 1
ATOM 2849 C C . ALA B 1 32 ? 81.740 -91.441 28.875 1.00 96.47 46 ALA B C 1
ATOM 2850 O O . ALA B 1 32 ? 81.890 -92.011 27.800 1.00 99.22 46 ALA B O 1
ATOM 2852 N N . ASP B 1 33 ? 80.542 -91.122 29.354 1.00 102.63 47 ASP B N 1
ATOM 2853 C CA . ASP B 1 33 ? 79.289 -91.501 28.681 1.00 112.44 47 ASP B CA 1
ATOM 2854 C C . ASP B 1 33 ? 78.812 -90.538 27.589 1.00 110.77 47 ASP B C 1
ATOM 2855 O O . ASP B 1 33 ? 78.357 -90.976 26.530 1.00 98.10 47 ASP B O 1
ATOM 2860 N N . SER B 1 34 ? 78.889 -89.235 27.855 1.00 110.82 48 SER B N 1
ATOM 2861 C CA . SER B 1 34 ? 78.460 -88.213 26.877 1.00 108.75 48 SER B CA 1
ATOM 2862 C C . SER B 1 34 ? 79.589 -87.791 25.923 1.00 108.54 48 SER B C 1
ATOM 2863 O O . SER B 1 34 ? 79.334 -87.195 24.871 1.00 107.44 48 SER B O 1
ATOM 2866 N N . LYS B 1 35 ? 80.826 -88.116 26.307 1.00 104.76 49 LYS B N 1
ATOM 2867 C CA . LYS B 1 35 ? 82.034 -87.717 25.590 1.00 103.70 49 LYS B CA 1
ATOM 2868 C C . LYS B 1 35 ? 82.221 -86.195 25.692 1.00 97.44 49 LYS B C 1
ATOM 2869 O O . LYS B 1 35 ? 82.789 -85.564 24.807 1.00 91.00 49 LYS B O 1
ATOM 2875 N N . LEU B 1 36 ? 81.727 -85.608 26.776 1.00 89.70 50 LEU B N 1
ATOM 2876 C CA . LEU B 1 36 ? 81.879 -84.185 26.999 1.00 83.81 50 LEU B CA 1
ATOM 2877 C C . LEU B 1 36 ? 82.894 -84.072 28.091 1.00 79.59 50 LEU B C 1
ATOM 2878 O O . LEU B 1 36 ? 82.834 -84.807 29.078 1.00 82.49 50 LEU B O 1
ATOM 2883 N N . ILE B 1 37 ? 83.846 -83.171 27.907 1.00 74.85 51 ILE B N 1
ATOM 2884 C CA . ILE B 1 37 ? 84.827 -82.888 28.932 1.00 70.40 51 ILE B CA 1
ATOM 2885 C C . ILE B 1 37 ? 84.723 -81.424 29.258 1.00 74.08 51 ILE B C 1
ATOM 2886 O O . ILE B 1 37 ? 84.868 -80.585 28.360 1.00 81.54 51 ILE B O 1
ATOM 2891 N N . ASN B 1 38 ? 84.487 -81.104 30.527 1.00 63.37 52 ASN B N 1
ATOM 2892 C CA . ASN B 1 38 ? 84.469 -79.723 30.953 1.00 66.86 52 ASN B CA 1
ATOM 2893 C C . ASN B 1 38 ? 85.802 -79.436 31.624 1.00 69.90 52 ASN B C 1
ATOM 2894 O O . ASN B 1 38 ? 86.234 -80.166 32.513 1.00 73.28 52 ASN B O 1
ATOM 2899 N N . VAL B 1 39 ? 86.468 -78.380 31.169 1.00 66.51 53 VAL B N 1
ATOM 2900 C CA . VAL B 1 39 ? 87.774 -78.003 31.694 1.00 65.36 53 VAL B CA 1
ATOM 2901 C C . VAL B 1 39 ? 87.591 -76.639 32.338 1.00 63.79 53 VAL B C 1
ATOM 2902 O O . VAL B 1 39 ? 87.135 -75.691 31.689 1.00 71.66 53 VAL B O 1
ATOM 2906 N N . TYR B 1 40 ? 87.889 -76.554 33.630 1.00 61.43 54 TYR B N 1
ATOM 2907 C CA . TYR B 1 40 ? 87.694 -75.317 34.384 1.00 61.59 54 TYR B CA 1
ATOM 2908 C C . TYR B 1 40 ? 89.005 -74.541 34.433 1.00 64.30 54 TYR B C 1
ATOM 2909 O O . TYR B 1 40 ? 90.024 -75.078 34.847 1.00 60.72 54 TYR B O 1
ATOM 2918 N N . VAL B 1 41 ? 88.974 -73.289 33.974 1.00 70.83 55 VAL B N 1
ATOM 2919 C CA . VAL B 1 41 ? 90.182 -72.451 33.911 1.00 74.21 55 VAL B CA 1
ATOM 2920 C C . VAL B 1 41 ? 90.002 -71.161 34.687 1.00 82.59 55 VAL B C 1
ATOM 2921 O O . VAL B 1 41 ? 88.871 -70.694 34.867 1.00 79.54 55 VAL B O 1
ATOM 2925 N N . ASN B 1 42 ? 91.120 -70.570 35.121 1.00 84.55 56 ASN B N 1
ATOM 2926 C CA . ASN B 1 42 ? 91.065 -69.325 35.879 1.00 73.36 56 ASN B CA 1
ATOM 2927 C C . ASN B 1 42 ? 90.364 -68.251 35.058 1.00 79.80 56 ASN B C 1
ATOM 2928 O O . ASN B 1 42 ? 90.437 -68.194 33.803 1.00 81.99 56 ASN B O 1
ATOM 2933 N N . LYS B 1 43 ? 89.704 -67.378 35.792 1.00 84.92 57 LYS B N 1
ATOM 2934 C CA . LYS B 1 43 ? 88.878 -66.337 35.213 1.00 97.25 57 LYS B CA 1
ATOM 2935 C C . LYS B 1 43 ? 89.599 -65.446 34.175 1.00 99.49 57 LYS B C 1
ATOM 2936 O O . LYS B 1 43 ? 88.940 -64.878 33.307 1.00 104.59 57 LYS B O 1
ATOM 2942 N N . GLY B 1 44 ? 90.928 -65.334 34.255 1.00 104.58 58 GLY B N 1
ATOM 2943 C CA . GLY B 1 44 ? 91.718 -64.509 33.315 1.00 98.50 58 GLY B CA 1
ATOM 2944 C C . GLY B 1 44 ? 92.549 -65.226 32.250 1.00 98.34 58 GLY B C 1
ATOM 2945 O O . GLY B 1 44 ? 93.448 -64.625 31.653 1.00 101.79 58 GLY B O 1
ATOM 2946 N N . ALA B 1 45 ? 92.275 -66.503 32.000 1.00 97.66 59 ALA B N 1
ATOM 2947 C CA . ALA B 1 45 ? 93.032 -67.254 30.988 1.00 92.89 59 ALA B CA 1
ATOM 2948 C C . ALA B 1 45 ? 92.747 -66.725 29.578 1.00 100.60 59 ALA B C 1
ATOM 2949 O O . ALA B 1 45 ? 91.673 -66.173 29.314 1.00 88.45 59 ALA B O 1
ATOM 2951 N N . ASP B 1 46 ? 93.717 -66.873 28.681 1.00 97.21 60 ASP B N 1
ATOM 2952 C CA . ASP B 1 46 ? 93.534 -66.457 27.293 1.00 104.97 60 ASP B CA 1
ATOM 2953 C C . ASP B 1 46 ? 92.856 -67.629 26.594 1.00 104.27 60 ASP B C 1
ATOM 2954 O O . ASP B 1 46 ? 93.511 -68.616 26.254 1.00 95.50 60 ASP B O 1
ATOM 2959 N N . LEU B 1 47 ? 91.543 -67.516 26.386 1.00 102.11 61 LEU B N 1
ATOM 2960 C CA . LEU B 1 47 ? 90.777 -68.588 25.751 1.00 109.57 61 LEU B CA 1
ATOM 2961 C C . LEU B 1 47 ? 91.254 -68.878 24.321 1.00 115.88 61 LEU B C 1
ATOM 2962 O O . LEU B 1 47 ? 91.117 -70.002 23.850 1.00 111.50 61 LEU B O 1
ATOM 2967 N N . SER B 1 48 ? 91.836 -67.883 23.648 1.00 118.52 62 SER B N 1
ATOM 2968 C CA . SER B 1 48 ? 92.324 -68.068 22.276 1.00 114.66 62 SER B CA 1
ATOM 2969 C C . SER B 1 48 ? 93.668 -68.818 22.178 1.00 110.47 62 SER B C 1
ATOM 2970 O O . SER B 1 48 ? 94.071 -69.211 21.083 1.00 111.67 62 SER B O 1
ATOM 2973 N N . LYS B 1 49 ? 94.359 -68.998 23.306 1.00 107.67 63 LYS B N 1
ATOM 2974 C CA . LYS B 1 49 ? 95.669 -69.665 23.338 1.00 104.66 63 LYS B CA 1
ATOM 2975 C C . LYS B 1 49 ? 95.763 -70.603 24.522 1.00 100.79 63 LYS B C 1
ATOM 2976 O O . LYS B 1 49 ? 96.469 -70.330 25.491 1.00 94.88 63 LYS B O 1
ATOM 2982 N N . GLN B 1 50 ? 95.051 -71.720 24.438 1.00 103.44 64 GLN B N 1
ATOM 2983 C CA . GLN B 1 50 ? 95.055 -72.706 25.514 1.00 104.50 64 GLN B CA 1
ATOM 2984 C C . GLN B 1 50 ? 96.004 -73.872 25.271 1.00 94.16 64 GLN B C 1
ATOM 2985 O O . GLN B 1 50 ? 95.924 -74.505 24.235 1.00 109.15 64 GLN B O 1
ATOM 2991 N N . LYS B 1 51 ? 96.886 -74.139 26.235 1.00 97.09 65 LYS B N 1
ATOM 2992 C CA . LYS B 1 51 ? 97.793 -75.285 26.190 1.00 102.59 65 LYS B CA 1
ATOM 2993 C C . LYS B 1 51 ? 97.141 -76.397 26.984 1.00 96.01 65 LYS B C 1
ATOM 2994 O O . LYS B 1 51 ? 96.853 -76.215 28.162 1.00 108.91 65 LYS B O 1
ATOM 3000 N N . LEU B 1 52 ? 96.909 -77.535 26.332 1.00 97.78 66 LEU B N 1
ATOM 3001 C CA . LEU B 1 52 ? 96.243 -78.691 26.933 1.00 99.84 66 LEU B CA 1
ATOM 3002 C C . LEU B 1 52 ? 96.955 -79.989 26.604 1.00 90.16 66 LEU B C 1
ATOM 3003 O O . LEU B 1 52 ? 97.438 -80.145 25.496 1.00 127.50 66 LEU B O 1
ATOM 3008 N N . GLU B 1 53 ? 96.990 -80.919 27.547 1.00 89.46 67 GLU B N 1
ATOM 3009 C CA . GLU B 1 53 ? 97.548 -82.260 27.327 1.00 94.67 67 GLU B CA 1
ATOM 3010 C C . GLU B 1 53 ? 96.476 -83.284 27.635 1.00 94.37 67 GLU B C 1
ATOM 3011 O O . GLU B 1 53 ? 95.687 -83.091 28.561 1.00 100.52 67 GLU B O 1
ATOM 3017 N N . PHE B 1 54 ? 96.472 -84.378 26.882 1.00 85.65 68 PHE B N 1
ATOM 3018 C CA . PHE B 1 54 ? 95.518 -85.468 27.068 1.00 94.99 68 PHE B CA 1
ATOM 3019 C C . PHE B 1 54 ? 96.268 -86.776 27.263 1.00 94.11 68 PHE B C 1
ATOM 3020 O O . PHE B 1 54 ? 97.240 -87.034 26.568 1.00 132.07 68 PHE B O 1
ATOM 3028 N N . VAL B 1 55 ? 95.846 -87.587 28.217 1.00 104.45 69 VAL B N 1
ATOM 3029 C CA . VAL B 1 55 ? 96.428 -88.914 28.393 1.00 111.55 69 VAL B CA 1
ATOM 3030 C C . VAL B 1 55 ? 95.466 -89.859 27.683 1.00 115.95 69 VAL B C 1
ATOM 3031 O O . VAL B 1 55 ? 94.264 -89.797 27.933 1.00 112.72 69 VAL B O 1
ATOM 3035 N N . ILE B 1 56 ? 95.980 -90.685 26.768 1.00 129.75 70 ILE B N 1
ATOM 3036 C CA . ILE B 1 56 ? 95.156 -91.654 26.023 1.00 135.37 70 ILE B CA 1
ATOM 3037 C C . ILE B 1 56 ? 95.812 -93.049 26.071 1.00 139.56 70 ILE B C 1
ATOM 3038 O O . ILE B 1 56 ? 96.960 -93.163 26.519 1.00 131.27 70 ILE B O 1
ATOM 3043 N N . PRO B 1 57 ? 95.085 -94.115 25.648 1.00 146.01 71 PRO B N 1
ATOM 3044 C CA . PRO B 1 57 ? 95.642 -95.486 25.652 1.00 165.01 71 PRO B CA 1
ATOM 3045 C C . PRO B 1 57 ? 96.891 -95.685 24.769 1.00 177.19 71 PRO B C 1
ATOM 3046 O O . PRO B 1 57 ? 96.963 -95.126 2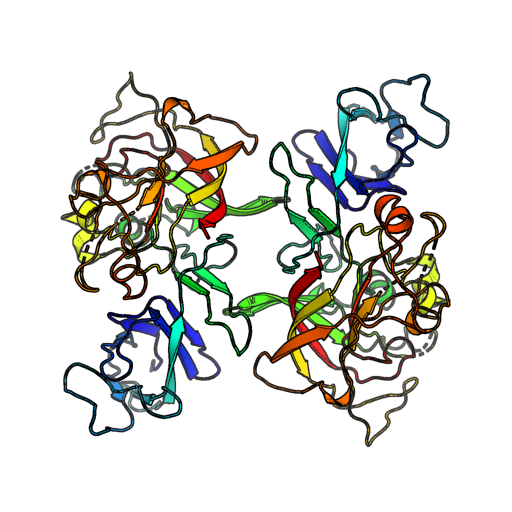3.669 1.00 192.73 71 PRO B O 1
ATOM 3050 N N . GLU B 1 58 ? 97.847 -96.487 25.254 1.00 162.53 72 GLU B N 1
ATOM 3051 C CA . GLU B 1 58 ? 99.094 -96.779 24.528 1.00 146.44 72 GLU B CA 1
ATOM 3052 C C . GLU B 1 58 ? 98.804 -97.154 23.085 1.00 140.17 72 GLU B C 1
ATOM 3053 O O . GLU B 1 58 ? 98.005 -98.054 22.826 1.00 149.06 72 GLU B O 1
ATOM 3055 N N . GLY B 1 59 ? 99.430 -96.445 22.148 1.00 142.65 73 GLY B N 1
ATOM 3056 C CA . GLY B 1 59 ? 99.259 -96.724 20.720 1.00 154.26 73 GLY B CA 1
ATOM 3057 C C . GLY B 1 59 ? 98.300 -95.813 19.970 1.00 157.52 73 GLY B C 1
ATOM 3058 O O . GLY B 1 59 ? 98.515 -95.531 18.786 1.00 153.55 73 GLY B O 1
ATOM 3059 N N . ALA B 1 60 ? 97.236 -95.363 20.636 1.00 142.78 74 ALA B N 1
ATOM 3060 C CA . ALA B 1 60 ? 96.254 -94.469 19.999 1.00 142.92 74 ALA B CA 1
ATOM 3061 C C . ALA B 1 60 ? 96.812 -93.049 19.862 1.00 142.22 74 ALA B C 1
ATOM 3062 O O . ALA B 1 60 ? 97.724 -92.667 20.598 1.00 140.00 74 ALA B O 1
ATOM 3064 N N . THR B 1 61 ? 96.299 -92.289 18.892 1.00 139.03 75 THR B N 1
ATOM 3065 C CA . THR B 1 61 ? 96.694 -90.881 18.714 1.00 140.51 75 THR B CA 1
ATOM 3066 C C . THR B 1 61 ? 95.477 -89.978 18.878 1.00 145.15 75 THR B C 1
ATOM 3067 O O . THR B 1 61 ? 94.346 -90.392 18.630 1.00 133.28 75 THR B O 1
ATOM 3071 N N . ILE B 1 62 ? 95.736 -88.744 19.304 1.00 149.74 76 ILE B N 1
ATOM 3072 C CA . ILE B 1 62 ? 94.706 -87.737 19.542 1.00 145.82 76 ILE B CA 1
ATOM 3073 C C . ILE B 1 62 ? 94.869 -86.601 18.527 1.00 129.71 76 ILE B C 1
ATOM 3074 O O . ILE B 1 62 ? 95.907 -85.943 18.485 1.00 138.12 76 ILE B O 1
ATOM 3079 N N . LYS B 1 63 ? 93.840 -86.384 17.715 1.00 113.74 77 LYS B N 1
ATOM 3080 C CA . LYS B 1 63 ? 93.841 -85.343 16.693 1.00 114.67 77 LYS B CA 1
ATOM 3081 C C . LYS B 1 63 ? 92.628 -84.447 16.869 1.00 110.13 77 LYS B C 1
ATOM 3082 O O . LYS B 1 63 ? 91.511 -84.953 16.951 1.00 103.80 77 LYS B O 1
ATOM 3088 N N . ILE B 1 64 ? 92.842 -83.131 16.941 1.00 105.97 78 ILE B N 1
ATOM 3089 C CA . ILE B 1 64 ? 91.735 -82.169 17.002 1.00 106.55 78 ILE B CA 1
ATOM 3090 C C . ILE B 1 64 ? 91.004 -82.286 15.650 1.00 122.74 78 ILE B C 1
ATOM 3091 O O . ILE B 1 64 ? 91.651 -82.431 14.615 1.00 121.83 78 ILE B O 1
ATOM 3096 N N . ASN B 1 65 ? 89.669 -82.263 15.651 1.00 128.81 79 ASN B N 1
ATOM 3097 C CA . ASN B 1 65 ? 88.891 -82.512 14.410 1.00 130.62 79 ASN B CA 1
ATOM 3098 C C . ASN B 1 65 ? 89.028 -81.493 13.310 1.00 146.72 79 ASN B C 1
ATOM 3099 O O . ASN B 1 65 ? 88.818 -81.807 12.132 1.00 149.53 79 ASN B O 1
ATOM 3104 N N . ASP B 1 66 ? 89.338 -80.266 13.700 1.00 154.01 80 ASP B N 1
ATOM 3105 C CA . ASP B 1 66 ? 89.513 -79.199 12.741 1.00 163.77 80 ASP B CA 1
ATOM 3106 C C . ASP B 1 66 ? 90.610 -78.279 13.232 1.00 162.56 80 ASP B C 1
ATOM 3107 O O . ASP B 1 66 ? 91.107 -78.424 14.353 1.00 161.39 80 ASP B O 1
ATOM 3112 N N . GLN B 1 67 ? 90.977 -77.331 12.383 1.00 162.90 81 GLN B N 1
ATOM 3113 C CA . GLN B 1 67 ? 91.955 -76.330 12.745 1.00 156.88 81 GLN B CA 1
ATOM 3114 C C . GLN B 1 67 ? 91.401 -74.953 12.385 1.00 161.50 81 GLN B C 1
ATOM 3115 O O . GLN B 1 67 ? 90.783 -74.789 11.327 1.00 163.21 81 GLN B O 1
ATOM 3121 N N . VAL B 1 68 ? 91.598 -73.980 13.277 1.00 158.60 82 VAL B N 1
ATOM 3122 C CA . VAL B 1 68 ? 91.167 -72.594 13.024 1.00 158.95 82 VAL B CA 1
ATOM 3123 C C . VAL B 1 68 ? 92.392 -71.670 13.056 1.00 160.98 82 VAL B C 1
ATOM 3124 O O . VAL B 1 68 ? 93.439 -72.027 13.627 1.00 152.58 82 VAL B O 1
ATOM 3128 N N . ALA B 1 69 ? 92.248 -70.490 12.442 1.00 160.03 83 ALA B N 1
ATOM 3129 C CA . ALA B 1 69 ? 93.338 -69.520 12.321 1.00 154.73 83 ALA B CA 1
ATOM 3130 C C . ALA B 1 69 ? 94.083 -69.275 13.639 1.00 148.09 83 ALA B C 1
ATOM 3131 O O . ALA B 1 69 ? 95.309 -69.194 13.640 1.00 150.43 83 ALA B O 1
ATOM 3133 N N . GLY B 1 70 ? 93.358 -69.227 14.757 1.00 143.85 84 GLY B N 1
ATOM 3134 C CA . GLY B 1 70 ? 93.966 -68.969 16.063 1.00 130.47 84 GLY B CA 1
ATOM 3135 C C . GLY B 1 70 ? 94.827 -70.089 16.623 1.00 130.52 84 GLY B C 1
ATOM 3136 O O . GLY B 1 70 ? 95.611 -69.865 17.548 1.00 121.44 84 GLY B O 1
ATOM 3137 N N . ASP B 1 71 ? 94.681 -71.301 16.091 1.00 142.50 85 ASP B N 1
ATOM 3138 C CA . ASP B 1 71 ? 95.470 -72.439 16.570 1.00 143.17 85 ASP B CA 1
ATOM 3139 C C . ASP B 1 71 ? 96.932 -72.254 16.197 1.00 138.77 85 ASP B C 1
ATOM 3140 O O . ASP B 1 71 ? 97.257 -71.642 15.166 1.00 152.15 85 ASP B O 1
ATOM 3145 N N . THR B 1 72 ? 97.799 -72.766 17.060 1.00 124.94 86 THR B N 1
ATOM 3146 C CA . THR B 1 72 ? 99.232 -72.782 16.829 1.00 128.80 86 THR B CA 1
ATOM 3147 C C . THR B 1 72 ? 99.669 -74.227 17.088 1.00 123.02 86 THR B C 1
ATOM 3148 O O . THR B 1 72 ? 98.837 -75.094 17.343 1.00 114.62 86 THR B O 1
ATOM 3152 N N . GLU B 1 73 ? 100.966 -74.491 17.018 1.00 131.76 87 GLU B N 1
ATOM 3153 C CA . GLU B 1 73 ? 101.479 -75.841 17.241 1.00 131.38 87 GLU B CA 1
ATOM 3154 C C . GLU B 1 73 ? 101.494 -76.207 18.704 1.00 128.50 87 GLU B C 1
ATOM 3155 O O . GLU B 1 73 ? 101.449 -77.386 19.036 1.00 137.08 87 GLU B O 1
ATOM 3161 N N . ALA B 1 74 ? 101.529 -75.193 19.571 1.00 131.52 88 ALA B N 1
ATOM 3162 C CA . ALA B 1 74 ? 101.562 -75.390 21.025 1.00 129.75 88 ALA B CA 1
ATOM 3163 C C . ALA B 1 74 ? 100.220 -75.138 21.750 1.00 117.41 88 ALA B C 1
ATOM 3164 O O . ALA B 1 74 ? 100.035 -75.638 22.847 1.00 109.01 88 ALA B O 1
ATOM 3166 N N . THR B 1 75 ? 99.308 -74.360 21.156 1.00 122.03 89 THR B N 1
ATOM 3167 C CA . THR B 1 75 ? 98.023 -74.024 21.794 1.00 120.68 89 THR B CA 1
ATOM 3168 C C . THR B 1 75 ? 96.809 -74.140 20.865 1.00 122.26 89 THR B C 1
ATOM 3169 O O . THR B 1 75 ? 96.944 -74.056 19.642 1.00 115.11 89 THR B O 1
ATOM 3173 N N . TYR B 1 76 ? 95.621 -74.281 21.461 1.00 102.82 90 TYR B N 1
ATOM 3174 C CA . TYR B 1 76 ? 94.358 -74.306 20.712 1.00 100.70 90 TYR B CA 1
ATOM 3175 C C . TYR B 1 76 ? 93.491 -73.083 21.035 1.00 98.68 90 TYR B C 1
ATOM 3176 O O . TYR B 1 76 ? 93.531 -72.555 22.141 1.00 105.59 90 TYR B O 1
ATOM 3185 N N . ASP B 1 77 ? 92.696 -72.655 20.065 1.00 105.20 91 ASP B N 1
ATOM 3186 C CA . ASP B 1 77 ? 91.827 -71.486 20.204 1.00 111.92 91 ASP B CA 1
ATOM 3187 C C . ASP B 1 77 ? 90.398 -71.892 20.579 1.00 109.15 91 ASP B C 1
ATOM 3188 O O . ASP B 1 77 ? 89.678 -72.469 19.760 1.00 108.71 91 ASP B O 1
ATOM 3193 N N . PHE B 1 78 ? 90.016 -71.584 21.821 1.00 104.71 92 PHE B N 1
ATOM 3194 C CA . PHE B 1 78 ? 88.684 -71.861 22.373 1.00 104.42 92 PHE B CA 1
ATOM 3195 C C . PHE B 1 78 ? 87.880 -70.574 22.578 1.00 113.63 92 PHE B C 1
ATOM 3196 O O . PHE B 1 78 ? 86.976 -70.531 23.427 1.00 108.30 92 PHE B O 1
ATOM 3204 N N . SER B 1 79 ? 88.200 -69.529 21.815 1.00 116.64 93 SER B N 1
ATOM 3205 C CA . SER B 1 79 ? 87.544 -68.234 22.000 1.00 120.18 93 SER B CA 1
ATOM 3206 C C . SER B 1 79 ? 86.227 -68.070 21.242 1.00 127.70 93 SER B C 1
ATOM 3207 O O . SER B 1 79 ? 85.498 -67.129 21.521 1.00 129.97 93 SER B O 1
ATOM 3210 N N . GLU B 1 80 ? 85.917 -68.968 20.305 1.00 128.24 94 GLU B N 1
ATOM 3211 C CA . GLU B 1 80 ? 84.665 -68.868 19.532 1.00 129.53 94 GLU B CA 1
ATOM 3212 C C . GLU B 1 80 ? 83.450 -69.128 20.412 1.00 128.40 94 GLU B C 1
ATOM 3213 O O . GLU B 1 80 ? 83.583 -69.653 21.525 1.00 122.30 94 GLU B O 1
ATOM 3215 N N . GLU B 1 81 ? 82.283 -68.771 19.872 1.00 130.38 95 GLU B N 1
ATOM 3216 C CA . GLU B 1 81 ? 80.969 -68.864 20.533 1.00 132.10 95 GLU B CA 1
ATOM 3217 C C . GLU B 1 81 ? 80.825 -69.863 21.697 1.00 129.09 95 GLU B C 1
ATOM 3218 O O . GLU B 1 81 ? 80.660 -69.457 22.846 1.00 135.88 95 GLU B O 1
ATOM 3220 N N . THR B 1 82 ? 80.912 -71.158 21.401 1.00 128.74 96 THR B N 1
ATOM 3221 C CA . THR B 1 82 ? 80.696 -72.219 22.396 1.00 118.16 96 THR B CA 1
ATOM 3222 C C . THR B 1 82 ? 81.870 -72.527 23.338 1.00 108.32 96 THR B C 1
ATOM 3223 O O . THR B 1 82 ? 81.711 -73.291 24.291 1.00 104.06 96 THR B O 1
ATOM 3227 N N . HIS B 1 83 ? 83.039 -71.952 23.065 1.00 107.19 97 HIS B N 1
ATOM 3228 C CA . HIS B 1 83 ? 84.258 -72.239 23.819 1.00 102.03 97 HIS B CA 1
ATOM 3229 C C . HIS B 1 83 ? 84.541 -73.744 23.851 1.00 101.79 97 HIS B C 1
ATOM 3230 O O . HIS B 1 83 ? 85.005 -74.285 24.866 1.00 92.60 97 HIS B O 1
ATOM 3237 N N . SER B 1 84 ? 84.248 -74.419 22.745 1.00 93.09 98 SER B N 1
ATOM 3238 C CA . SER B 1 84 ? 84.433 -75.860 22.650 1.00 101.71 98 SER B CA 1
ATOM 3239 C C . SER B 1 84 ? 85.083 -76.280 21.355 1.00 104.73 98 SER B C 1
ATOM 3240 O O . SER B 1 84 ? 84.940 -75.606 20.338 1.00 104.44 98 SER B O 1
ATOM 3243 N N . ARG B 1 85 ? 85.792 -77.405 21.398 1.00 106.03 99 ARG B N 1
ATOM 3244 C CA . ARG B 1 85 ? 86.425 -77.992 20.209 1.00 106.73 99 ARG B CA 1
ATOM 3245 C C . ARG B 1 85 ? 86.310 -79.515 20.324 1.00 106.28 99 ARG B C 1
ATOM 3246 O O . ARG B 1 85 ? 86.384 -80.074 21.426 1.00 100.34 99 ARG B O 1
ATOM 3254 N N . LYS B 1 86 ? 86.141 -80.180 19.191 1.00 100.20 100 LYS B N 1
ATOM 3255 C CA . LYS B 1 86 ? 85.993 -81.629 19.149 1.00 104.40 100 LYS B CA 1
ATOM 3256 C C . LYS B 1 86 ? 87.334 -82.308 18.851 1.00 107.78 100 LYS B C 1
ATOM 3257 O O . LYS B 1 86 ? 88.141 -81.786 18.087 1.00 128.22 100 LYS B O 1
ATOM 3263 N N . PHE B 1 87 ? 87.569 -83.462 19.466 1.00 105.22 101 PHE B N 1
ATOM 3264 C CA . PHE B 1 87 ? 88.789 -84.252 19.259 1.00 109.87 101 PHE B CA 1
ATOM 3265 C C . PHE B 1 87 ? 88.431 -85.713 18.965 1.00 117.97 101 PHE B C 1
ATOM 3266 O O . PHE B 1 87 ? 87.496 -86.230 19.565 1.00 132.54 101 PHE B O 1
ATOM 3274 N N . THR B 1 88 ? 89.159 -86.374 18.056 1.00 113.05 102 THR B N 1
ATOM 3275 C CA . THR B 1 88 ? 88.951 -87.806 17.772 1.00 107.15 102 THR B CA 1
ATOM 3276 C C . THR B 1 88 ? 90.134 -88.631 18.294 1.00 116.03 102 THR B C 1
ATOM 3277 O O . THR B 1 88 ? 91.265 -88.146 18.309 1.00 133.44 102 THR B O 1
ATOM 3281 N N . VAL B 1 89 ? 89.863 -89.849 18.767 1.00 126.26 103 VAL B N 1
ATOM 3282 C CA . VAL B 1 89 ? 90.901 -90.760 19.273 1.00 137.80 103 VAL B CA 1
ATOM 3283 C C . VAL B 1 89 ? 90.770 -92.141 18.616 1.00 156.51 103 VAL B C 1
ATOM 3284 O O . VAL B 1 89 ? 89.929 -92.916 19.032 1.00 179.01 103 VAL B O 1
ATOM 3288 N N . THR B 1 90 ? 91.615 -92.458 17.627 1.00 156.05 104 THR B N 1
ATOM 3289 C CA . THR B 1 90 ? 91.553 -93.740 16.865 1.00 146.79 104 THR B CA 1
ATOM 3290 C C . THR B 1 90 ? 92.749 -94.735 17.089 1.00 143.70 104 THR B C 1
ATOM 3291 O O . THR B 1 90 ? 93.466 -94.610 18.086 1.00 127.00 104 THR B O 1
ATOM 3295 N N . SER B 1 91 ? 92.929 -95.725 16.187 1.00 153.19 105 SER B N 1
ATOM 3296 C CA . SER B 1 91 ? 94.026 -96.738 16.234 1.00 155.95 105 SER B CA 1
ATOM 3297 C C . SER B 1 91 ? 95.368 -96.198 16.732 1.00 156.52 105 SER B C 1
ATOM 3298 O O . SER B 1 91 ? 96.105 -96.893 17.441 1.00 157.87 105 SER B O 1
ATOM 3301 N N . LYS B 1 97 ? 86.624 -94.731 16.563 1.00 120.56 111 LYS B N 1
ATOM 3302 C CA . LYS B 1 97 ? 86.871 -93.321 16.307 1.00 121.08 111 LYS B CA 1
ATOM 3303 C C . LYS B 1 97 ? 85.947 -92.432 17.169 1.00 126.93 111 LYS B C 1
ATOM 3304 O O . LYS B 1 97 ? 85.157 -91.660 16.629 1.00 136.44 111 LYS B O 1
ATOM 3306 N N . PRO B 1 98 ? 86.045 -92.539 18.513 1.00 118.80 112 PRO B N 1
ATOM 3307 C CA . PRO B 1 98 ? 85.203 -91.766 19.437 1.00 123.81 112 PRO B CA 1
ATOM 3308 C C . PRO B 1 98 ? 85.510 -90.263 19.484 1.00 119.02 112 PRO B C 1
ATOM 3309 O O . PRO B 1 98 ? 86.630 -89.879 19.829 1.00 119.14 112 PRO B O 1
ATOM 3313 N N . VAL B 1 99 ? 84.497 -89.442 19.189 1.00 108.48 113 VAL B N 1
ATOM 3314 C CA . VAL B 1 99 ? 84.614 -87.982 19.188 1.00 102.86 113 VAL B CA 1
ATOM 3315 C C . VAL B 1 99 ? 84.221 -87.335 20.526 1.00 101.22 113 VAL B C 1
ATOM 3316 O O . VAL B 1 99 ? 83.081 -87.460 20.974 1.00 103.84 113 VAL B O 1
ATOM 3320 N N . TYR B 1 100 ? 85.181 -86.656 21.155 1.00 98.83 114 TYR B N 1
ATOM 3321 C CA . TYR B 1 100 ? 84.962 -85.918 22.393 1.00 94.50 114 TYR B CA 1
ATOM 3322 C C . TYR B 1 100 ? 84.748 -84.446 22.107 1.00 90.94 114 TYR B C 1
ATOM 3323 O O . TYR B 1 100 ? 85.262 -83.923 21.130 1.00 88.90 114 TYR B O 1
ATOM 3332 N N . THR B 1 101 ? 84.006 -83.782 22.984 1.00 91.60 115 THR B N 1
ATOM 3333 C CA . THR B 1 101 ? 83.788 -82.352 22.902 1.00 90.41 115 THR B CA 1
ATOM 3334 C C . THR B 1 101 ? 84.442 -81.795 24.139 1.00 86.21 115 THR B C 1
ATOM 3335 O O . THR B 1 101 ? 84.051 -82.147 25.248 1.00 94.12 115 THR B O 1
ATOM 3339 N N . VAL B 1 102 ? 85.486 -80.988 23.965 1.00 84.77 116 VAL B N 1
ATOM 3340 C CA . VAL B 1 102 ? 86.161 -80.349 25.102 1.00 78.52 116 VAL B CA 1
ATOM 3341 C C . VAL B 1 102 ? 85.652 -78.930 25.214 1.00 80.04 116 VAL B C 1
ATOM 3342 O O . VAL B 1 102 ? 85.740 -78.170 24.252 1.00 84.61 116 VAL B O 1
ATOM 3346 N N . LYS B 1 103 ? 85.103 -78.582 26.373 1.00 78.34 117 LYS B N 1
ATOM 3347 C CA . LYS B 1 103 ? 84.557 -77.241 26.620 1.00 83.34 117 LYS B CA 1
ATOM 3348 C C . LYS B 1 103 ? 85.298 -76.573 27.770 1.00 78.59 117 LYS B C 1
ATOM 3349 O O . LYS B 1 103 ? 85.486 -77.178 28.824 1.00 78.47 117 LYS B O 1
ATOM 3355 N N . VAL B 1 104 ? 85.733 -75.330 27.556 1.00 81.07 118 VAL B N 1
ATOM 3356 C CA . VAL B 1 104 ? 86.448 -74.576 28.578 1.00 80.69 118 VAL B CA 1
ATOM 3357 C C . VAL B 1 104 ? 85.441 -73.693 29.299 1.00 78.42 118 VAL B C 1
ATOM 3358 O O . VAL B 1 104 ? 84.668 -72.984 28.658 1.00 75.36 118 VAL B O 1
ATOM 3362 N N . VAL B 1 105 ? 85.463 -73.764 30.631 1.00 71.96 119 VAL B N 1
ATOM 3363 C CA . VAL B 1 105 ? 84.545 -73.023 31.484 1.00 70.24 119 VAL B CA 1
ATOM 3364 C C . VAL B 1 105 ? 85.332 -72.159 32.461 1.00 67.91 119 VAL B C 1
ATOM 3365 O O . VAL B 1 105 ? 86.282 -72.625 33.099 1.00 63.68 119 VAL B O 1
ATOM 3369 N N . LEU B 1 106 ? 84.941 -70.892 32.552 1.00 69.90 120 LEU B N 1
ATOM 3370 C CA . LEU B 1 106 ? 85.563 -69.967 33.474 1.00 71.04 120 LEU B CA 1
ATOM 3371 C C . LEU B 1 106 ? 85.190 -70.387 34.880 1.00 70.94 120 LEU B C 1
ATOM 3372 O O . LEU B 1 106 ? 84.062 -70.806 35.129 1.00 75.09 120 LEU B O 1
ATOM 3377 N N . ALA B 1 107 ? 86.164 -70.304 35.779 1.00 67.34 121 ALA B N 1
ATOM 3378 C CA . ALA B 1 107 ? 86.000 -70.672 37.160 1.00 60.92 121 ALA B CA 1
ATOM 3379 C C . ALA B 1 107 ? 86.847 -69.777 38.067 1.00 65.61 121 ALA B C 1
ATOM 3380 O O . ALA B 1 107 ? 87.847 -69.224 37.635 1.00 74.39 121 ALA B O 1
ATOM 3382 N N . GLU B 1 108 ? 86.381 -69.577 39.291 1.00 61.63 122 GLU B N 1
ATOM 3383 C CA A GLU B 1 108 ? 87.101 -68.834 40.325 0.50 61.34 122 GLU B CA 1
ATOM 3384 C CA B GLU B 1 108 ? 87.131 -68.839 40.295 0.50 60.32 122 GLU B CA 1
ATOM 3385 C C . GLU B 1 108 ? 87.348 -69.803 41.459 1.00 59.74 122 GLU B C 1
ATOM 3386 O O . GLU B 1 108 ? 86.752 -70.881 41.491 1.00 54.11 122 GLU B O 1
ATOM 3397 N N . LEU B 1 109 ? 88.220 -69.435 42.394 1.00 53.53 123 LEU B N 1
ATOM 3398 C CA . LEU B 1 109 ? 88.458 -70.284 43.541 1.00 52.77 123 LEU B CA 1
ATOM 3399 C C . LEU B 1 109 ? 87.246 -70.188 44.450 1.00 49.98 123 LEU B C 1
ATOM 3400 O O . LEU B 1 109 ? 86.625 -69.143 44.524 1.00 52.34 123 LEU B O 1
ATOM 3405 N N . PRO B 1 110 ? 86.896 -71.287 45.146 1.00 53.04 124 PRO B N 1
ATOM 3406 C CA . PRO B 1 110 ? 85.836 -71.147 46.136 1.00 52.79 124 PRO B CA 1
ATOM 3407 C C . PRO B 1 110 ? 86.328 -70.372 47.348 1.00 53.47 124 PRO B C 1
ATOM 3408 O O . PRO B 1 110 ? 87.539 -70.102 47.474 1.00 54.80 124 PRO B O 1
ATOM 3412 N N . THR B 1 111 ? 85.392 -69.959 48.184 1.00 51.86 125 THR B N 1
ATOM 3413 C CA . THR B 1 111 ? 85.709 -69.357 49.460 1.00 57.86 125 THR B CA 1
ATOM 3414 C C . THR B 1 111 ? 85.201 -70.265 50.593 1.00 56.31 125 THR B C 1
ATOM 3415 O O . THR B 1 111 ? 85.387 -69.960 51.746 1.00 59.82 125 THR B O 1
ATOM 3419 N N . SER B 1 112 ? 84.585 -71.388 50.250 1.00 52.11 126 SER B N 1
ATOM 3420 C CA . SER B 1 112 ? 84.091 -72.352 51.215 1.00 51.09 126 SER B CA 1
ATOM 3421 C C . SER B 1 112 ? 84.577 -73.753 50.816 1.00 51.04 126 SER B C 1
ATOM 3422 O O . SER B 1 112 ? 84.471 -74.135 49.659 1.00 51.87 126 SER B O 1
ATOM 3425 N N . PHE B 1 113 ? 85.158 -74.503 51.749 1.00 47.34 127 PHE B N 1
ATOM 3426 C CA . PHE B 1 113 ? 85.754 -75.804 51.438 1.00 47.10 127 PHE B CA 1
ATOM 3427 C C . PHE B 1 113 ? 85.250 -76.856 52.406 1.00 55.41 127 PHE B C 1
ATOM 3428 O O . PHE B 1 113 ? 85.339 -76.672 53.629 1.00 49.40 127 PHE B O 1
ATOM 3436 N N . ASN B 1 114 ? 84.773 -77.980 51.871 1.00 43.60 128 ASN B N 1
ATOM 3437 C CA . ASN B 1 114 ? 84.143 -78.994 52.703 1.00 49.68 128 ASN B CA 1
ATOM 3438 C C . ASN B 1 114 ? 84.712 -80.429 52.654 1.00 48.04 128 ASN B C 1
ATOM 3439 O O . ASN B 1 114 ? 84.233 -81.297 53.386 1.00 49.86 128 ASN B O 1
ATOM 3444 N N . PHE B 1 115 ? 85.685 -80.689 51.794 1.00 43.10 129 PHE B N 1
ATOM 3445 C CA . PHE B 1 115 ? 86.392 -82.007 51.821 1.00 45.79 129 PHE B CA 1
ATOM 3446 C C . PHE B 1 115 ? 85.501 -83.230 51.610 1.00 45.02 129 PHE B C 1
ATOM 3447 O O . PHE B 1 115 ? 85.831 -84.345 52.019 1.00 51.53 129 PHE B O 1
ATOM 3455 N N . GLU B 1 116 ? 84.389 -83.006 50.927 1.00 50.85 130 GLU B N 1
ATOM 3456 C CA . GLU B 1 116 ? 83.372 -84.010 50.768 1.00 59.67 130 GLU B CA 1
ATOM 3457 C C . GLU B 1 116 ? 83.667 -84.906 49.571 1.00 54.83 130 GLU B C 1
ATOM 3458 O O . GLU B 1 116 ? 83.408 -86.102 49.639 1.00 54.76 130 GLU B O 1
ATOM 3464 N N . GLU B 1 117 ? 84.239 -84.368 48.493 1.00 51.41 131 GLU B N 1
ATOM 3465 C CA A GLU B 1 117 ? 84.432 -85.177 47.291 0.50 54.95 131 GLU B CA 1
ATOM 3466 C CA B GLU B 1 117 ? 84.426 -85.161 47.271 0.50 57.26 131 GLU B CA 1
ATOM 3467 C C . GLU B 1 117 ? 85.884 -85.416 46.874 1.00 51.22 131 GLU B C 1
ATOM 3468 O O . GLU B 1 117 ? 86.755 -84.545 47.042 1.00 49.20 131 GLU B O 1
ATOM 3479 N N . LEU B 1 118 ? 86.101 -86.608 46.318 1.00 49.76 132 LEU B N 1
ATOM 3480 C CA . LEU B 1 118 ? 87.368 -87.106 45.856 1.00 52.18 132 LEU B CA 1
ATOM 3481 C C . LEU B 1 118 ? 87.316 -87.420 44.373 1.00 54.96 132 LEU B C 1
ATOM 3482 O O . LEU B 1 118 ? 86.312 -87.895 43.882 1.00 49.88 132 LEU B O 1
ATOM 3487 N N . LEU B 1 119 ? 88.389 -87.104 43.663 1.00 49.96 133 LEU B N 1
ATOM 3488 C CA . LEU B 1 119 ? 88.530 -87.423 42.259 1.00 56.18 133 LEU B CA 1
ATOM 3489 C C . LEU B 1 119 ? 88.942 -88.885 42.192 1.00 60.61 133 LEU B C 1
ATOM 3490 O O . LEU B 1 119 ? 89.588 -89.382 43.106 1.00 59.19 133 LEU B O 1
ATOM 3495 N N . PRO B 1 120 ? 88.578 -89.584 41.105 1.00 70.08 134 PRO B N 1
ATOM 3496 C CA . PRO B 1 120 ? 88.994 -90.980 41.009 1.00 69.30 134 PRO B CA 1
ATOM 3497 C C . PRO B 1 120 ? 90.505 -91.158 41.063 1.00 61.62 134 PRO B C 1
ATOM 3498 O O . PRO B 1 120 ? 91.256 -90.341 40.551 1.00 77.37 134 PRO B O 1
ATOM 3502 N N . SER B 1 121 ? 90.942 -92.231 41.693 1.00 64.70 135 SER B N 1
ATOM 3503 C CA . SER B 1 121 ? 92.352 -92.546 41.804 1.00 60.55 135 SER B CA 1
ATOM 3504 C C . SER B 1 121 ? 92.472 -93.963 42.308 1.00 62.35 135 SER B C 1
ATOM 3505 O O . SER B 1 121 ? 91.626 -94.425 43.080 1.00 74.59 135 SER B O 1
ATOM 3508 N N . ASN B 1 122 ? 93.541 -94.640 41.913 1.00 63.69 136 ASN B N 1
ATOM 3509 C CA . ASN B 1 122 ? 93.792 -95.995 42.369 1.00 67.98 136 ASN B CA 1
ATOM 3510 C C . ASN B 1 122 ? 94.719 -96.056 43.560 1.00 65.68 136 ASN B C 1
ATOM 3511 O O . ASN B 1 122 ? 94.844 -97.104 44.185 1.00 80.38 136 ASN B O 1
ATOM 3516 N N . ASP B 1 123 ? 95.379 -94.956 43.896 1.00 63.32 137 ASP B N 1
ATOM 3517 C CA . ASP B 1 123 ? 96.394 -95.021 44.942 1.00 59.08 137 ASP B CA 1
ATOM 3518 C C . ASP B 1 123 ? 96.138 -94.240 46.224 1.00 57.72 137 ASP B C 1
ATOM 3519 O O . ASP B 1 123 ? 96.495 -94.699 47.300 1.00 58.84 137 ASP B O 1
ATOM 3524 N N . TYR B 1 124 ? 95.549 -93.058 46.105 1.00 52.41 138 TYR B N 1
ATOM 3525 C CA . TYR B 1 124 ? 95.387 -92.178 47.247 1.00 51.16 138 TYR B CA 1
ATOM 3526 C C . TYR B 1 124 ? 94.266 -91.172 47.036 1.00 52.84 138 TYR B C 1
ATOM 3527 O O . TYR B 1 124 ? 93.786 -90.962 45.910 1.00 53.10 138 TYR B O 1
ATOM 3536 N N . ASP B 1 125 ? 93.885 -90.504 48.118 1.00 44.95 139 ASP B N 1
ATOM 3537 C CA . ASP B 1 125 ? 92.810 -89.541 48.039 1.00 48.88 139 ASP B CA 1
ATOM 3538 C C . ASP B 1 125 ? 93.272 -88.232 47.411 1.00 47.75 139 ASP B C 1
ATOM 3539 O O . ASP B 1 125 ? 94.355 -87.765 47.699 1.00 46.17 139 ASP B O 1
ATOM 3544 N N . ILE B 1 126 ? 92.415 -87.671 46.556 1.00 48.43 140 ILE B N 1
ATOM 3545 C CA . ILE B 1 126 ? 92.615 -86.379 45.900 1.00 48.20 140 ILE B CA 1
ATOM 3546 C C . ILE B 1 126 ? 91.322 -85.574 46.115 1.00 48.24 140 ILE B C 1
ATOM 3547 O O . ILE B 1 126 ? 90.260 -85.929 45.572 1.00 49.43 140 ILE B O 1
ATOM 3552 N N . PHE B 1 127 ? 91.402 -84.487 46.872 1.00 41.64 141 PHE B N 1
ATOM 3553 C CA . PHE B 1 127 ? 90.206 -83.691 47.188 1.00 44.65 141 PHE B CA 1
ATOM 3554 C C . PHE B 1 127 ? 89.931 -82.619 46.156 1.00 41.80 141 PHE B C 1
ATOM 3555 O O . PHE B 1 127 ? 90.869 -82.067 45.580 1.00 45.70 141 PHE B O 1
ATOM 3563 N N . TYR B 1 128 ? 88.652 -82.327 45.926 1.00 45.69 142 TYR B N 1
ATOM 3564 C CA . TYR B 1 128 ? 88.278 -81.206 45.069 1.00 44.76 142 TYR B CA 1
ATOM 3565 C C . TYR B 1 128 ? 87.014 -80.525 45.557 1.00 43.76 142 TYR B C 1
ATOM 3566 O O . TYR B 1 128 ? 86.293 -81.062 46.370 1.00 45.57 142 TYR B O 1
ATOM 3575 N N . GLU B 1 129 ? 86.771 -79.328 45.047 1.00 47.15 143 GLU B N 1
ATOM 3576 C CA . GLU B 1 129 ? 85.562 -78.574 45.291 1.00 51.20 143 GLU B CA 1
ATOM 3577 C C . GLU B 1 129 ? 85.005 -78.192 43.955 1.00 49.56 143 GLU B C 1
ATOM 3578 O O . GLU B 1 129 ? 85.739 -77.701 43.101 1.00 48.49 143 GLU B O 1
ATOM 3584 N N . PHE B 1 130 ? 83.708 -78.368 43.799 1.00 48.31 144 PHE B N 1
ATOM 3585 C CA . PHE B 1 130 ? 83.004 -77.939 42.648 1.00 50.37 144 PHE B CA 1
ATOM 3586 C C . PHE B 1 130 ? 81.687 -77.335 43.084 1.00 54.94 144 PHE B C 1
ATOM 3587 O O . PHE B 1 130 ? 80.853 -78.039 43.584 1.00 53.26 144 PHE B O 1
ATOM 3595 N N . GLN B 1 131 ? 81.502 -76.034 42.867 1.00 53.67 145 GLN B N 1
ATOM 3596 C CA . GLN B 1 131 ? 80.279 -75.328 43.233 1.00 50.82 145 GLN B CA 1
ATOM 3597 C C . GLN B 1 131 ? 79.777 -74.648 41.963 1.00 60.58 145 GLN B C 1
ATOM 3598 O O . GLN B 1 131 ? 80.213 -73.541 41.653 1.00 61.44 145 GLN B O 1
ATOM 3604 N N . PRO B 1 132 ? 78.869 -75.306 41.216 1.00 55.41 146 PRO B N 1
ATOM 3605 C CA . PRO B 1 132 ? 78.428 -74.742 39.930 1.00 65.07 146 PRO B CA 1
ATOM 3606 C C . PRO B 1 132 ? 77.737 -73.408 40.031 1.00 64.00 146 PRO B C 1
ATOM 3607 O O . PRO B 1 132 ? 77.017 -73.148 41.002 1.00 67.34 146 PRO B O 1
ATOM 3611 N N . GLY B 1 133 ? 77.982 -72.570 39.028 1.00 77.03 147 GLY B N 1
ATOM 3612 C CA . GLY B 1 133 ? 77.376 -71.241 38.956 1.00 85.19 147 GLY B CA 1
ATOM 3613 C C . GLY B 1 133 ? 76.002 -71.272 38.334 1.00 90.50 147 GLY B C 1
ATOM 3614 O O . GLY B 1 133 ? 75.771 -72.141 37.504 1.00 79.29 147 GLY B O 1
ATOM 3615 N N . THR B 1 134 ? 75.082 -70.382 38.753 1.00 84.51 148 THR B N 1
ATOM 3616 C CA . THR B 1 134 ? 73.779 -70.304 38.096 1.00 95.09 148 THR B CA 1
ATOM 3617 C C . THR B 1 134 ? 74.094 -69.626 36.767 1.00 92.70 148 THR B C 1
ATOM 3618 O O . THR B 1 134 ? 75.233 -69.207 36.523 1.00 85.44 148 THR B O 1
ATOM 3622 N N . SER B 1 135 ? 73.091 -69.466 35.927 1.00 92.01 149 SER B N 1
ATOM 3623 C CA . SER B 1 135 ? 73.325 -68.980 34.580 1.00 102.53 149 SER B CA 1
ATOM 3624 C C . SER B 1 135 ? 74.107 -67.686 34.499 1.00 99.56 149 SER B C 1
ATOM 3625 O O . SER B 1 135 ? 74.777 -67.463 33.501 1.00 110.65 149 SER B O 1
ATOM 3628 N N . GLN B 1 136 ? 74.012 -66.832 35.518 1.00 99.91 150 GLN B N 1
ATOM 3629 C CA . GLN B 1 136 ? 74.733 -65.547 35.510 1.00 100.17 150 GLN B CA 1
ATOM 3630 C C . GLN B 1 136 ? 75.956 -65.512 36.449 1.00 92.84 150 GLN B C 1
ATOM 3631 O O . GLN B 1 136 ? 76.647 -64.496 36.505 1.00 98.71 150 GLN B O 1
ATOM 3637 N N . GLU B 1 137 ? 76.255 -66.615 37.145 1.00 89.33 151 GLU B N 1
ATOM 3638 C CA . GLU B 1 137 ? 77.411 -66.676 38.070 1.00 83.57 151 GLU B CA 1
ATOM 3639 C C . GLU B 1 137 ? 78.495 -67.656 37.596 1.00 79.03 151 GLU B C 1
ATOM 3640 O O . GLU B 1 137 ? 78.208 -68.673 36.953 1.00 75.87 151 GLU B O 1
ATOM 3646 N N . ILE B 1 138 ? 79.740 -67.367 37.949 1.00 71.80 152 ILE B N 1
ATOM 3647 C CA . ILE B 1 138 ? 80.858 -68.211 37.555 1.00 66.60 152 ILE B CA 1
ATOM 3648 C C . ILE B 1 138 ? 80.934 -69.379 38.524 1.00 66.42 152 ILE B C 1
ATOM 3649 O O . ILE B 1 138 ? 80.702 -69.212 39.714 1.00 69.57 152 ILE B O 1
ATOM 3654 N N . SER B 1 139 ? 81.281 -70.555 38.020 1.00 58.68 153 SER B N 1
ATOM 3655 C CA A SER B 1 139 ? 81.458 -71.716 38.874 0.50 61.02 153 SER B CA 1
ATOM 3656 C CA B SER B 1 139 ? 81.454 -71.712 38.872 0.50 62.33 153 SER B CA 1
ATOM 3657 C C . SER B 1 139 ? 82.704 -71.514 39.757 1.00 62.09 153 SER B C 1
ATOM 3658 O O . SER B 1 139 ? 83.602 -70.734 39.430 1.00 65.15 153 SER B O 1
ATOM 3663 N N . LYS B 1 140 ? 82.738 -72.198 40.889 1.00 58.96 154 LYS B N 1
ATOM 3664 C CA . LYS B 1 140 ? 83.860 -72.132 41.807 1.00 55.46 154 LYS B CA 1
ATOM 3665 C C . LYS B 1 140 ? 84.420 -73.528 41.865 1.00 56.82 154 LYS B C 1
ATOM 3666 O O . LYS B 1 140 ? 83.681 -74.483 42.086 1.00 55.61 154 LYS B O 1
ATOM 3672 N N . VAL B 1 141 ? 85.728 -73.648 41.657 1.00 50.37 155 VAL B N 1
ATOM 3673 C CA . VAL B 1 141 ? 86.361 -74.941 41.517 1.00 49.53 155 VAL B CA 1
ATOM 3674 C C . VAL B 1 141 ? 87.760 -74.957 42.112 1.00 56.11 155 VAL B C 1
ATOM 3675 O O . VAL B 1 141 ? 88.433 -73.938 42.133 1.00 54.03 155 VAL B O 1
ATOM 3679 N N . LEU B 1 142 ? 88.185 -76.114 42.616 1.00 51.23 156 LEU B N 1
ATOM 3680 C CA . LEU B 1 142 ? 89.553 -76.282 43.142 1.00 47.86 156 LEU B CA 1
ATOM 3681 C C . LEU B 1 142 ? 89.878 -77.739 43.195 1.00 48.15 156 LEU B C 1
ATOM 3682 O O . LEU B 1 142 ? 89.054 -78.553 43.582 1.00 46.41 156 LEU B O 1
ATOM 3687 N N . GLN B 1 143 ? 91.082 -78.084 42.792 1.00 42.78 157 GLN B N 1
ATOM 3688 C CA . GLN B 1 143 ? 91.569 -79.419 42.996 1.00 48.22 157 GLN B CA 1
ATOM 3689 C C . GLN B 1 143 ? 92.681 -79.212 44.015 1.00 52.21 157 GLN B C 1
ATOM 3690 O O . GLN B 1 143 ? 93.688 -78.607 43.696 1.00 47.40 157 GLN B O 1
ATOM 3696 N N . TRP B 1 144 ? 92.479 -79.649 45.252 1.00 48.52 158 TRP B N 1
ATOM 3697 C CA . TRP B 1 144 ? 93.510 -79.517 46.285 1.00 42.52 158 TRP B CA 1
ATOM 3698 C C . TRP B 1 144 ? 94.688 -80.411 45.946 1.00 42.56 158 TRP B C 1
ATOM 3699 O O . TRP B 1 144 ? 94.529 -81.495 45.368 1.00 43.14 158 TRP B O 1
ATOM 3710 N N . SER B 1 145 ? 95.871 -79.989 46.347 1.00 42.36 159 SER B N 1
ATOM 3711 C CA . SER B 1 145 ? 97.073 -80.811 46.188 1.00 43.09 159 SER B CA 1
ATOM 3712 C C . SER B 1 145 ? 97.557 -81.294 47.559 1.00 43.74 159 SER B C 1
ATOM 3713 O O . SER B 1 145 ? 97.169 -80.746 48.604 1.00 43.41 159 SER B O 1
ATOM 3716 N N . SER B 1 146 ? 98.458 -82.261 47.535 1.00 38.60 160 SER B N 1
ATOM 3717 C CA . SER B 1 146 ? 99.079 -82.785 48.730 1.00 47.08 160 SER B CA 1
ATOM 3718 C C . SER B 1 146 ? 100.383 -83.447 48.361 1.00 47.98 160 SER B C 1
ATOM 3719 O O . SER B 1 146 ? 100.740 -83.546 47.190 1.00 46.83 160 SER B O 1
ATOM 3722 N N . GLY B 1 147 ? 101.075 -83.941 49.377 1.00 45.06 161 GLY B N 1
ATOM 3723 C CA . GLY B 1 147 ? 102.323 -84.651 49.204 1.00 41.48 161 GLY B CA 1
ATOM 3724 C C . GLY B 1 147 ? 102.110 -86.117 48.894 1.00 44.37 161 GLY B C 1
ATOM 3725 O O . GLY B 1 147 ? 103.089 -86.867 48.750 1.00 46.29 161 GLY B O 1
ATOM 3726 N N . ASN B 1 148 ? 100.859 -86.551 48.739 1.00 40.93 162 ASN B N 1
ATOM 3727 C CA . ASN B 1 148 ? 100.599 -87.984 48.467 1.00 41.90 162 ASN B CA 1
ATOM 3728 C C . ASN B 1 148 ? 101.407 -88.570 47.278 1.00 48.94 162 ASN B C 1
ATOM 3729 O O . ASN B 1 148 ? 101.903 -89.677 47.377 1.00 47.16 162 ASN B O 1
ATOM 3734 N N . PRO B 1 149 ? 101.513 -87.842 46.142 1.00 47.47 163 PRO B N 1
ATOM 3735 C CA . PRO B 1 149 ? 102.274 -88.468 45.024 1.00 51.28 163 PRO B CA 1
ATOM 3736 C C . PRO B 1 149 ? 103.711 -88.757 45.416 1.00 51.48 163 PRO B C 1
ATOM 3737 O O . PRO B 1 149 ? 104.292 -89.734 44.960 1.00 59.74 163 PRO B O 1
ATOM 3741 N N . GLY B 1 150 ? 104.270 -87.908 46.277 1.00 51.18 164 GLY B N 1
ATOM 3742 C CA . GLY B 1 150 ? 105.601 -88.111 46.800 1.00 52.36 164 GLY B CA 1
ATOM 3743 C C . GLY B 1 150 ? 105.673 -89.291 47.731 1.00 50.30 164 GLY B C 1
ATOM 3744 O O . GLY B 1 150 ? 106.577 -90.116 47.634 1.00 52.50 164 GLY B O 1
ATOM 3745 N N . PHE B 1 151 ? 104.680 -89.427 48.598 1.00 47.36 165 PHE B N 1
ATOM 3746 C CA . PHE B 1 151 ? 104.690 -90.515 49.554 1.00 48.81 165 PHE B CA 1
ATOM 3747 C C . PHE B 1 151 ? 104.522 -91.857 48.872 1.00 53.43 165 PHE B C 1
ATOM 3748 O O . PHE B 1 151 ? 105.002 -92.884 49.362 1.00 52.93 165 PHE B O 1
ATOM 3756 N N . LYS B 1 152 ? 103.811 -91.872 47.755 1.00 53.49 166 LYS B N 1
ATOM 3757 C CA . LYS B 1 152 ? 103.646 -93.132 47.021 1.00 53.29 166 LYS B CA 1
ATOM 3758 C C . LYS B 1 152 ? 105.010 -93.741 46.700 1.00 56.57 166 LYS B C 1
ATOM 3759 O O . LYS B 1 152 ? 105.178 -94.941 46.823 1.00 56.09 166 LYS B O 1
ATOM 3765 N N . LEU B 1 153 ? 105.993 -92.908 46.348 1.00 57.81 167 LEU B N 1
ATOM 3766 C CA . LEU B 1 153 ? 107.334 -93.396 45.970 1.00 61.48 167 LEU B CA 1
ATOM 3767 C C . LEU B 1 153 ? 108.053 -94.132 47.101 1.00 59.06 167 LEU B C 1
ATOM 3768 O O . LEU B 1 153 ? 108.937 -94.914 46.843 1.00 61.40 167 LEU B O 1
ATOM 3773 N N . THR B 1 154 ? 107.679 -93.873 48.352 1.00 62.38 168 THR B N 1
ATOM 3774 C CA . THR B 1 154 ? 108.352 -94.489 49.492 1.00 66.95 168 THR B CA 1
ATOM 3775 C C . THR B 1 154 ? 108.002 -95.959 49.629 1.00 72.14 168 THR B C 1
ATOM 3776 O O . THR B 1 154 ? 108.699 -96.688 50.330 1.00 63.22 168 THR B O 1
ATOM 3780 N N . GLY B 1 155 ? 106.923 -96.379 48.962 1.00 69.01 169 GLY B N 1
ATOM 3781 C CA . GLY B 1 155 ? 106.430 -97.748 49.034 1.00 63.85 169 GLY B CA 1
ATOM 3782 C C . GLY B 1 155 ? 105.886 -98.112 50.415 1.00 66.54 169 GLY B C 1
ATOM 3783 O O . GLY B 1 155 ? 105.631 -99.283 50.684 1.00 68.95 169 GLY B O 1
ATOM 3792 N N . ALA B 1 157 ? 102.944 -97.004 51.880 1.00 64.24 171 ALA B N 1
ATOM 3793 C CA . ALA B 1 157 ? 101.485 -97.188 51.908 1.00 60.28 171 ALA B CA 1
ATOM 3794 C C . ALA B 1 157 ? 100.991 -98.458 51.226 1.00 68.06 171 ALA B C 1
ATOM 3795 O O . ALA B 1 157 ? 101.363 -98.719 50.101 1.00 69.68 171 ALA B O 1
ATOM 3797 N N . ASN B 1 158 ? 100.122 -99.213 51.910 1.00 72.35 172 ASN B N 1
ATOM 3798 C CA . ASN B 1 158 ? 99.454 -100.406 51.352 1.00 72.76 172 ASN B CA 1
ATOM 3799 C C . ASN B 1 158 ? 98.048 -100.115 50.839 1.00 79.46 172 ASN B C 1
ATOM 3800 O O . ASN B 1 158 ? 97.521 -100.866 50.030 1.00 74.59 172 ASN B O 1
ATOM 3805 N N . SER B 1 159 ? 97.443 -99.028 51.312 1.00 67.94 173 SER B N 1
ATOM 3806 C CA . SER B 1 159 ? 96.127 -98.626 50.847 1.00 67.28 173 SER B CA 1
ATOM 3807 C C . SER B 1 159 ? 95.994 -97.120 50.991 1.00 59.07 173 SER B C 1
ATOM 3808 O O . SER B 1 159 ? 96.886 -96.449 51.515 1.00 60.34 173 SER B O 1
ATOM 3811 N N . LYS B 1 160 ? 94.874 -96.598 50.510 1.00 60.21 174 LYS B N 1
ATOM 3812 C CA . LYS B 1 160 ? 94.621 -95.165 50.535 1.00 53.77 174 LYS B CA 1
ATOM 3813 C C . LYS B 1 160 ? 94.715 -94.575 51.932 1.00 52.36 174 LYS B C 1
ATOM 3814 O O . LYS B 1 160 ? 95.211 -93.448 52.105 1.00 50.22 174 LYS B O 1
ATOM 3820 N N . THR B 1 161 ? 94.326 -95.363 52.933 1.00 50.75 175 THR B N 1
ATOM 3821 C CA . THR B 1 161 ? 94.289 -94.897 54.320 1.00 53.74 175 THR B CA 1
ATOM 3822 C C . THR B 1 161 ? 95.652 -94.825 54.993 1.00 52.06 175 THR B C 1
ATOM 3823 O O . THR B 1 161 ? 95.780 -94.252 56.064 1.00 57.15 175 THR B O 1
ATOM 3827 N N . ASP B 1 162 ? 96.677 -95.375 54.365 1.00 56.05 176 ASP B N 1
ATOM 3828 C CA . ASP B 1 162 ? 98.040 -95.304 54.920 1.00 56.43 176 ASP B CA 1
ATOM 3829 C C . ASP B 1 162 ? 98.755 -94.000 54.564 1.00 53.29 176 ASP B C 1
ATOM 3830 O O . ASP B 1 162 ? 99.820 -93.739 55.080 1.00 50.43 176 ASP B O 1
ATOM 3835 N N . TYR B 1 163 ? 98.166 -93.167 53.708 1.00 53.91 177 TYR B N 1
ATOM 3836 C CA . TYR B 1 163 ? 98.838 -91.943 53.273 1.00 45.42 177 TYR B CA 1
ATOM 3837 C C . TYR B 1 163 ? 98.821 -90.829 54.296 1.00 48.80 177 TYR B C 1
ATOM 3838 O O . TYR B 1 163 ? 98.097 -90.895 55.300 1.00 51.37 177 TYR B O 1
ATOM 3847 N N . PRO B 1 164 ? 99.643 -89.795 54.075 1.00 45.81 178 PRO B N 1
ATOM 3848 C CA . PRO B 1 164 ? 99.625 -88.670 55.016 1.00 45.69 178 PRO B CA 1
ATOM 3849 C C . PRO B 1 164 ? 98.372 -87.799 54.901 1.00 45.06 178 PRO B C 1
ATOM 3850 O O . PRO B 1 164 ? 98.043 -87.076 55.846 1.00 44.32 178 PRO B O 1
ATOM 3854 N N . THR B 1 165 ? 97.731 -87.825 53.732 1.00 42.67 179 THR B N 1
ATOM 3855 C CA . THR B 1 165 ? 96.526 -87.028 53.450 1.00 43.59 179 THR B CA 1
ATOM 3856 C C . THR B 1 165 ? 95.440 -88.000 53.040 1.00 43.61 179 THR B C 1
ATOM 3857 O O . THR B 1 165 ? 95.544 -88.685 52.001 1.00 43.15 179 THR B O 1
ATOM 3861 N N . VAL B 1 166 ? 94.408 -88.072 53.882 1.00 44.21 180 VAL B N 1
ATOM 3862 C CA . VAL B 1 166 ? 93.298 -89.004 53.724 1.00 42.41 180 VAL B CA 1
ATOM 3863 C C . VAL B 1 166 ? 91.950 -88.344 54.031 1.00 46.34 180 VAL B C 1
ATOM 3864 O O . VAL B 1 166 ? 91.878 -87.392 54.799 1.00 43.77 180 VAL B O 1
ATOM 3868 N N . GLN B 1 167 ? 90.888 -88.829 53.399 1.00 44.90 181 GLN B N 1
ATOM 3869 C CA . GLN B 1 167 ? 89.550 -88.378 53.720 1.00 48.53 181 GLN B CA 1
ATOM 3870 C C . GLN B 1 167 ? 89.022 -89.287 54.818 1.00 48.92 181 GLN B C 1
ATOM 3871 O O . GLN B 1 167 ? 89.239 -90.493 54.777 1.00 48.76 181 GLN B O 1
ATOM 3877 N N . VAL B 1 168 ? 88.359 -88.709 55.811 1.00 47.84 182 VAL B N 1
ATOM 3878 C CA . VAL B 1 168 ? 87.773 -89.526 56.884 1.00 47.31 182 VAL B CA 1
ATOM 3879 C C . VAL B 1 168 ? 86.321 -89.191 57.049 1.00 53.20 182 VAL B C 1
ATOM 3880 O O . VAL B 1 168 ? 85.886 -88.133 56.608 1.00 54.03 182 VAL B O 1
ATOM 3884 N N . ALA B 1 169 ? 85.572 -90.135 57.626 1.00 50.62 183 ALA B N 1
ATOM 3885 C CA . ALA B 1 169 ? 84.171 -89.922 58.024 1.00 61.17 183 ALA B CA 1
ATOM 3886 C C . ALA B 1 169 ? 84.266 -89.639 59.528 1.00 62.82 183 ALA B C 1
ATOM 3887 O O . ALA B 1 169 ? 84.621 -90.528 60.274 1.00 70.89 183 ALA B O 1
ATOM 3889 N N . ASN B 1 170 ? 84.028 -88.396 59.960 1.00 66.88 184 ASN B N 1
ATOM 3890 C CA . ASN B 1 170 ? 84.122 -87.986 61.383 1.00 59.97 184 ASN B CA 1
ATOM 3891 C C . ASN B 1 170 ? 82.829 -88.251 62.169 1.00 66.13 184 ASN B C 1
ATOM 3892 O O . ASN B 1 170 ? 82.442 -87.455 63.035 1.00 76.55 184 ASN B O 1
ATOM 3897 N N . GLY B 1 171 ? 82.123 -89.323 61.831 1.00 62.89 185 GLY B N 1
ATOM 3898 C CA . GLY B 1 171 ? 80.821 -89.581 62.428 1.00 63.83 185 GLY B CA 1
ATOM 3899 C C . GLY B 1 171 ? 79.767 -88.503 62.108 1.00 68.77 185 GLY B C 1
ATOM 3900 O O . GLY B 1 171 ? 79.481 -88.192 60.953 1.00 64.31 185 GLY B O 1
ATOM 3901 N N . PHE B 1 172 ? 79.235 -87.892 63.154 1.00 60.85 186 PHE B N 1
ATOM 3902 C CA . PHE B 1 172 ? 78.150 -86.933 63.061 1.00 56.48 186 PHE B CA 1
ATOM 3903 C C . PHE B 1 172 ? 78.491 -85.677 62.268 1.00 56.23 186 PHE B C 1
ATOM 3904 O O . PHE B 1 172 ? 77.639 -85.127 61.596 1.00 52.08 186 PHE B O 1
ATOM 3912 N N . ARG B 1 173 ? 79.734 -85.234 62.309 1.00 50.26 187 ARG B N 1
ATOM 3913 C CA . ARG B 1 173 ? 80.143 -84.046 61.551 1.00 56.11 187 ARG B CA 1
ATOM 3914 C C . ARG B 1 173 ? 80.431 -84.337 60.108 1.00 52.75 187 ARG B C 1
ATOM 3915 O O . ARG B 1 173 ? 80.834 -83.443 59.399 1.00 57.25 187 ARG B O 1
ATOM 3923 N N . GLY B 1 174 ? 80.274 -85.577 59.668 1.00 53.54 188 GLY B N 1
ATOM 3924 C CA . GLY B 1 174 ? 80.476 -85.888 58.258 1.00 53.07 188 GLY B CA 1
ATOM 3925 C C . GLY B 1 174 ? 81.929 -85.983 57.810 1.00 52.63 188 GLY B C 1
ATOM 3926 O O . GLY B 1 174 ? 82.843 -86.269 58.592 1.00 52.47 188 GLY B O 1
ATOM 3927 N N . LYS B 1 175 ? 82.154 -85.705 56.536 1.00 48.86 189 LYS B N 1
ATOM 3928 C CA . LYS B 1 175 ? 83.490 -85.845 55.959 1.00 52.23 189 LYS B CA 1
ATOM 3929 C C . LYS B 1 175 ? 84.451 -84.746 56.306 1.00 46.04 189 LYS B C 1
ATOM 3930 O O . LYS B 1 175 ? 84.080 -83.586 56.469 1.00 51.64 189 LYS B O 1
ATOM 3936 N N . GLY B 1 176 ? 85.723 -85.127 56.365 1.00 46.18 190 GLY B N 1
ATOM 3937 C CA . GLY B 1 176 ? 86.773 -84.181 56.618 1.00 48.95 190 GLY B CA 1
ATOM 3938 C C . GLY B 1 176 ? 88.106 -84.689 56.065 1.00 40.86 190 GLY B C 1
ATOM 3939 O O . GLY B 1 176 ? 88.191 -85.779 55.507 1.00 46.14 190 GLY B O 1
ATOM 3940 N N . VAL B 1 177 ? 89.120 -83.866 56.213 1.00 42.17 191 VAL B N 1
ATOM 3941 C CA . VAL B 1 177 ? 90.455 -84.244 55.839 1.00 43.88 191 VAL B CA 1
ATOM 3942 C C . VAL B 1 177 ? 91.200 -84.616 57.099 1.00 44.90 191 VAL B C 1
ATOM 3943 O O . VAL B 1 177 ? 91.027 -83.964 58.135 1.00 41.63 191 VAL B O 1
ATOM 3947 N N . LYS B 1 178 ? 91.956 -85.718 57.008 1.00 43.58 192 LYS B N 1
ATOM 3948 C CA . LYS B 1 178 ? 92.851 -86.186 58.061 1.00 44.75 192 LYS B CA 1
ATOM 3949 C C . LYS B 1 178 ? 94.276 -86.118 57.521 1.00 48.18 192 LYS B C 1
ATOM 3950 O O . LYS B 1 178 ? 94.599 -86.808 56.546 1.00 43.40 192 LYS B O 1
ATOM 3956 N N . LEU B 1 179 ? 95.103 -85.314 58.182 1.00 42.99 193 LEU B N 1
ATOM 3957 C CA . LEU B 1 179 ? 96.501 -85.157 57.879 1.00 45.37 193 LEU B CA 1
ATOM 3958 C C . LEU B 1 179 ? 97.302 -85.815 59.004 1.00 50.15 193 LEU B C 1
ATOM 3959 O O . LEU B 1 179 ? 97.168 -85.418 60.157 1.00 48.08 193 LEU B O 1
ATOM 3964 N N . GLU B 1 180 ? 98.127 -86.806 58.669 1.00 45.58 194 GLU B N 1
ATOM 3965 C CA . GLU B 1 180 ? 98.929 -87.509 59.664 1.00 45.52 194 GLU B CA 1
ATOM 3966 C C . GLU B 1 180 ? 100.371 -87.620 59.198 1.00 50.22 194 GLU B C 1
ATOM 3967 O O . GLU B 1 180 ? 100.623 -88.062 58.095 1.00 51.72 194 GLU B O 1
ATOM 3973 N N . THR B 1 181 ? 101.312 -87.214 60.048 1.00 50.75 195 THR B N 1
ATOM 3974 C CA . THR B 1 181 ? 102.744 -87.294 59.749 1.00 51.38 195 THR B CA 1
ATOM 3975 C C . THR B 1 181 ? 103.130 -88.762 59.732 1.00 52.76 195 THR B C 1
ATOM 3976 O O . THR B 1 181 ? 102.857 -89.495 60.675 1.00 51.78 195 THR B O 1
ATOM 3980 N N . ARG B 1 182 ? 103.736 -89.217 58.649 1.00 48.83 196 ARG B N 1
ATOM 3981 C CA . ARG B 1 182 ? 104.063 -90.628 58.552 1.00 47.13 196 ARG B CA 1
ATOM 3982 C C . ARG B 1 182 ? 105.546 -90.909 58.496 1.00 54.52 196 ARG B C 1
ATOM 3983 O O . ARG B 1 182 ? 106.358 -90.070 58.088 1.00 52.68 196 ARG B O 1
ATOM 3991 N N . ASP B 1 183 ? 105.870 -92.135 58.875 1.00 57.18 197 ASP B N 1
ATOM 3992 C CA . ASP B 1 183 ? 107.202 -92.671 58.787 1.00 56.05 197 ASP B CA 1
ATOM 3993 C C . ASP B 1 183 ? 107.409 -93.041 57.321 1.00 56.82 197 ASP B C 1
ATOM 3994 O O . ASP B 1 183 ? 106.578 -93.732 56.728 1.00 54.99 197 ASP B O 1
ATOM 3999 N N . THR B 1 184 ? 108.531 -92.603 56.750 1.00 58.79 198 THR B N 1
ATOM 4000 C CA . THR B 1 184 ? 108.861 -92.870 55.347 1.00 56.18 198 THR B CA 1
ATOM 4001 C C . THR B 1 184 ? 109.732 -94.111 55.156 1.00 67.68 198 THR B C 1
ATOM 4002 O O . THR B 1 184 ? 109.997 -94.510 54.020 1.00 61.19 198 THR B O 1
ATOM 4006 N N . GLY B 1 185 ? 110.187 -94.700 56.259 1.00 64.91 199 GLY B N 1
ATOM 4007 C CA . GLY B 1 185 ? 110.970 -95.922 56.205 1.00 69.06 199 GLY B CA 1
ATOM 4008 C C . GLY B 1 185 ? 112.377 -95.773 55.650 1.00 68.97 199 GLY B C 1
ATOM 4009 O O . GLY B 1 185 ? 112.919 -94.674 55.542 1.00 66.64 199 GLY B O 1
ATOM 4010 N N . SER B 1 186 ? 112.962 -96.899 55.290 1.00 68.44 200 SER B N 1
ATOM 4011 C CA . SER B 1 186 ? 114.338 -96.911 54.797 1.00 75.09 200 SER B CA 1
ATOM 4012 C C . SER B 1 186 ? 114.477 -96.090 53.509 1.00 73.58 200 SER B C 1
ATOM 4013 O O . SER B 1 186 ? 115.468 -95.395 53.339 1.00 67.27 200 SER B O 1
ATOM 4016 N N . PHE B 1 187 ? 113.458 -96.113 52.648 1.00 67.85 201 PHE B N 1
ATOM 4017 C CA . PHE B 1 187 ? 113.483 -95.332 51.414 1.00 64.24 201 PHE B CA 1
ATOM 4018 C C . PHE B 1 187 ? 113.643 -93.844 51.732 1.00 67.28 201 PHE B C 1
ATOM 4019 O O . PHE B 1 187 ? 114.500 -93.161 51.178 1.00 67.98 201 PHE B O 1
ATOM 4027 N N . GLY B 1 188 ? 112.801 -93.339 52.618 1.00 66.90 202 GLY B N 1
ATOM 4028 C CA . GLY B 1 188 ? 112.888 -91.937 53.021 1.00 63.60 202 GLY B CA 1
ATOM 4029 C C . GLY B 1 188 ? 114.241 -91.625 53.623 1.00 65.39 202 GLY B C 1
ATOM 4030 O O . GLY B 1 188 ? 114.832 -90.587 53.326 1.00 62.26 202 GLY B O 1
ATOM 4031 N N . ALA B 1 189 ? 114.739 -92.536 54.459 1.00 67.35 203 ALA B N 1
ATOM 4032 C CA . ALA B 1 189 ? 116.043 -92.389 55.101 1.00 65.85 203 ALA B CA 1
ATOM 4033 C C . ALA B 1 189 ? 117.150 -92.182 54.047 1.00 70.57 203 ALA B C 1
ATOM 4034 O O . ALA B 1 189 ? 117.931 -91.233 54.163 1.00 63.78 203 ALA B O 1
ATOM 4049 N N . VAL B 1 191 ? 117.067 -90.900 51.244 1.00 63.63 205 VAL B N 1
ATOM 4050 C CA . VAL B 1 191 ? 116.996 -89.570 50.632 1.00 62.22 205 VAL B CA 1
ATOM 4051 C C . VAL B 1 191 ? 116.865 -88.449 51.675 1.00 63.07 205 VAL B C 1
ATOM 4052 O O . VAL B 1 191 ? 116.575 -87.304 51.333 1.00 59.68 205 VAL B O 1
ATOM 4056 N N . LYS B 1 192 ? 117.164 -88.778 52.932 1.00 63.37 206 LYS B N 1
ATOM 4057 C CA . LYS B 1 192 ? 117.152 -87.808 54.038 1.00 68.55 206 LYS B CA 1
ATOM 4058 C C . LYS B 1 192 ? 115.812 -87.121 54.256 1.00 63.72 206 LYS B C 1
ATOM 4059 O O . LYS B 1 192 ? 115.780 -85.956 54.647 1.00 66.62 206 LYS B O 1
ATOM 4073 N N . TYR B 1 194 ? 113.101 -88.191 56.447 1.00 55.48 208 TYR B N 1
ATOM 4074 C CA . TYR B 1 194 ? 112.831 -89.136 57.525 1.00 63.56 208 TYR B CA 1
ATOM 4075 C C . TYR B 1 194 ? 111.363 -89.258 57.931 1.00 54.74 208 TYR B C 1
ATOM 4076 O O . TYR B 1 194 ? 110.942 -90.311 58.430 1.00 58.12 208 TYR B O 1
ATOM 4085 N N . ILE B 1 195 ? 110.579 -88.212 57.703 1.00 53.10 209 ILE B N 1
ATOM 4086 C CA . ILE B 1 195 ? 109.146 -88.259 57.953 1.00 46.69 209 ILE B CA 1
ATOM 4087 C C . ILE B 1 195 ? 108.408 -87.534 56.814 1.00 53.29 209 ILE B C 1
ATOM 4088 O O . ILE B 1 195 ? 109.017 -86.803 56.044 1.00 54.16 209 ILE B O 1
ATOM 4093 N N . ALA B 1 196 ? 107.102 -87.765 56.713 1.00 48.59 210 ALA B N 1
ATOM 4094 C CA . ALA B 1 196 ? 106.277 -87.099 55.717 1.00 46.80 210 ALA B CA 1
ATOM 4095 C C . ALA B 1 196 ? 105.099 -86.451 56.403 1.00 46.19 210 ALA B C 1
ATOM 4096 O O . ALA B 1 196 ? 104.200 -87.134 56.922 1.00 46.10 210 ALA B O 1
ATOM 4098 N N . ALA B 1 197 ? 105.111 -85.135 56.448 1.00 46.76 211 ALA B N 1
ATOM 4099 C CA . ALA B 1 197 ? 104.008 -84.389 57.016 1.00 46.68 211 ALA B CA 1
ATOM 4100 C C . ALA B 1 197 ? 102.764 -84.575 56.148 1.00 51.80 211 ALA B C 1
ATOM 4101 O O . ALA B 1 197 ? 102.853 -84.723 54.938 1.00 50.13 211 ALA B O 1
ATOM 4103 N N . GLY B 1 198 ? 101.605 -84.603 56.775 1.00 49.20 212 GLY B N 1
ATOM 4104 C CA . GLY B 1 198 ? 100.349 -84.633 56.043 1.00 50.09 212 GLY B CA 1
ATOM 4105 C C . GLY B 1 198 ? 100.051 -83.186 55.706 1.00 44.14 212 GLY B C 1
ATOM 4106 O O . GLY B 1 198 ? 100.021 -82.363 56.591 1.00 45.48 212 GLY B O 1
ATOM 4107 N N . ASN B 1 199 ? 99.882 -82.874 54.421 1.00 43.03 213 ASN B N 1
ATOM 4108 C CA . ASN B 1 199 ? 99.496 -81.547 53.996 1.00 39.31 213 ASN B CA 1
ATOM 4109 C C . ASN B 1 199 ? 98.345 -81.535 52.975 1.00 42.24 213 ASN B C 1
ATOM 4110 O O . ASN B 1 199 ? 97.981 -82.550 52.399 1.00 41.41 213 ASN B O 1
ATOM 4115 N N . LEU B 1 200 ? 97.795 -80.358 52.782 1.00 40.80 214 LEU B N 1
ATOM 4116 C CA . LEU B 1 200 ? 96.766 -80.131 51.789 1.00 39.65 214 LEU B CA 1
ATOM 4117 C C . LEU B 1 200 ? 96.951 -78.681 51.459 1.00 43.39 214 LEU B C 1
ATOM 4118 O O . LEU B 1 200 ? 97.061 -77.849 52.373 1.00 43.43 214 LEU B O 1
ATOM 4123 N N . PHE B 1 201 ? 97.043 -78.369 50.176 1.00 39.72 215 PHE B N 1
ATOM 4124 C CA . PHE B 1 201 ? 97.291 -77.004 49.787 1.00 36.02 215 PHE B CA 1
ATOM 4125 C C . PHE B 1 201 ? 96.780 -76.615 48.421 1.00 45.56 215 PHE B C 1
ATOM 4126 O O . PHE B 1 201 ? 96.567 -77.461 47.545 1.00 41.66 215 PHE B O 1
ATOM 4134 N N . ILE B 1 202 ? 96.562 -75.318 48.254 1.00 43.53 216 ILE B N 1
ATOM 4135 C CA . ILE B 1 202 ? 96.129 -74.799 46.985 1.00 42.26 216 ILE B CA 1
ATOM 4136 C C . ILE B 1 202 ? 97.373 -74.596 46.153 1.00 43.55 216 ILE B C 1
ATOM 4137 O O . ILE B 1 202 ? 98.286 -73.849 46.526 1.00 43.94 216 ILE B O 1
ATOM 4142 N N . GLY B 1 203 ? 97.456 -75.295 45.036 1.00 43.16 217 GLY B N 1
ATOM 4143 C CA . GLY B 1 203 ? 98.596 -75.153 44.162 1.00 45.29 217 GLY B CA 1
ATOM 4144 C C . GLY B 1 203 ? 98.853 -76.433 43.429 1.00 47.73 217 GLY B C 1
ATOM 4145 O O . GLY B 1 203 ? 97.925 -77.118 43.072 1.00 60.02 217 GLY B O 1
ATOM 4146 N N . THR B 1 204 ? 100.121 -76.760 43.218 1.00 49.07 218 THR B N 1
ATOM 4147 C CA . THR B 1 204 ? 100.493 -77.973 42.523 1.00 49.71 218 THR B CA 1
ATOM 4148 C C . THR B 1 204 ? 101.679 -78.660 43.210 1.00 49.51 218 THR B C 1
ATOM 4149 O O . THR B 1 204 ? 102.516 -78.023 43.871 1.00 49.58 218 THR B O 1
ATOM 4153 N N . PHE B 1 205 ? 101.752 -79.966 43.009 1.00 51.12 219 PHE B N 1
ATOM 4154 C CA . PHE B 1 205 ? 102.835 -80.756 43.511 1.00 52.76 219 PHE B CA 1
ATOM 4155 C C . PHE B 1 205 ? 103.617 -81.245 42.296 1.00 52.88 219 PHE B C 1
ATOM 4156 O O . PHE B 1 205 ? 103.058 -81.899 41.437 1.00 51.21 219 PHE B O 1
ATOM 4164 N N . GLU B 1 206 ? 104.894 -80.874 42.198 1.00 60.17 220 GLU B N 1
ATOM 4165 C CA A GLU B 1 206 ? 105.780 -81.276 41.089 0.50 56.68 220 GLU B CA 1
ATOM 4166 C CA B GLU B 1 206 ? 105.730 -81.303 41.074 0.50 59.61 220 GLU B CA 1
ATOM 4167 C C . GLU B 1 206 ? 106.466 -82.576 41.475 1.00 60.49 220 GLU B C 1
ATOM 4168 O O . GLU B 1 206 ? 107.514 -82.550 42.149 1.00 56.16 220 GLU B O 1
ATOM 4179 N N . VAL B 1 207 ? 105.913 -83.708 41.064 1.00 57.03 221 VAL B N 1
ATOM 4180 C CA . VAL B 1 207 ? 106.472 -84.999 41.481 1.00 57.04 221 VAL B CA 1
ATOM 4181 C C . VAL B 1 207 ? 107.953 -85.197 41.077 1.00 61.59 221 VAL B C 1
ATOM 4182 O O . VAL B 1 207 ? 108.689 -85.919 41.760 1.00 62.06 221 VAL B O 1
ATOM 4186 N N . GLY B 1 208 ? 108.382 -84.562 39.988 1.00 63.60 222 GLY B N 1
ATOM 4187 C CA . GLY B 1 208 ? 109.793 -84.629 39.555 1.00 69.07 222 GLY B CA 1
ATOM 4188 C C . GLY B 1 208 ? 110.774 -84.159 40.629 1.00 70.47 222 GLY B C 1
ATOM 4189 O O . GLY B 1 208 ? 111.888 -84.657 40.707 1.00 65.47 222 GLY B O 1
ATOM 4190 N N . ASN B 1 209 ? 110.339 -83.222 41.471 1.00 60.21 223 ASN B N 1
ATOM 4191 C CA . ASN B 1 209 ? 111.134 -82.690 42.565 1.00 61.69 223 ASN B CA 1
ATOM 4192 C C . ASN B 1 209 ? 110.865 -83.328 43.916 1.00 62.48 223 ASN B C 1
ATOM 4193 O O . ASN B 1 209 ? 111.475 -82.925 44.906 1.00 60.10 223 ASN B O 1
ATOM 4198 N N . ALA B 1 210 ? 110.001 -84.337 43.962 1.00 60.64 224 ALA B N 1
ATOM 4199 C CA . ALA B 1 210 ? 109.577 -84.920 45.242 1.00 56.90 224 ALA B CA 1
ATOM 4200 C C . ALA B 1 210 ? 110.707 -85.444 46.105 1.00 58.06 224 ALA B C 1
ATOM 4201 O O . ALA B 1 210 ? 110.622 -85.354 47.323 1.00 55.49 224 ALA B O 1
ATOM 4203 N N . LEU B 1 211 ? 111.781 -85.951 45.494 1.00 60.77 225 LEU B N 1
ATOM 4204 C CA . LEU B 1 211 ? 112.897 -86.513 46.268 1.00 60.37 225 LEU B CA 1
ATOM 4205 C C . LEU B 1 211 ? 114.169 -85.651 46.279 1.00 58.86 225 LEU B C 1
ATOM 4206 O O . LEU B 1 211 ? 114.951 -85.709 47.226 1.00 67.14 225 LEU B O 1
ATOM 4211 N N . THR B 1 212 ? 114.387 -84.864 45.240 1.00 61.45 226 THR B N 1
ATOM 4212 C CA . THR B 1 212 ? 115.573 -84.019 45.173 1.00 66.13 226 THR B CA 1
ATOM 4213 C C . THR B 1 212 ? 115.401 -82.644 45.848 1.00 67.32 226 THR B C 1
ATOM 4214 O O . THR B 1 212 ? 116.363 -82.118 46.404 1.00 64.25 226 THR B O 1
ATOM 4218 N N . ASP B 1 213 ? 114.201 -82.059 45.760 1.00 63.19 227 ASP B N 1
ATOM 4219 C CA . ASP B 1 213 ? 113.900 -80.738 46.328 1.00 60.49 227 ASP B CA 1
ATOM 4220 C C . ASP B 1 213 ? 112.481 -80.749 46.800 1.00 55.91 227 ASP B C 1
ATOM 4221 O O . ASP B 1 213 ? 111.622 -80.057 46.232 1.00 55.67 227 ASP B O 1
ATOM 4226 N N . PRO B 1 214 ? 112.210 -81.496 47.873 1.00 55.26 228 PRO B N 1
ATOM 4227 C CA . PRO B 1 214 ? 110.815 -81.625 48.257 1.00 50.70 228 PRO B CA 1
ATOM 4228 C C . PRO B 1 214 ? 110.090 -80.322 48.561 1.00 52.77 228 PRO B C 1
ATOM 4229 O O . PRO B 1 214 ? 108.880 -80.232 48.339 1.00 48.34 228 PRO B O 1
ATOM 4233 N N . ARG B 1 215 ? 110.797 -79.327 49.065 1.00 50.47 229 ARG B N 1
ATOM 4234 C CA . ARG B 1 215 ? 110.173 -78.053 49.385 1.00 55.19 229 ARG B CA 1
ATOM 4235 C C . ARG B 1 215 ? 109.862 -77.264 48.123 1.00 55.41 229 ARG B C 1
ATOM 4236 O O . ARG B 1 215 ? 108.931 -76.467 48.101 1.00 53.18 229 ARG B O 1
ATOM 4244 N N . LYS B 1 216 ? 110.610 -77.511 47.061 1.00 50.49 230 LYS B N 1
ATOM 4245 C CA . LYS B 1 216 ? 110.291 -76.885 45.783 1.00 57.69 230 LYS B CA 1
ATOM 4246 C C . LYS B 1 216 ? 109.193 -77.647 45.064 1.00 55.61 230 LYS B C 1
ATOM 4247 O O . LYS B 1 216 ? 108.632 -77.154 44.096 1.00 64.61 230 LYS B O 1
ATOM 4253 N N . ALA B 1 217 ? 108.910 -78.864 45.510 1.00 51.97 231 ALA B N 1
ATOM 4254 C CA . ALA B 1 217 ? 107.857 -79.659 44.896 1.00 55.37 231 ALA B CA 1
ATOM 4255 C C . ALA B 1 217 ? 106.490 -79.079 45.185 1.00 52.25 231 ALA B C 1
ATOM 4256 O O . ALA B 1 217 ? 105.576 -79.239 44.374 1.00 54.95 231 ALA B O 1
ATOM 4258 N N . THR B 1 218 ? 106.332 -78.447 46.354 1.00 47.52 232 THR B N 1
ATOM 4259 C CA . THR B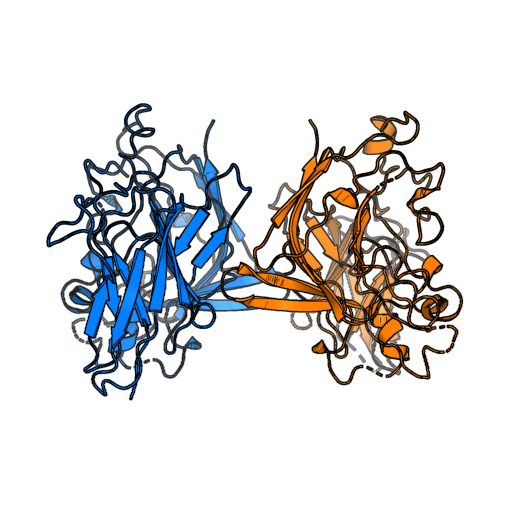 1 218 ? 105.061 -77.877 46.761 1.00 45.81 232 THR B CA 1
ATOM 4260 C C . THR B 1 218 ? 104.974 -76.437 46.281 1.00 50.58 232 THR B C 1
ATOM 4261 O O . THR B 1 218 ? 105.695 -75.573 46.800 1.00 54.86 232 THR B O 1
ATOM 4265 N N . ASN B 1 219 ? 104.164 -76.200 45.241 1.00 46.71 233 ASN B N 1
ATOM 4266 C CA . ASN B 1 219 ? 103.965 -74.848 44.680 1.00 46.68 233 ASN B CA 1
ATOM 4267 C C . ASN B 1 219 ? 102.629 -74.361 45.145 1.00 47.63 233 ASN B C 1
ATOM 4268 O O . ASN B 1 219 ? 101.629 -75.081 45.024 1.00 45.04 233 ASN B O 1
ATOM 4273 N N . PHE B 1 220 ? 102.603 -73.154 45.687 1.00 47.14 234 PHE B N 1
ATOM 4274 C CA . PHE B 1 220 ? 101.392 -72.628 46.294 1.00 44.79 234 PHE B CA 1
ATOM 4275 C C . PHE B 1 220 ? 100.747 -71.464 45.566 1.00 50.80 234 PHE B C 1
ATOM 4276 O O . PHE B 1 220 ? 101.425 -70.540 45.141 1.00 54.22 234 PHE B O 1
ATOM 4284 N N . GLY B 1 221 ? 99.422 -71.535 45.452 1.00 46.85 235 GLY B N 1
ATOM 4285 C CA . GLY B 1 221 ? 98.602 -70.428 44.995 1.00 52.75 235 GLY B CA 1
ATOM 4286 C C . GLY B 1 221 ? 98.042 -70.404 43.583 1.00 55.36 235 GLY B C 1
ATOM 4287 O O . GLY B 1 221 ? 98.646 -70.926 42.649 1.00 52.80 235 GLY B O 1
ATOM 4288 N N . PHE B 1 222 ? 96.857 -69.813 43.459 1.00 53.52 236 PHE B N 1
ATOM 4289 C CA . PHE B 1 222 ? 96.228 -69.539 42.158 1.00 61.67 236 PHE B CA 1
ATOM 4290 C C . PHE B 1 222 ? 95.626 -68.141 42.210 1.00 60.33 236 PHE B C 1
ATOM 4291 O O . PHE B 1 222 ? 95.373 -67.597 43.284 1.00 52.55 236 PHE B O 1
ATOM 4299 N N . GLN B 1 223 ? 95.408 -67.565 41.040 1.00 61.76 237 GLN B N 1
ATOM 4300 C CA . GLN B 1 223 ? 94.882 -66.215 40.934 1.00 59.31 237 GLN B CA 1
ATOM 4301 C C . GLN B 1 223 ? 93.617 -66.050 41.739 1.00 54.42 237 GLN B C 1
ATOM 4302 O O . GLN B 1 223 ? 92.735 -66.893 41.705 1.00 57.75 237 GLN B O 1
ATOM 4308 N N . PHE B 1 224 ? 93.552 -64.948 42.479 1.00 57.66 238 PHE B N 1
ATOM 4309 C CA . PHE B 1 224 ? 92.421 -64.644 43.336 1.00 54.19 238 PHE B CA 1
ATOM 4310 C C . PHE B 1 224 ? 92.123 -63.150 43.167 1.00 59.28 238 PHE B C 1
ATOM 4311 O O . PHE B 1 224 ? 93.045 -62.325 43.111 1.00 61.02 238 PHE B O 1
ATOM 4319 N N . TYR B 1 225 ? 90.834 -62.822 43.112 1.00 61.88 239 TYR B N 1
ATOM 4320 C CA . TYR B 1 225 ? 90.363 -61.476 42.771 1.00 63.21 239 TYR B CA 1
ATOM 4321 C C . TYR B 1 225 ? 89.637 -60.734 43.883 1.00 63.86 239 TYR B C 1
ATOM 4322 O O . TYR B 1 225 ? 89.023 -59.723 43.617 1.00 68.99 239 TYR B O 1
ATOM 4331 N N . LYS B 1 226 ? 89.702 -61.212 45.126 1.00 65.41 240 LYS B N 1
ATOM 4332 C CA . LYS B 1 226 ? 89.104 -60.464 46.242 1.00 70.65 240 LYS B CA 1
ATOM 4333 C C . LYS B 1 226 ? 90.167 -60.254 47.315 1.00 66.67 240 LYS B C 1
ATOM 4334 O O . LYS B 1 226 ? 91.233 -60.827 47.227 1.00 63.05 240 LYS B O 1
ATOM 4340 N N . ARG B 1 227 ? 89.864 -59.430 48.315 1.00 65.59 241 ARG B N 1
ATOM 4341 C CA . ARG B 1 227 ? 90.776 -59.181 49.435 1.00 68.65 241 ARG B CA 1
ATOM 4342 C C . ARG B 1 227 ? 90.407 -60.094 50.578 1.00 65.47 241 ARG B C 1
ATOM 4343 O O . ARG B 1 227 ? 89.334 -59.941 51.149 1.00 61.12 241 ARG B O 1
ATOM 4351 N N . PRO B 1 228 ? 91.280 -61.057 50.917 1.00 62.34 242 PRO B N 1
ATOM 4352 C CA . PRO B 1 228 ? 90.906 -61.944 52.017 1.00 60.75 242 PRO B CA 1
ATOM 4353 C C . PRO B 1 228 ? 91.034 -61.232 53.347 1.00 58.83 242 PRO B C 1
ATOM 4354 O O . PRO B 1 228 ? 91.902 -60.414 53.496 1.00 60.25 242 PRO B O 1
ATOM 4358 N N . LYS B 1 229 ? 90.144 -61.538 54.288 1.00 63.89 243 LYS B N 1
ATOM 4359 C CA . LYS B 1 229 ? 90.135 -60.917 55.616 1.00 62.44 243 LYS B CA 1
ATOM 4360 C C . LYS B 1 229 ? 90.370 -61.938 56.725 1.00 61.72 243 LYS B C 1
ATOM 4361 O O . LYS B 1 229 ? 91.127 -61.680 57.656 1.00 67.77 243 LYS B O 1
ATOM 4367 N N . THR B 1 230 ? 89.727 -63.098 56.630 1.00 57.30 244 THR B N 1
ATOM 4368 C CA . THR B 1 230 ? 89.813 -64.086 57.698 1.00 55.26 244 THR B CA 1
ATOM 4369 C C . THR B 1 230 ? 89.755 -65.486 57.167 1.00 53.42 244 THR B C 1
ATOM 4370 O O . THR B 1 230 ? 89.015 -65.753 56.233 1.00 55.19 244 THR B O 1
ATOM 4374 N N . LEU B 1 231 ? 90.527 -66.381 57.768 1.00 52.05 245 LEU B N 1
ATOM 4375 C CA . LEU B 1 231 ? 90.501 -67.807 57.439 1.00 53.06 245 LEU B CA 1
ATOM 4376 C C . LEU B 1 231 ? 89.873 -68.477 58.660 1.00 51.18 245 LEU B C 1
ATOM 4377 O O . LEU B 1 231 ? 90.402 -68.350 59.761 1.00 57.34 245 LEU B O 1
ATOM 4382 N N . LYS B 1 232 ? 88.763 -69.186 58.475 1.00 51.92 246 LYS B N 1
ATOM 4383 C CA . LYS B 1 232 ? 88.027 -69.810 59.574 1.00 52.85 246 LYS B CA 1
ATOM 4384 C C . LYS B 1 232 ? 87.777 -71.269 59.322 1.00 51.96 246 LYS B C 1
ATOM 4385 O O . LYS B 1 232 ? 87.725 -71.688 58.189 1.00 54.11 246 LYS B O 1
ATOM 4391 N N . GLY B 1 233 ? 87.518 -72.010 60.391 1.00 50.65 247 GLY B N 1
ATOM 4392 C CA . GLY B 1 233 ? 87.190 -73.418 60.293 1.00 49.28 247 GLY B CA 1
ATOM 4393 C C . GLY B 1 233 ? 87.273 -74.054 61.643 1.00 48.32 247 GLY B C 1
ATOM 4394 O O . GLY B 1 233 ? 87.236 -73.351 62.665 1.00 52.50 247 GLY B O 1
ATOM 4395 N N . HIS B 1 234 ? 87.372 -75.374 61.667 1.00 47.89 248 HIS B N 1
ATOM 4396 C CA . HIS B 1 234 ? 87.481 -76.098 62.931 1.00 51.92 248 HIS B CA 1
ATOM 4397 C C . HIS B 1 234 ? 88.507 -77.155 62.752 1.00 52.78 248 HIS B C 1
ATOM 4398 O O . HIS B 1 234 ? 88.725 -77.648 61.632 1.00 47.14 248 HIS B O 1
ATOM 4405 N N . TYR B 1 235 ? 89.136 -77.529 63.852 1.00 47.95 249 TYR B N 1
ATOM 4406 C CA . TYR B 1 235 ? 90.152 -78.561 63.801 1.00 50.70 249 TYR B CA 1
ATOM 4407 C C . TYR B 1 235 ? 90.266 -79.342 65.105 1.00 52.25 249 TYR B C 1
ATOM 4408 O O . TYR B 1 235 ? 89.773 -78.900 66.130 1.00 55.48 249 TYR B O 1
ATOM 4417 N N . LYS B 1 236 ? 90.886 -80.513 65.004 1.00 52.21 250 LYS B N 1
ATOM 4418 C CA . LYS B 1 236 ? 91.331 -81.322 66.129 1.00 53.26 250 LYS B CA 1
ATOM 4419 C C . LYS B 1 236 ? 92.787 -81.638 65.801 1.00 54.52 250 LYS B C 1
ATOM 4420 O O . LYS B 1 236 ? 93.128 -81.948 64.644 1.00 47.27 250 LYS B O 1
ATOM 4426 N N . PHE B 1 237 ? 93.640 -81.559 66.812 1.00 47.94 251 PHE B N 1
ATOM 4427 C CA . PHE B 1 237 ? 95.050 -81.834 66.663 1.00 51.25 251 PHE B CA 1
ATOM 4428 C C . PHE B 1 237 ? 95.559 -82.680 67.807 1.00 56.00 251 PHE B C 1
ATOM 4429 O O . PHE B 1 237 ? 95.224 -82.415 68.959 1.00 56.86 251 PHE B O 1
ATOM 4437 N N . LYS B 1 238 ? 96.342 -83.706 67.484 1.00 61.23 252 LYS B N 1
ATOM 4438 C CA . LYS B 1 238 ? 97.000 -84.541 68.488 1.00 64.15 252 LYS B CA 1
ATOM 4439 C C . LYS B 1 238 ? 98.439 -84.746 68.017 1.00 65.43 252 LYS B C 1
ATOM 4440 O O . LYS B 1 238 ? 98.648 -85.267 66.918 1.00 59.48 252 LYS B O 1
ATOM 4444 N N . ALA B 1 239 ? 99.419 -84.328 68.821 1.00 58.74 253 ALA B N 1
ATOM 4445 C CA . ALA B 1 239 ? 100.830 -84.507 68.479 1.00 59.62 253 ALA B CA 1
ATOM 4446 C C . ALA B 1 239 ? 101.234 -85.961 68.641 1.00 59.52 253 ALA B C 1
ATOM 4447 O O . ALA B 1 239 ? 100.701 -86.678 69.471 1.00 68.10 253 ALA B O 1
ATOM 4449 N N . GLY B 1 240 ? 102.157 -86.420 67.810 1.00 57.13 254 GLY B N 1
ATOM 4450 C CA . GLY B 1 240 ? 102.654 -87.775 67.933 1.00 58.82 254 GLY B CA 1
ATOM 4451 C C . GLY B 1 240 ? 103.507 -87.874 69.190 1.00 63.12 254 GLY B C 1
ATOM 4452 O O . GLY B 1 240 ? 104.004 -86.855 69.718 1.00 60.97 254 GLY B O 1
ATOM 4453 N N . ASP B 1 241 ? 103.713 -89.104 69.640 1.00 66.24 255 ASP B N 1
ATOM 4454 C CA . ASP B 1 241 ? 104.429 -89.362 70.894 1.00 71.62 255 ASP B CA 1
ATOM 4455 C C . ASP B 1 241 ? 105.896 -89.017 70.853 1.00 75.96 255 ASP B C 1
ATOM 4456 O O . ASP B 1 241 ? 106.399 -88.375 71.769 1.00 78.72 255 ASP B O 1
ATOM 4461 N N . VAL B 1 242 ? 106.574 -89.445 69.794 1.00 72.94 256 VAL B N 1
ATOM 4462 C CA . VAL B 1 242 ? 108.005 -89.216 69.665 1.00 72.73 256 VAL B CA 1
ATOM 4463 C C . VAL B 1 242 ? 108.328 -88.212 68.558 1.00 65.97 256 VAL B C 1
ATOM 4464 O O . VAL B 1 242 ? 108.159 -88.490 67.371 1.00 73.13 256 VAL B O 1
ATOM 4468 N N . TYR B 1 243 ? 108.778 -87.037 68.978 1.00 60.81 257 TYR B N 1
ATOM 4469 C CA . TYR B 1 243 ? 109.212 -85.980 68.077 1.00 59.98 257 TYR B CA 1
ATOM 4470 C C . TYR B 1 243 ? 110.591 -86.323 67.589 1.00 73.61 257 TYR B C 1
ATOM 4471 O O . TYR B 1 243 ? 111.419 -86.819 68.365 1.00 72.67 257 TYR B O 1
ATOM 4480 N N . SER B 1 244 ? 110.858 -86.071 66.313 1.00 66.55 258 SER B N 1
ATOM 4481 C CA . SER B 1 244 ? 112.174 -86.379 65.764 1.00 71.01 258 SER B CA 1
ATOM 4482 C C . SER B 1 244 ? 112.689 -85.231 64.920 1.00 70.10 258 SER B C 1
ATOM 4483 O O . SER B 1 244 ? 111.912 -84.439 64.399 1.00 62.65 258 SER B O 1
ATOM 4486 N N . VAL B 1 245 ? 114.014 -85.123 64.848 1.00 67.75 259 VAL B N 1
ATOM 4487 C CA . VAL B 1 245 ? 114.690 -84.106 64.061 1.00 67.44 259 VAL B CA 1
ATOM 4488 C C . VAL B 1 245 ? 115.679 -84.882 63.204 1.00 76.85 259 VAL B C 1
ATOM 4489 O O . VAL B 1 245 ? 116.553 -85.576 63.737 1.00 67.34 259 VAL B O 1
ATOM 4493 N N . GLU B 1 246 ? 115.500 -84.805 61.885 1.00 75.43 260 GLU B N 1
ATOM 4494 C CA . GLU B 1 246 ? 116.311 -85.563 60.935 1.00 76.10 260 GLU B CA 1
ATOM 4495 C C . GLU B 1 246 ? 116.463 -87.019 61.353 1.00 66.51 260 GLU B C 1
ATOM 4496 O O . GLU B 1 246 ? 117.543 -87.558 61.418 1.00 66.02 260 GLU B O 1
ATOM 4502 N N . GLY B 1 247 ? 115.336 -87.644 61.664 1.00 63.87 261 GLY B N 1
ATOM 4503 C CA . GLY B 1 247 ? 115.315 -89.065 61.967 1.00 72.06 261 GLY B CA 1
ATOM 4504 C C . GLY B 1 247 ? 115.722 -89.480 63.362 1.00 72.69 261 GLY B C 1
ATOM 4505 O O . GLY B 1 247 ? 115.545 -90.636 63.713 1.00 83.20 261 GLY B O 1
ATOM 4506 N N . LYS B 1 248 ? 116.249 -88.560 64.160 1.00 70.66 262 LYS B N 1
ATOM 4507 C CA . LYS B 1 248 ? 116.677 -88.903 65.514 1.00 86.14 262 LYS B CA 1
ATOM 4508 C C . LYS B 1 248 ? 115.709 -88.395 66.582 1.00 77.59 262 LYS B C 1
ATOM 4509 O O . LYS B 1 248 ? 115.374 -87.204 66.607 1.00 74.31 262 LYS B O 1
ATOM 4515 N N . PRO B 1 249 ? 115.236 -89.302 67.455 1.00 77.73 263 PRO B N 1
ATOM 4516 C CA . PRO B 1 249 ? 114.304 -88.886 68.495 1.00 76.54 263 PRO B CA 1
ATOM 4517 C C . PRO B 1 249 ? 114.847 -87.714 69.266 1.00 72.86 263 PRO B C 1
ATOM 4518 O O . PRO B 1 249 ? 116.048 -87.572 69.415 1.00 77.44 263 PRO B O 1
ATOM 4522 N N . GLN B 1 250 ? 113.954 -86.854 69.714 1.00 68.58 264 GLN B N 1
ATOM 4523 C CA . GLN B 1 250 ? 114.324 -85.678 70.456 1.00 68.56 264 GLN B CA 1
ATOM 4524 C C . GLN B 1 250 ? 113.244 -85.345 71.456 1.00 69.50 264 GLN B C 1
ATOM 4525 O O . GLN B 1 250 ? 112.113 -85.015 71.089 1.00 68.21 264 GLN B O 1
ATOM 4531 N N . GLU B 1 251 ? 113.610 -85.387 72.723 1.00 67.98 265 GLU B N 1
ATOM 4532 C CA . GLU B 1 251 ? 112.627 -85.260 73.767 1.00 71.88 265 GLU B CA 1
ATOM 4533 C C . GLU B 1 251 ? 112.463 -83.828 74.208 1.00 73.77 265 GLU B C 1
ATOM 4534 O O . GLU B 1 251 ? 113.287 -82.955 73.903 1.00 81.38 265 GLU B O 1
ATOM 4540 N N . GLY B 1 252 ? 111.370 -83.586 74.914 1.00 70.51 266 GLY B N 1
ATOM 4541 C CA . GLY B 1 252 ? 111.118 -82.267 75.445 1.00 81.91 266 GLY B CA 1
ATOM 4542 C C . GLY B 1 252 ? 110.522 -81.334 74.411 1.00 83.17 266 GLY B C 1
ATOM 4543 O O . GLY B 1 252 ? 110.554 -80.122 74.615 1.00 85.64 266 GLY B O 1
ATOM 4544 N N . VAL B 1 253 ? 110.004 -81.872 73.303 1.00 68.06 267 VAL B N 1
ATOM 4545 C CA . VAL B 1 253 ? 109.434 -81.038 72.265 1.00 61.19 267 VAL B CA 1
ATOM 4546 C C . VAL B 1 253 ? 108.134 -81.657 71.831 1.00 61.92 267 VAL B C 1
ATOM 4547 O O . VAL B 1 253 ? 108.078 -82.826 71.451 1.00 59.78 267 VAL B O 1
ATOM 4551 N N . ARG B 1 254 ? 107.088 -80.853 71.882 1.00 60.54 268 ARG B N 1
ATOM 4552 C CA . ARG B 1 254 ? 105.775 -81.279 71.501 1.00 64.09 268 ARG B CA 1
ATOM 4553 C C . ARG B 1 254 ? 105.488 -80.675 70.106 1.00 59.15 268 ARG B C 1
ATOM 4554 O O . ARG B 1 254 ? 105.619 -79.473 69.908 1.00 54.72 268 ARG B O 1
ATOM 4562 N N . ASP B 1 255 ? 105.141 -81.531 69.151 1.00 58.00 269 ASP B N 1
ATOM 4563 C CA . ASP B 1 255 ? 104.821 -81.137 67.763 1.00 60.10 269 ASP B CA 1
ATOM 4564 C C . ASP B 1 255 ? 103.571 -80.279 67.717 1.00 61.60 269 ASP B C 1
ATOM 4565 O O . ASP B 1 255 ? 102.729 -80.357 68.607 1.00 59.97 269 ASP B O 1
ATOM 4570 N N . LYS B 1 256 ? 103.496 -79.429 66.699 1.00 59.07 270 LYS B N 1
ATOM 4571 C CA . LYS B 1 256 ? 102.348 -78.569 66.447 1.00 54.95 270 LYS B CA 1
ATOM 4572 C C . LYS B 1 256 ? 101.985 -78.658 64.976 1.00 55.33 270 LYS B C 1
ATOM 4573 O O . LYS B 1 256 ? 102.860 -78.856 64.137 1.00 52.18 270 LYS B O 1
ATOM 4579 N N . CYS B 1 257 ? 100.702 -78.506 64.679 1.00 48.50 271 CYS B N 1
ATOM 4580 C CA . CYS B 1 257 ? 100.213 -78.457 63.308 1.00 46.08 271 CYS B CA 1
ATOM 4581 C C . CYS B 1 257 ? 100.369 -77.026 62.810 1.00 49.98 271 CYS B C 1
ATOM 4582 O O . CYS B 1 257 ? 100.774 -76.130 63.562 1.00 49.98 271 CYS B O 1
ATOM 4585 N N . ASP B 1 258 ? 100.050 -76.809 61.536 1.00 48.06 272 ASP B N 1
ATOM 4586 C CA . ASP B 1 258 ? 100.097 -75.482 60.953 1.00 45.93 272 ASP B CA 1
ATOM 4587 C C . ASP B 1 258 ? 98.876 -75.307 60.032 1.00 43.08 272 ASP B C 1
ATOM 4588 O O . ASP B 1 258 ? 98.408 -76.265 59.427 1.00 44.64 272 ASP B O 1
ATOM 4593 N N . ILE B 1 259 ? 98.366 -74.088 59.999 1.00 42.92 273 ILE B N 1
ATOM 4594 C CA . ILE B 1 259 ? 97.218 -73.709 59.202 1.00 48.84 273 ILE B CA 1
ATOM 4595 C C . ILE B 1 259 ? 97.492 -72.277 58.790 1.00 49.65 273 ILE B C 1
ATOM 4596 O O . ILE B 1 259 ? 97.636 -71.390 59.631 1.00 43.08 273 ILE B O 1
ATOM 4601 N N . TYR B 1 260 ? 97.622 -72.037 57.497 1.00 45.46 274 TYR B N 1
ATOM 4602 C CA . TYR B 1 260 ? 97.827 -70.675 57.052 1.00 42.44 274 TYR B CA 1
ATOM 4603 C C . TYR B 1 260 ? 97.333 -70.419 55.642 1.00 44.72 274 TYR B C 1
ATOM 4604 O O . TYR B 1 260 ? 96.963 -71.340 54.912 1.00 46.20 274 TYR B O 1
ATOM 4613 N N . ALA B 1 261 ? 97.325 -69.149 55.274 1.00 45.00 275 ALA B N 1
ATOM 4614 C CA . ALA B 1 261 ? 96.957 -68.744 53.953 1.00 48.69 275 ALA B CA 1
ATOM 4615 C C . ALA B 1 261 ? 97.776 -67.515 53.622 1.00 49.33 275 ALA B C 1
ATOM 4616 O O . ALA B 1 261 ? 98.098 -66.710 54.506 1.00 52.26 275 ALA B O 1
ATOM 4618 N N . VAL B 1 262 ? 98.101 -67.379 52.343 1.00 49.11 276 VAL B N 1
ATOM 4619 C CA . VAL B 1 262 ? 98.899 -66.271 51.860 1.00 55.42 276 VAL B CA 1
ATOM 4620 C C . VAL B 1 262 ? 98.264 -65.619 50.656 1.00 54.97 276 VAL B C 1
ATOM 4621 O O . VAL B 1 262 ? 97.496 -66.229 49.925 1.00 58.40 276 VAL B O 1
ATOM 4633 N N . TYR B 1 264 ? 99.918 -63.261 47.598 1.00 54.29 278 TYR B N 1
ATOM 4634 C CA . TYR B 1 264 ? 101.179 -62.680 47.125 1.00 58.96 278 TYR B CA 1
ATOM 4635 C C . TYR B 1 264 ? 101.030 -62.138 45.713 1.00 59.89 278 TYR B C 1
ATOM 4636 O O . TYR B 1 264 ? 100.114 -62.515 44.984 1.00 64.50 278 TYR B O 1
ATOM 4645 N N . GLU B 1 265 ? 101.938 -61.249 45.343 1.00 64.14 279 GLU B N 1
ATOM 4646 C CA . GLU B 1 265 ? 101.931 -60.625 44.035 1.00 71.63 279 GLU B CA 1
ATOM 4647 C C . GLU B 1 265 ? 102.680 -61.506 43.044 1.00 69.46 279 GLU B C 1
ATOM 4648 O O . GLU B 1 265 ? 103.821 -61.886 43.290 1.00 78.87 279 GLU B O 1
ATOM 4654 N N . ALA B 1 266 ? 102.017 -61.835 41.941 1.00 66.86 280 ALA B N 1
ATOM 4655 C CA . ALA B 1 266 ? 102.572 -62.646 40.870 1.00 70.48 280 ALA B CA 1
ATOM 4656 C C . ALA B 1 266 ? 102.566 -61.800 39.608 1.00 77.28 280 ALA B C 1
ATOM 4657 O O . ALA B 1 266 ? 101.516 -61.631 38.982 1.00 91.29 280 ALA B O 1
ATOM 4659 N N . GLU B 1 267 ? 103.733 -61.288 39.227 1.00 87.60 281 GLU B N 1
ATOM 4660 C CA . GLU B 1 267 ? 103.852 -60.405 38.063 1.00 95.74 281 GLU B CA 1
ATOM 4661 C C . GLU B 1 267 ? 103.266 -61.062 36.795 1.00 93.58 281 GLU B C 1
ATOM 4662 O O . GLU B 1 267 ? 102.736 -60.374 35.930 1.00 102.79 281 GLU B O 1
ATOM 4668 N N . ASN B 1 268 ? 103.362 -62.386 36.698 1.00 86.80 282 ASN B N 1
ATOM 4669 C CA . ASN B 1 268 ? 102.755 -63.143 35.605 1.00 86.55 282 ASN B CA 1
ATOM 4670 C C . ASN B 1 268 ? 102.322 -64.481 36.180 1.00 87.17 282 ASN B C 1
ATOM 4671 O O . ASN B 1 268 ? 102.787 -64.863 37.252 1.00 84.52 282 ASN B O 1
ATOM 4676 N N . ASN B 1 269 ? 101.466 -65.198 35.457 1.00 81.18 283 ASN B N 1
ATOM 4677 C CA . ASN B 1 269 ? 100.896 -66.437 35.951 1.00 79.22 283 ASN B CA 1
ATOM 4678 C C . ASN B 1 269 ? 101.882 -67.584 36.206 1.00 77.65 283 ASN B C 1
ATOM 4679 O O . ASN B 1 269 ? 101.502 -68.566 36.831 1.00 82.43 283 ASN B O 1
ATOM 4684 N N . SER B 1 270 ? 103.129 -67.481 35.752 1.00 77.17 284 SER B N 1
ATOM 4685 C CA . SER B 1 270 ? 104.098 -68.554 36.025 1.00 82.29 284 SER B CA 1
ATOM 4686 C C . SER B 1 270 ? 104.704 -68.444 37.438 1.00 78.80 284 SER B C 1
ATOM 4687 O O . SER B 1 270 ? 105.287 -69.389 37.933 1.00 76.88 284 SER B O 1
ATOM 4690 N N . VAL B 1 271 ? 104.545 -67.292 38.080 1.00 76.02 285 VAL B N 1
ATOM 4691 C CA . VAL B 1 271 ? 105.099 -67.053 39.398 1.00 74.28 285 VAL B CA 1
ATOM 4692 C C . VAL B 1 271 ? 104.284 -67.781 40.493 1.00 63.07 285 VAL B C 1
ATOM 4693 O O . VAL B 1 271 ? 103.078 -67.620 40.606 1.00 63.57 285 VAL B O 1
ATOM 4705 N N . LEU B 1 273 ? 104.854 -69.321 44.754 1.00 57.71 287 LEU B N 1
ATOM 4706 C CA . LEU B 1 273 ? 105.660 -69.473 45.937 1.00 59.59 287 LEU B CA 1
ATOM 4707 C C . LEU B 1 273 ? 105.784 -70.972 46.149 1.00 56.96 287 LEU B C 1
ATOM 4708 O O . LEU B 1 273 ? 105.007 -71.763 45.591 1.00 51.59 287 LEU B O 1
ATOM 4713 N N . ASN B 1 274 ? 106.774 -71.367 46.940 1.00 53.05 288 ASN B N 1
ATOM 4714 C CA . ASN B 1 274 ? 106.978 -72.772 47.275 1.00 51.95 288 ASN B CA 1
ATOM 4715 C C . ASN B 1 274 ? 107.364 -72.917 48.738 1.00 52.57 288 ASN B C 1
ATOM 4716 O O . ASN B 1 274 ? 107.367 -71.933 49.470 1.00 53.13 288 ASN B O 1
ATOM 4721 N N . GLY B 1 275 ? 107.667 -74.137 49.156 1.00 52.44 289 GLY B N 1
ATOM 4722 C CA . GLY B 1 275 ? 108.024 -74.430 50.539 1.00 57.11 289 GLY B CA 1
ATOM 4723 C C . GLY B 1 275 ? 109.262 -73.723 51.087 1.00 52.20 289 GLY B C 1
ATOM 4724 O O . GLY B 1 275 ? 109.432 -73.649 52.284 1.00 58.01 289 GLY B O 1
ATOM 4725 N N . ASP B 1 276 ? 110.127 -73.208 50.228 1.00 56.33 290 ASP B N 1
ATOM 4726 C CA . ASP B 1 276 ? 111.340 -72.505 50.690 1.00 61.87 290 ASP B CA 1
ATOM 4727 C C . ASP B 1 276 ? 111.129 -71.017 50.865 1.00 71.15 290 ASP B C 1
ATOM 4728 O O . ASP B 1 276 ? 111.841 -70.395 51.634 1.00 75.83 290 ASP B O 1
ATOM 4733 N N . ASP B 1 277 ? 110.168 -70.430 50.157 1.00 64.25 291 ASP B N 1
ATOM 4734 C CA . ASP B 1 277 ? 110.003 -68.981 50.222 1.00 62.62 291 ASP B CA 1
ATOM 4735 C C . ASP B 1 277 ? 108.599 -68.479 50.583 1.00 56.73 291 ASP B C 1
ATOM 4736 O O . ASP B 1 277 ? 108.363 -67.281 50.530 1.00 57.82 291 ASP B O 1
ATOM 4741 N N . VAL B 1 278 ? 107.691 -69.378 50.978 1.00 58.03 292 VAL B N 1
ATOM 4742 C CA . VAL B 1 278 ? 106.306 -68.990 51.249 1.00 56.25 292 VAL B CA 1
ATOM 4743 C C . VAL B 1 278 ? 106.173 -67.914 52.333 1.00 63.77 292 VAL B C 1
ATOM 4744 O O . VAL B 1 278 ? 105.276 -67.092 52.244 1.00 66.35 292 VAL B O 1
ATOM 4748 N N . PHE B 1 279 ? 107.054 -67.903 53.335 1.00 61.99 293 PHE B N 1
ATOM 4749 C CA . PHE B 1 279 ? 106.952 -66.890 54.406 1.00 64.79 293 PHE B CA 1
ATOM 4750 C C . PHE B 1 279 ? 107.943 -65.751 54.260 1.00 67.92 293 PHE B C 1
ATOM 4751 O O . PHE B 1 279 ? 107.771 -64.710 54.889 1.00 68.10 293 PHE B O 1
ATOM 4759 N N . THR B 1 280 ? 108.956 -65.936 53.418 1.00 66.33 294 THR B N 1
ATOM 4760 C CA . THR B 1 280 ? 110.034 -64.970 53.306 1.00 67.90 294 THR B CA 1
ATOM 4761 C C . THR B 1 280 ? 110.080 -64.160 52.023 1.00 60.07 294 THR B C 1
ATOM 4762 O O . THR B 1 280 ? 110.766 -63.172 51.982 1.00 66.36 294 THR B O 1
ATOM 4766 N N . SER B 1 281 ? 109.378 -64.588 50.984 1.00 66.06 295 SER B N 1
ATOM 4767 C CA . SER B 1 281 ? 109.381 -63.876 49.709 1.00 66.30 295 SER B CA 1
ATOM 4768 C C . SER B 1 281 ? 108.896 -62.426 49.816 1.00 63.01 295 SER B C 1
ATOM 4769 O O . SER B 1 281 ? 107.926 -62.142 50.517 1.00 65.95 295 SER B O 1
ATOM 4772 N N . ASP B 1 282 ? 109.570 -61.531 49.096 1.00 69.75 296 ASP B N 1
ATOM 4773 C CA A ASP B 1 282 ? 109.185 -60.115 49.014 0.50 73.32 296 ASP B CA 1
ATOM 4774 C CA B ASP B 1 282 ? 109.176 -60.118 49.052 0.50 69.11 296 ASP B CA 1
ATOM 4775 C C . ASP B 1 282 ? 107.886 -59.937 48.233 1.00 70.04 296 ASP B C 1
ATOM 4776 O O . ASP B 1 282 ? 107.338 -58.854 48.162 1.00 77.82 296 ASP B O 1
ATOM 4785 N N . LYS B 1 283 ? 107.395 -61.007 47.621 1.00 67.81 297 LYS B N 1
ATOM 4786 C CA . LYS B 1 283 ? 106.138 -60.950 46.881 1.00 68.77 297 LYS B CA 1
ATOM 4787 C C . LYS B 1 283 ? 104.925 -61.053 47.813 1.00 63.91 297 LYS B C 1
ATOM 4788 O O . LYS B 1 283 ? 103.814 -60.686 47.447 1.00 67.64 297 LYS B O 1
ATOM 4794 N N . LEU B 1 284 ? 105.140 -61.594 49.004 1.00 60.82 298 LEU B N 1
ATOM 4795 C CA . LEU B 1 284 ? 104.075 -61.807 49.990 1.00 57.55 298 LEU B CA 1
ATOM 4796 C C . LEU B 1 284 ? 103.460 -60.482 50.442 1.00 61.53 298 LEU B C 1
ATOM 4797 O O . LEU B 1 284 ? 104.184 -59.589 50.917 1.00 63.96 298 LEU B O 1
ATOM 4802 N N . VAL B 1 285 ? 102.151 -60.306 50.260 1.00 62.79 299 VAL B N 1
ATOM 4803 C CA . VAL B 1 285 ? 101.495 -59.056 50.702 1.00 60.35 299 VAL B CA 1
ATOM 4804 C C . VAL B 1 285 ? 100.622 -59.252 51.954 1.00 60.26 299 VAL B C 1
ATOM 4805 O O . VAL B 1 285 ? 100.512 -58.348 52.777 1.00 62.91 299 VAL B O 1
ATOM 4809 N N . SER B 1 286 ? 100.068 -60.444 52.141 1.00 56.58 300 SER B N 1
ATOM 4810 C CA . SER B 1 286 ? 99.154 -60.701 53.252 1.00 61.36 300 SER B CA 1
ATOM 4811 C C . SER B 1 286 ? 99.342 -62.116 53.757 1.00 56.36 300 SER B C 1
ATOM 4812 O O . SER B 1 286 ? 99.595 -63.016 52.958 1.00 58.48 300 SER B O 1
ATOM 4815 N N . LEU B 1 287 ? 99.261 -62.309 55.072 1.00 58.82 301 LEU B N 1
ATOM 4816 C CA . LEU B 1 287 ? 99.464 -63.636 55.680 1.00 55.02 301 LEU B CA 1
ATOM 4817 C C . LEU B 1 287 ? 98.504 -63.850 56.838 1.00 59.99 301 LEU B C 1
ATOM 4818 O O . LEU B 1 287 ? 98.346 -62.970 57.686 1.00 59.27 301 LEU B O 1
ATOM 4823 N N . ALA B 1 288 ? 97.866 -65.016 56.853 1.00 56.44 302 ALA B N 1
ATOM 4824 C CA . ALA B 1 288 ? 96.986 -65.437 57.928 1.00 50.85 302 ALA B CA 1
ATOM 4825 C C . ALA B 1 288 ? 97.591 -66.745 58.405 1.00 49.51 302 ALA B C 1
ATOM 4826 O O . ALA B 1 288 ? 97.598 -67.747 57.680 1.00 53.52 302 ALA B O 1
ATOM 4828 N N . ARG B 1 289 ? 98.108 -66.753 59.614 1.00 47.11 303 ARG B N 1
ATOM 4829 C CA . ARG B 1 289 ? 98.748 -67.951 60.146 1.00 54.43 303 ARG B CA 1
ATOM 4830 C C . ARG B 1 289 ? 98.372 -68.175 61.585 1.00 51.72 303 ARG B C 1
ATOM 4831 O O . ARG B 1 289 ? 98.446 -67.258 62.393 1.00 53.34 303 ARG B O 1
ATOM 4839 N N . ILE B 1 290 ? 97.950 -69.397 61.893 1.00 50.14 304 ILE B N 1
ATOM 4840 C CA . ILE B 1 290 ? 97.558 -69.739 63.239 1.00 51.06 304 ILE B CA 1
ATOM 4841 C C . ILE B 1 290 ? 98.756 -69.518 64.167 1.00 55.16 304 ILE B C 1
ATOM 4842 O O . ILE B 1 290 ? 99.907 -69.889 63.853 1.00 53.21 304 ILE B O 1
ATOM 4847 N N . LYS B 1 291 ? 98.506 -68.885 65.297 1.00 54.54 305 LYS B N 1
ATOM 4848 C CA . LYS B 1 291 ? 99.598 -68.628 66.244 1.00 60.62 305 LYS B CA 1
ATOM 4849 C C . LYS B 1 291 ? 99.942 -69.927 66.969 1.00 55.24 305 LYS B C 1
ATOM 4850 O O . LYS B 1 291 ? 99.042 -70.620 67.425 1.00 54.95 305 LYS B O 1
ATOM 4856 N N . PRO B 1 292 ? 101.244 -70.290 67.040 1.00 56.77 306 PRO B N 1
ATOM 4857 C CA . PRO B 1 292 ? 101.628 -71.513 67.751 1.00 57.09 306 PRO B CA 1
ATOM 4858 C C . PRO B 1 292 ? 101.058 -71.610 69.181 1.00 59.76 306 PRO B C 1
ATOM 4859 O O . PRO B 1 292 ? 100.594 -72.675 69.583 1.00 61.63 306 PRO B O 1
ATOM 4863 N N . GLU B 1 293 ? 101.058 -70.504 69.920 1.00 61.48 307 GLU B N 1
ATOM 4864 C CA . GLU B 1 293 ? 100.547 -70.509 71.312 1.00 75.12 307 GLU B CA 1
ATOM 4865 C C . GLU B 1 293 ? 99.064 -70.804 71.350 1.00 72.32 307 GLU B C 1
ATOM 4866 O O . GLU B 1 293 ? 98.543 -71.160 72.393 1.00 70.05 307 GLU B O 1
ATOM 4872 N N . ASP B 1 294 ? 98.368 -70.590 70.234 1.00 69.27 308 ASP B N 1
ATOM 4873 C CA . ASP B 1 294 ? 96.929 -70.836 70.188 1.00 64.97 308 ASP B CA 1
ATOM 4874 C C . ASP B 1 294 ? 96.570 -72.260 69.846 1.00 62.07 308 ASP B C 1
ATOM 4875 O O . ASP B 1 294 ? 95.431 -72.649 70.054 1.00 68.36 308 ASP B O 1
ATOM 4880 N N . VAL B 1 295 ? 97.511 -73.036 69.325 1.00 58.80 309 VAL B N 1
ATOM 4881 C CA . VAL B 1 295 ? 97.222 -74.413 68.933 1.00 60.38 309 VAL B CA 1
ATOM 4882 C C . VAL B 1 295 ? 96.966 -75.275 70.161 1.00 63.09 309 VAL B C 1
ATOM 4883 O O . VAL B 1 295 ? 97.769 -75.285 71.060 1.00 63.09 309 VAL B O 1
ATOM 4887 N N . VAL B 1 296 ? 95.864 -76.019 70.190 1.00 67.60 310 VAL B N 1
ATOM 4888 C CA . VAL B 1 296 ? 95.574 -76.875 71.338 1.00 64.49 310 VAL B CA 1
ATOM 4889 C C . VAL B 1 296 ? 95.386 -78.316 70.920 1.00 68.96 310 VAL B C 1
ATOM 4890 O O . VAL B 1 296 ? 95.106 -78.588 69.752 1.00 66.46 310 VAL B O 1
ATOM 4894 N N . GLU B 1 297 ? 95.587 -79.238 71.866 1.00 61.73 311 GLU B N 1
ATOM 4895 C CA . GLU B 1 297 ? 95.350 -80.660 71.631 1.00 57.81 311 GLU B CA 1
ATOM 4896 C C . GLU B 1 297 ? 94.115 -80.997 72.430 1.00 63.54 311 GLU B C 1
ATOM 4897 O O . GLU B 1 297 ? 94.102 -80.888 73.654 1.00 68.64 311 GLU B O 1
ATOM 4903 N N . SER B 1 298 ? 93.049 -81.385 71.741 1.00 69.46 312 SER B N 1
ATOM 4904 C CA . SER B 1 298 ? 91.786 -81.642 72.414 1.00 65.41 312 SER B CA 1
ATOM 4905 C C . SER B 1 298 ? 90.989 -82.717 71.729 1.00 72.29 312 SER B C 1
ATOM 4906 O O . SER B 1 298 ? 91.145 -82.956 70.531 1.00 72.52 312 SER B O 1
ATOM 4909 N N . ASP B 1 299 ? 90.122 -83.357 72.507 1.00 83.71 313 ASP B N 1
ATOM 4910 C CA . ASP B 1 299 ? 89.237 -84.376 71.977 1.00 92.45 313 ASP B CA 1
ATOM 4911 C C . ASP B 1 299 ? 87.993 -83.715 71.404 1.00 78.63 313 ASP B C 1
ATOM 4912 O O . ASP B 1 299 ? 87.220 -84.380 70.755 1.00 81.57 313 ASP B O 1
ATOM 4917 N N . GLN B 1 300 ? 87.821 -82.412 71.656 1.00 75.84 314 GLN B N 1
ATOM 4918 C CA . GLN B 1 300 ? 86.712 -81.635 71.122 1.00 63.67 314 GLN B CA 1
ATOM 4919 C C . GLN B 1 300 ? 87.188 -80.781 69.919 1.00 63.38 314 GLN B C 1
ATOM 4920 O O . GLN B 1 300 ? 88.340 -80.382 69.839 1.00 57.80 314 GLN B O 1
ATOM 4922 N N . TRP B 1 301 ? 86.301 -80.536 68.963 1.00 56.84 315 TRP B N 1
ATOM 4923 C CA . TRP B 1 301 ? 86.590 -79.672 67.838 1.00 54.83 315 TRP B CA 1
ATOM 4924 C C . TRP B 1 301 ? 86.832 -78.259 68.331 1.00 53.45 315 TRP B C 1
ATOM 4925 O O . TRP B 1 301 ? 86.184 -77.839 69.224 1.00 57.33 315 TRP B O 1
ATOM 4936 N N . THR B 1 302 ? 87.758 -77.527 67.732 1.00 57.44 316 THR B N 1
ATOM 4937 C CA . THR B 1 302 ? 88.056 -76.161 68.162 1.00 58.18 316 THR B CA 1
ATOM 4938 C C . THR B 1 302 ? 87.932 -75.227 67.000 1.00 53.47 316 THR B C 1
ATOM 4939 O O . THR B 1 302 ? 88.327 -75.574 65.893 1.00 53.89 316 THR B O 1
ATOM 4943 N N . ASP B 1 303 ? 87.412 -74.031 67.238 1.00 54.59 317 ASP B N 1
ATOM 4944 C CA . ASP B 1 303 ? 87.288 -73.041 66.177 1.00 58.03 317 ASP B CA 1
ATOM 4945 C C . ASP B 1 303 ? 88.634 -72.425 65.881 1.00 61.88 317 ASP B C 1
ATOM 4946 O O . ASP B 1 303 ? 89.453 -72.334 66.770 1.00 60.46 317 ASP B O 1
ATOM 4951 N N . PHE B 1 304 ? 88.881 -72.075 64.623 1.00 54.78 318 PHE B N 1
ATOM 4952 C CA . PHE B 1 304 ? 90.002 -71.206 64.325 1.00 55.34 318 PHE B CA 1
ATOM 4953 C C . PHE B 1 304 ? 89.434 -70.067 63.499 1.00 57.49 318 PHE B C 1
ATOM 4954 O O . PHE B 1 304 ? 88.517 -70.252 62.671 1.00 53.00 318 PHE B O 1
ATOM 4962 N N . GLU B 1 305 ? 89.959 -68.884 63.757 1.00 59.81 319 GLU B N 1
ATOM 4963 C CA . GLU B 1 305 ? 89.572 -67.673 63.061 1.00 59.20 319 GLU B CA 1
ATOM 4964 C C . GLU B 1 305 ? 90.821 -66.818 62.966 1.00 65.54 319 GLU B C 1
ATOM 4965 O O . GLU B 1 305 ? 91.178 -66.124 63.908 1.00 70.13 319 GLU B O 1
ATOM 4971 N N . ILE B 1 306 ? 91.510 -66.911 61.833 1.00 58.33 320 ILE B N 1
ATOM 4972 C CA . ILE B 1 306 ? 92.803 -66.284 61.679 1.00 56.08 320 ILE B CA 1
ATOM 4973 C C . ILE B 1 306 ? 92.750 -65.079 60.750 1.00 64.91 320 ILE B C 1
ATOM 4974 O O . ILE B 1 306 ? 92.418 -65.209 59.579 1.00 63.27 320 ILE B O 1
ATOM 4979 N N . PRO B 1 307 ? 93.087 -63.898 61.264 1.00 65.37 321 PRO B N 1
ATOM 4980 C CA . PRO B 1 307 ? 93.017 -62.741 60.391 1.00 61.20 321 PRO B CA 1
ATOM 4981 C C . PRO B 1 307 ? 94.206 -62.653 59.428 1.00 64.33 321 PRO B C 1
ATOM 4982 O O . PRO B 1 307 ? 95.309 -63.078 59.756 1.00 58.17 321 PRO B O 1
ATOM 4986 N N . PHE B 1 308 ? 93.953 -62.143 58.228 1.00 60.32 322 PHE B N 1
ATOM 4987 C CA . PHE B 1 308 ? 95.010 -61.874 57.270 1.00 61.86 322 PHE B CA 1
ATOM 4988 C C . PHE B 1 308 ? 95.660 -60.561 57.672 1.00 62.08 322 PHE B C 1
ATOM 4989 O O . PHE B 1 308 ? 94.969 -59.550 57.785 1.00 65.86 322 PHE B O 1
ATOM 4997 N N . GLU B 1 309 ? 96.967 -60.568 57.915 1.00 66.49 323 GLU B N 1
ATOM 4998 C CA . GLU B 1 309 ? 97.678 -59.336 58.300 1.00 74.32 323 GLU B CA 1
ATOM 4999 C C . GLU B 1 309 ? 98.589 -58.887 57.167 1.00 67.24 323 GLU B C 1
ATOM 5000 O O . GLU B 1 309 ? 99.231 -59.708 56.539 1.00 63.77 323 GLU B O 1
ATOM 5006 N N . PRO B 1 310 ? 98.692 -57.581 56.927 1.00 70.56 324 PRO B N 1
ATOM 5007 C CA . PRO B 1 310 ? 99.637 -57.150 55.899 1.00 71.89 324 PRO B CA 1
ATOM 5008 C C . PRO B 1 310 ? 101.074 -57.561 56.247 1.00 75.66 324 PRO B C 1
ATOM 5009 O O . PRO B 1 310 ? 101.409 -57.667 57.423 1.00 70.47 324 PRO B O 1
ATOM 5013 N N . VAL B 1 311 ? 101.894 -57.830 55.231 1.00 73.35 325 VAL B N 1
ATOM 5014 C CA . VAL B 1 311 ? 103.293 -58.193 55.434 1.00 65.60 325 VAL B CA 1
ATOM 5015 C C . VAL B 1 311 ? 104.127 -56.982 55.055 1.00 70.40 325 VAL B C 1
ATOM 5016 O O . VAL B 1 311 ? 103.976 -56.430 53.968 1.00 73.92 325 VAL B O 1
ATOM 5020 N N . LYS B 1 312 ? 104.969 -56.542 55.985 1.00 70.42 326 LYS B N 1
ATOM 5021 C CA . LYS B 1 312 ? 105.850 -55.392 55.772 1.00 69.82 326 LYS B CA 1
ATOM 5022 C C . LYS B 1 312 ? 105.096 -54.170 55.246 1.00 69.20 326 LYS B C 1
ATOM 5023 O O . LYS B 1 312 ? 105.616 -53.424 54.406 1.00 73.14 326 LYS B O 1
ATOM 5029 N N . GLY B 1 313 ? 103.886 -53.947 55.754 1.00 75.21 327 GLY B N 1
ATOM 5030 C CA . GLY B 1 313 ? 103.086 -52.775 55.359 1.00 78.14 327 GLY B CA 1
ATOM 5031 C C . GLY B 1 313 ? 102.574 -52.744 53.923 1.00 77.02 327 GLY B C 1
ATOM 5032 O O . GLY B 1 313 ? 102.023 -51.728 53.489 1.00 79.38 327 GLY B O 1
ATOM 5033 N N . ARG B 1 314 ? 102.744 -53.847 53.187 1.00 73.64 328 ARG B N 1
ATOM 5034 C CA . ARG B 1 314 ? 102.307 -53.916 51.790 1.00 75.12 328 ARG B CA 1
ATOM 5035 C C . ARG B 1 314 ? 100.790 -53.911 51.723 1.00 74.83 328 ARG B C 1
ATOM 5036 O O . ARG B 1 314 ? 100.125 -54.360 52.644 1.00 73.44 328 ARG B O 1
ATOM 5044 N N . VAL B 1 315 ? 100.249 -53.397 50.632 1.00 76.74 329 VAL B N 1
ATOM 5045 C CA . VAL B 1 315 ? 98.797 -53.339 50.463 1.00 80.35 329 VAL B CA 1
ATOM 5046 C C . VAL B 1 315 ? 98.393 -53.988 49.141 1.00 80.49 329 VAL B C 1
ATOM 5047 O O . VAL B 1 315 ? 99.195 -54.053 48.202 1.00 81.84 329 VAL B O 1
ATOM 5051 N N . ILE B 1 316 ? 97.168 -54.503 49.083 1.00 76.69 330 ILE B N 1
ATOM 5052 C CA . ILE B 1 316 ? 96.640 -55.077 47.851 1.00 76.21 330 ILE B CA 1
ATOM 5053 C C . ILE B 1 316 ? 96.126 -53.915 47.014 1.00 81.57 330 ILE B C 1
ATOM 5054 O O . ILE B 1 316 ? 95.347 -53.099 47.499 1.00 82.20 330 ILE B O 1
ATOM 5059 N N . ASP B 1 317 ? 96.617 -53.808 45.782 1.00 79.54 331 ASP B N 1
ATOM 5060 C CA . ASP B 1 317 ? 96.247 -52.710 44.887 1.00 83.28 331 ASP B CA 1
ATOM 5061 C C . ASP B 1 317 ? 95.027 -53.096 44.042 1.00 81.16 331 ASP B C 1
ATOM 5062 O O . ASP B 1 317 ? 95.012 -54.171 43.457 1.00 80.30 331 ASP B O 1
ATOM 5067 N N . ASP B 1 318 ? 94.044 -52.196 43.960 1.00 85.71 332 ASP B N 1
ATOM 5068 C CA . ASP B 1 318 ? 92.787 -52.430 43.231 1.00 87.49 332 ASP B CA 1
ATOM 5069 C C . ASP B 1 318 ? 92.964 -52.886 41.791 1.00 83.90 332 ASP B C 1
ATOM 5070 O O . ASP B 1 318 ? 92.384 -53.881 41.380 1.00 82.96 332 ASP B O 1
ATOM 5075 N N . THR B 1 319 ? 93.747 -52.137 41.027 1.00 84.99 333 THR B N 1
ATOM 5076 C CA . THR B 1 319 ? 93.954 -52.432 39.609 1.00 92.43 333 THR B CA 1
ATOM 5077 C C . THR B 1 319 ? 94.663 -53.773 39.442 1.00 85.11 333 THR B C 1
ATOM 5078 O O . THR B 1 319 ? 94.257 -54.606 38.626 1.00 81.33 333 THR B O 1
ATOM 5082 N N . LYS B 1 320 ? 95.721 -53.982 40.216 1.00 84.78 334 LYS B N 1
ATOM 5083 C CA . LYS B 1 320 ? 96.459 -55.250 40.142 1.00 84.90 334 LYS B CA 1
ATOM 5084 C C . LYS B 1 320 ? 95.568 -56.427 40.545 1.00 77.92 334 LYS B C 1
ATOM 5085 O O . LYS B 1 320 ? 95.595 -57.474 39.894 1.00 80.47 334 LYS B O 1
ATOM 5091 N N . LEU B 1 321 ? 94.763 -56.248 41.597 1.00 77.77 335 LEU B N 1
ATOM 5092 C CA . LEU B 1 321 ? 93.815 -57.286 42.044 1.00 71.26 335 LEU B CA 1
ATOM 5093 C C . LEU B 1 321 ? 92.865 -57.643 40.912 1.00 78.40 335 LEU B C 1
ATOM 5094 O O . LEU B 1 321 ? 92.694 -58.808 40.606 1.00 78.89 335 LEU B O 1
ATOM 5099 N N . LYS B 1 322 ? 92.256 -56.627 40.291 1.00 81.66 336 LYS B N 1
ATOM 5100 C CA . LYS B 1 322 ? 91.327 -56.834 39.179 1.00 84.91 336 LYS B CA 1
ATOM 5101 C C . LYS B 1 322 ? 92.005 -57.520 37.996 1.00 81.56 336 LYS B C 1
ATOM 5102 O O . LYS B 1 322 ? 91.393 -58.336 37.316 1.00 77.74 336 LYS B O 1
ATOM 5108 N N . ASN B 1 323 ? 93.263 -57.177 37.749 1.00 81.57 337 ASN B N 1
ATOM 5109 C CA . ASN B 1 323 ? 94.013 -57.769 36.640 1.00 81.96 337 ASN B CA 1
ATOM 5110 C C . ASN B 1 323 ? 94.629 -59.143 36.914 1.00 87.34 337 ASN B C 1
ATOM 5111 O O . ASN B 1 323 ? 95.409 -59.623 36.100 1.00 85.21 337 ASN B O 1
ATOM 5116 N N . GLY B 1 324 ? 94.310 -59.764 38.054 1.00 76.15 338 GLY B N 1
ATOM 5117 C CA . GLY B 1 324 ? 94.805 -61.107 38.345 1.00 74.38 338 GLY B CA 1
ATOM 5118 C C . GLY B 1 324 ? 96.273 -61.173 38.715 1.00 77.87 338 GLY B C 1
ATOM 5119 O O . GLY B 1 324 ? 96.926 -62.184 38.485 1.00 78.85 338 GLY B O 1
ATOM 5120 N N . LYS B 1 325 ? 96.790 -60.105 39.315 1.00 79.30 339 LYS B N 1
ATOM 5121 C CA . LYS B 1 325 ? 98.191 -60.055 39.686 1.00 74.49 339 LYS B CA 1
ATOM 5122 C C . LYS B 1 325 ? 98.452 -60.548 41.099 1.00 68.82 339 LYS B C 1
ATOM 5123 O O . LYS B 1 325 ? 99.587 -60.491 41.548 1.00 70.48 339 LYS B O 1
ATOM 5129 N N . TYR B 1 326 ? 97.423 -61.023 41.801 1.00 68.48 340 TYR B N 1
ATOM 5130 C CA . TYR B 1 326 ? 97.618 -61.598 43.132 1.00 61.38 340 TYR B CA 1
ATOM 5131 C C . TYR B 1 326 ? 97.118 -63.040 43.146 1.00 55.94 340 TYR B C 1
ATOM 5132 O O . TYR B 1 326 ? 96.156 -63.367 42.458 1.00 62.09 340 TYR B O 1
ATOM 5141 N N . LYS B 1 327 ? 97.812 -63.887 43.913 1.00 55.47 341 LYS B N 1
ATOM 5142 C CA . LYS B 1 327 ? 97.468 -65.290 44.068 1.00 55.79 341 LYS B CA 1
ATOM 5143 C C . LYS B 1 327 ? 97.265 -65.614 45.542 1.00 58.26 341 LYS B C 1
ATOM 5144 O O . LYS B 1 327 ? 97.911 -65.026 46.414 1.00 51.89 341 LYS B O 1
ATOM 5150 N N . LEU B 1 328 ? 96.327 -66.513 45.811 1.00 54.69 342 LEU B N 1
ATOM 5151 C CA . LEU B 1 328 ? 96.019 -66.951 47.160 1.00 50.82 342 LEU B CA 1
ATOM 5152 C C . LEU B 1 328 ? 96.363 -68.401 47.296 1.00 51.09 342 LEU B C 1
ATOM 5153 O O . LEU B 1 328 ? 96.110 -69.186 46.377 1.00 48.54 342 LEU B O 1
ATOM 5158 N N . GLY B 1 329 ? 96.915 -68.747 48.452 1.00 51.54 343 GLY B N 1
ATOM 5159 C CA . GLY B 1 329 ? 97.171 -70.133 48.820 1.00 53.23 343 GLY B CA 1
ATOM 5160 C C . GLY B 1 329 ? 96.669 -70.380 50.235 1.00 46.15 343 GLY B C 1
ATOM 5161 O O . GLY B 1 329 ? 96.571 -69.440 51.046 1.00 48.66 343 GLY B O 1
ATOM 5162 N N . ILE B 1 330 ? 96.253 -71.612 50.480 1.00 44.72 344 ILE B N 1
ATOM 5163 C CA . ILE B 1 330 ? 95.835 -72.087 51.792 1.00 42.38 344 ILE B CA 1
ATOM 5164 C C . ILE B 1 330 ? 96.630 -73.363 51.964 1.00 45.39 344 ILE B C 1
ATOM 5165 O O . ILE B 1 330 ? 96.767 -74.135 51.010 1.00 41.76 344 ILE B O 1
ATOM 5170 N N . VAL B 1 331 ? 97.200 -73.542 53.149 1.00 41.93 345 VAL B N 1
ATOM 5171 C CA . VAL B 1 331 ? 98.025 -74.706 53.471 1.00 42.20 345 VAL B CA 1
ATOM 5172 C C . VAL B 1 331 ? 97.665 -75.248 54.843 1.00 42.19 345 VAL B C 1
ATOM 5173 O O . VAL B 1 331 ? 97.578 -74.491 55.822 1.00 45.45 345 VAL B O 1
ATOM 5177 N N . LEU B 1 332 ? 97.448 -76.554 54.906 1.00 41.60 346 LEU B N 1
ATOM 5178 C CA . LEU B 1 332 ? 97.161 -77.254 56.144 1.00 41.56 346 LEU B CA 1
ATOM 5179 C C . LEU B 1 332 ? 98.281 -78.273 56.293 1.00 44.60 346 LEU B C 1
ATOM 5180 O O . LEU B 1 332 ? 98.678 -78.897 55.301 1.00 45.36 346 LEU B O 1
ATOM 5185 N N . SER B 1 333 ? 98.819 -78.420 57.503 1.00 42.77 347 SER B N 1
ATOM 5186 C CA . SER B 1 333 ? 99.859 -79.403 57.753 1.00 37.90 347 SER B CA 1
ATOM 5187 C C . SER B 1 333 ? 99.813 -79.980 59.156 1.00 45.33 347 SER B C 1
ATOM 5188 O O . SER B 1 333 ? 99.615 -79.253 60.129 1.00 45.88 347 SER B O 1
ATOM 5191 N N . SER B 1 334 ? 100.067 -81.278 59.261 1.00 42.65 348 SER B N 1
ATOM 5192 C CA . SER B 1 334 ? 100.080 -81.956 60.535 1.00 46.17 348 SER B CA 1
ATOM 5193 C C . SER B 1 334 ? 101.333 -81.672 61.372 1.00 46.49 348 SER B C 1
ATOM 5194 O O . SER B 1 334 ? 101.305 -81.868 62.575 1.00 50.26 348 SER B O 1
ATOM 5197 N N . SER B 1 335 ? 102.406 -81.195 60.753 1.00 45.11 349 SER B N 1
ATOM 5198 C CA . SER B 1 335 ? 103.677 -80.896 61.476 1.00 45.74 349 SER B CA 1
ATOM 5199 C C . SER B 1 335 ? 104.207 -79.605 60.919 1.00 50.28 349 SER B C 1
ATOM 5200 O O . SER B 1 335 ? 104.612 -79.568 59.766 1.00 48.08 349 SER B O 1
ATOM 5203 N N . VAL B 1 336 ? 104.207 -78.554 61.737 1.00 46.30 350 VAL B N 1
ATOM 5204 C CA . VAL B 1 336 ? 104.575 -77.205 61.294 1.00 44.83 350 VAL B CA 1
ATOM 5205 C C . VAL B 1 336 ? 105.936 -77.148 60.611 1.00 52.31 350 VAL B C 1
ATOM 5206 O O . VAL B 1 336 ? 106.107 -76.401 59.670 1.00 47.34 350 VAL B O 1
ATOM 5210 N N . ASP B 1 337 ? 106.908 -77.892 61.131 1.00 48.23 351 ASP B N 1
ATOM 5211 C CA . ASP B 1 337 ? 108.258 -77.925 60.548 1.00 54.42 351 ASP B CA 1
ATOM 5212 C C . ASP B 1 337 ? 108.527 -79.258 59.836 1.00 50.26 351 ASP B C 1
ATOM 5213 O O . ASP B 1 337 ? 109.678 -79.617 59.556 1.00 51.13 351 ASP B O 1
ATOM 5218 N N . GLY B 1 338 ? 107.451 -79.974 59.517 1.00 51.19 352 GLY B N 1
ATOM 5219 C CA . GLY B 1 338 ? 107.534 -81.249 58.824 1.00 51.36 352 GLY B CA 1
ATOM 5220 C C . GLY B 1 338 ? 108.246 -81.202 57.485 1.00 47.71 352 GLY B C 1
ATOM 5221 O O . GLY B 1 338 ? 108.853 -82.202 57.079 1.00 51.51 352 GLY B O 1
ATOM 5222 N N . ALA B 1 339 ? 108.186 -80.061 56.803 1.00 49.23 353 ALA B N 1
ATOM 5223 C CA . ALA B 1 339 ? 108.858 -79.904 55.512 1.00 47.42 353 ALA B CA 1
ATOM 5224 C C . ALA B 1 339 ? 110.368 -79.922 55.662 1.00 54.35 353 ALA B C 1
ATOM 5225 O O . ALA B 1 339 ? 111.055 -80.103 54.651 1.00 50.72 353 ALA B O 1
ATOM 5227 N N . TYR B 1 340 ? 110.875 -79.673 56.886 1.00 51.95 354 TYR B N 1
ATOM 5228 C CA . TYR B 1 340 ? 112.304 -79.739 57.211 1.00 52.89 354 TYR B CA 1
ATOM 5229 C C . TYR B 1 340 ? 112.583 -81.025 58.015 1.00 57.49 354 TYR B C 1
ATOM 5230 O O . TYR B 1 340 ? 113.615 -81.166 58.655 1.00 55.89 354 TYR B O 1
ATOM 5239 N N . PHE B 1 341 ? 111.618 -81.938 58.021 1.00 51.49 355 PHE B N 1
ATOM 5240 C CA . PHE B 1 341 ? 111.743 -83.228 58.704 1.00 52.29 355 PHE B CA 1
ATOM 5241 C C . PHE B 1 341 ? 111.925 -83.162 60.212 1.00 54.66 355 PHE B C 1
ATOM 5242 O O . PHE B 1 341 ? 112.601 -84.005 60.828 1.00 55.36 355 PHE B O 1
ATOM 5250 N N . LYS B 1 342 ? 111.252 -82.171 60.792 1.00 57.54 356 LYS B N 1
ATOM 5251 C CA . LYS B 1 342 ? 111.173 -81.972 62.241 1.00 60.38 356 LYS B CA 1
ATOM 5252 C C . LYS B 1 342 ? 109.701 -82.112 62.595 1.00 61.30 356 LYS B C 1
ATOM 5253 O O . LYS B 1 342 ? 108.894 -81.287 62.178 1.00 54.67 356 LYS B O 1
ATOM 5259 N N . GLY B 1 343 ? 109.364 -83.157 63.351 1.00 54.07 357 GLY B N 1
ATOM 5260 C CA . GLY B 1 343 ? 107.989 -83.406 63.747 1.00 51.89 357 GLY B CA 1
ATOM 5261 C C . GLY B 1 343 ? 107.880 -84.793 64.324 1.00 55.11 357 GLY B C 1
ATOM 5262 O O . GLY B 1 343 ? 108.878 -85.515 64.380 1.00 52.40 357 GLY B O 1
ATOM 5263 N N . ALA B 1 344 ? 106.671 -85.180 64.714 1.00 52.80 358 ALA B N 1
ATOM 5264 C CA . ALA B 1 344 ? 106.435 -86.495 65.278 1.00 52.77 358 ALA B CA 1
ATOM 5265 C C . ALA B 1 344 ? 105.541 -87.344 64.398 1.00 58.60 358 ALA B C 1
ATOM 5266 O O . ALA B 1 344 ? 104.446 -86.916 64.005 1.00 59.15 358 ALA B 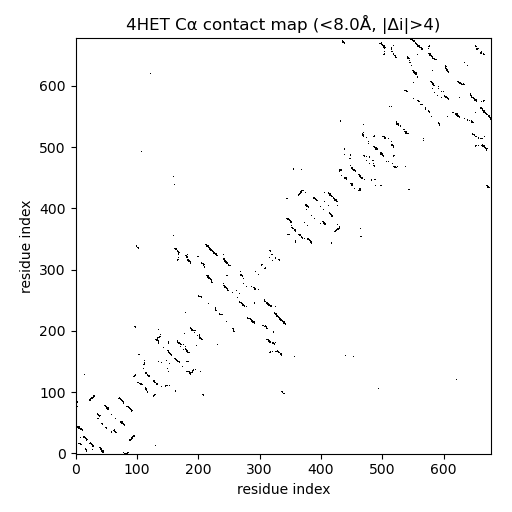O 1
ATOM 5268 N N . VAL B 1 345 ? 106.005 -88.548 64.102 1.00 54.31 359 VAL B N 1
ATOM 5269 C CA . VAL B 1 345 ? 105.213 -89.515 63.404 1.00 55.04 359 VAL B CA 1
ATOM 5270 C C . VAL B 1 345 ? 103.945 -89.685 64.250 1.00 65.16 359 VAL B C 1
ATOM 5271 O O . VAL B 1 345 ? 104.016 -89.775 65.468 1.00 56.55 359 VAL B O 1
ATOM 5275 N N . GLY B 1 346 ? 102.778 -89.686 63.616 1.00 57.98 360 GLY B N 1
ATOM 5276 C CA . GLY B 1 346 ? 101.513 -89.823 64.340 1.00 51.73 360 GLY B CA 1
ATOM 5277 C C . GLY B 1 346 ? 100.833 -88.501 64.635 1.00 48.90 360 GLY B C 1
ATOM 5278 O O . GLY B 1 346 ? 99.675 -88.491 64.979 1.00 57.27 360 GLY B O 1
ATOM 5279 N N . SER B 1 347 ? 101.532 -87.376 64.501 1.00 50.79 361 SER B N 1
ATOM 5280 C CA . SER B 1 347 ? 100.837 -86.114 64.635 1.00 49.33 361 SER B CA 1
ATOM 5281 C C . SER B 1 347 ? 99.706 -86.103 63.614 1.00 52.93 361 SER B C 1
ATOM 5282 O O . SER B 1 347 ? 99.921 -86.361 62.442 1.00 48.87 361 SER B O 1
ATOM 5285 N N . THR B 1 348 ? 98.518 -85.751 64.074 1.00 48.71 362 THR B N 1
ATOM 5286 C CA . THR B 1 348 ? 97.335 -85.772 63.251 1.00 53.19 362 THR B CA 1
ATOM 5287 C C . THR B 1 348 ? 96.538 -84.500 63.378 1.00 48.76 362 THR B C 1
ATOM 5288 O O . THR B 1 348 ? 96.233 -84.084 64.480 1.00 48.86 362 THR B O 1
ATOM 5292 N N . LEU B 1 349 ? 96.231 -83.892 62.235 1.00 44.08 363 LEU B N 1
ATOM 5293 C CA . LEU B 1 349 ? 95.387 -82.728 62.155 1.00 43.93 363 LEU B CA 1
ATOM 5294 C C . LEU B 1 349 ? 94.139 -83.116 61.356 1.00 49.16 363 LEU B C 1
ATOM 5295 O O . LEU B 1 349 ? 94.256 -83.639 60.240 1.00 46.98 363 LEU B O 1
ATOM 5300 N N . TYR B 1 350 ? 92.972 -82.910 61.968 1.00 43.87 364 TYR B N 1
ATOM 5301 C CA . TYR B 1 350 ? 91.678 -83.101 61.346 1.00 43.40 364 TYR B CA 1
ATOM 5302 C C . TYR B 1 350 ? 91.089 -81.732 61.132 1.00 47.61 364 TYR B C 1
ATOM 5303 O O . TYR B 1 350 ? 91.135 -80.902 62.041 1.00 48.94 364 TYR B O 1
ATOM 5312 N N . VAL B 1 351 ? 90.576 -81.479 59.933 1.00 46.20 365 VAL B N 1
ATOM 5313 C CA . VAL B 1 351 ? 89.893 -80.215 59.604 1.00 42.72 365 VAL B CA 1
ATOM 5314 C C . VAL B 1 351 ? 88.603 -80.649 58.921 1.00 45.26 365 VAL B C 1
ATOM 5315 O O . VAL B 1 351 ? 88.627 -81.481 58.001 1.00 46.09 365 VAL B O 1
ATOM 5319 N N . ASP B 1 352 ? 87.469 -80.141 59.388 1.00 49.27 366 ASP B N 1
ATOM 5320 C CA . ASP B 1 352 ? 86.164 -80.559 58.854 1.00 55.66 366 ASP B CA 1
ATOM 5321 C C . ASP B 1 352 ? 85.661 -79.586 57.783 1.00 50.88 366 ASP B C 1
ATOM 5322 O O . ASP B 1 352 ? 84.905 -79.962 56.924 1.00 53.90 366 ASP B O 1
ATOM 5327 N N . GLU B 1 353 ? 86.111 -78.344 57.866 1.00 45.22 367 GLU B N 1
ATOM 5328 C CA . GLU B 1 353 ? 85.671 -77.287 56.987 1.00 49.47 367 GLU B CA 1
ATOM 5329 C C . GLU B 1 353 ? 86.595 -76.078 57.088 1.00 52.00 367 GLU B C 1
ATOM 5330 O O . GLU B 1 353 ? 87.138 -75.810 58.147 1.00 52.47 367 GLU B O 1
ATOM 5336 N N . VAL B 1 354 ? 86.731 -75.350 55.989 1.00 46.02 368 VAL B N 1
ATOM 5337 C CA . VAL B 1 354 ? 87.486 -74.122 55.935 1.00 46.68 368 VAL B CA 1
ATOM 5338 C C . VAL B 1 354 ? 86.657 -73.097 55.155 1.00 57.15 368 VAL B C 1
ATOM 5339 O O . VAL B 1 354 ? 85.975 -73.430 54.187 1.00 50.19 368 VAL B O 1
ATOM 5343 N N . GLU B 1 355 ? 86.691 -71.852 55.621 1.00 51.58 369 GLU B N 1
ATOM 5344 C CA . GLU B 1 355 ? 85.988 -70.781 54.986 1.00 55.27 369 GLU B CA 1
ATOM 5345 C C . GLU B 1 355 ? 86.877 -69.551 54.916 1.00 57.79 369 GLU B C 1
ATOM 5346 O O . GLU B 1 355 ? 87.541 -69.185 55.892 1.00 53.49 369 GLU B O 1
ATOM 5352 N N . LEU B 1 356 ? 86.895 -68.916 53.756 1.00 55.36 370 LEU B N 1
ATOM 5353 C CA . LEU B 1 356 ? 87.649 -67.699 53.560 1.00 59.09 370 LEU B CA 1
ATOM 5354 C C . LEU B 1 356 ? 86.659 -66.560 53.595 1.00 61.78 370 LEU B C 1
ATOM 5355 O O . LEU B 1 356 ? 85.751 -66.513 52.773 1.00 60.05 370 LEU B O 1
ATOM 5360 N N . ILE B 1 357 ? 86.795 -65.652 54.546 1.00 54.20 371 ILE B N 1
ATOM 5361 C CA . ILE B 1 357 ? 85.924 -64.461 54.594 1.00 60.98 371 ILE B CA 1
ATOM 5362 C C . ILE B 1 357 ? 86.715 -63.350 53.917 1.00 59.00 371 ILE B C 1
ATOM 5363 O O . ILE B 1 357 ? 87.884 -63.150 54.224 1.00 61.08 371 ILE B O 1
ATOM 5368 N N . CYS B 1 358 ? 86.085 -62.658 52.980 1.00 64.29 372 CYS B N 1
ATOM 5369 C CA . CYS B 1 358 ? 86.708 -61.573 52.225 1.00 65.53 372 CYS B CA 1
ATOM 5370 C C . CYS B 1 358 ? 86.126 -60.216 52.622 1.00 69.96 372 CYS B C 1
ATOM 5371 O O . CYS B 1 358 ? 85.094 -60.170 53.255 1.00 73.81 372 CYS B O 1
ATOM 5374 N N . GLU B 1 359 ? 86.803 -59.124 52.260 1.00 73.98 373 GLU B N 1
ATOM 5375 C CA . GLU B 1 359 ? 86.358 -57.754 52.582 1.00 87.10 373 GLU B CA 1
ATOM 5376 C C . GLU B 1 359 ? 85.377 -57.212 51.561 1.00 87.69 373 GLU B C 1
ATOM 5377 O O . GLU B 1 359 ? 85.041 -57.906 50.598 1.00 82.38 373 GLU B O 1
ATOM 5383 N N . ASP B 1 360 ? 84.948 -55.961 51.794 1.00 122.03 374 ASP B N 1
ATOM 5384 C CA . ASP B 1 360 ? 84.018 -55.180 50.948 1.00 112.10 374 ASP B CA 1
ATOM 5385 C C . ASP B 1 360 ? 82.583 -55.640 51.169 1.00 116.53 374 ASP B C 1
ATOM 5386 O O . ASP B 1 360 ? 82.301 -56.431 52.073 1.00 120.39 374 ASP B O 1
#

Sequence (678 aa):
SEAAIDACTGDDVQQLANINADSKLINVYVNKGADLSKQKLEFVIPEGATIKINDQVAGDTEATYDFSEETHSSRKFTVTSEDGQWKPVYTVKVVLAEELPTSFNFEEEELLPSNDYDIFYEFQPGTSQEISKVLQWSSGNPGFKLTGANSKTDYPTVQVANGFRGKGVKLETRDTGSFGAVKYIAAGNLFIGTFEVGNALTDPRKATNFGFQFYKRPKTLKGHYKFKAGDVYSVEGKPQEGVRDKCDIYAVYEAENNSVLNGDDVFTSDKLVSLARIKPEDVVESDQQWTDFEIPFEPVKGRVIDDTKLKKNGKYKLGIVLSSSVDGAYFKGAVGSTLYVDEVELICEDAIDACTGDDVQQLANINADSKLINVYVNKGADLSKQKLEFVIPEGATIKINDQVAGDTEATYDFSEETHSRKFTVTSKPVYTVKVVLAEELPTSFNFEEELLPSNDYDIFYEFQPGTSQEISSKVLQWSSGNPGFKLTGANSKTDYPTVQVANGFRGKGVKLETRDTGSFGAVKYIAAGNLFIGTFEEVGNALTDPRKATNFGFQFYKRPKTLKGHYKFKAGDVYSVEGKPQEGVRDKCDIYAVYEAENNSVLNGDDVFTSDDKLVSLARIKPEDVVESDQWTDFEIPFEPVKGRVIDDTKLKNGKYKLGIVLSSSVDGAYFKGAVGSTLYVDEVELICED

Solvent-accessible surface area: 31882 Å² total

Foldseek 3Di:
DFWAWPDKDWLFFFDWDQDRPVLEIETEGAQQDQQLFTAMDTDGDPQKDKDFPDADPSDDPGGHHLPDDQSKTKMWIQDNVNPDTDIHIYHYFYEAAAQKDFQADFDDDFAETKGKDWAPDDPVDGIHIHTKDWLQLLLVVLPPPHHVQGQWHWDQPPPLGIWIKGFKAFSPPSCLLFTIGKGKIKGDAAQNVCSSVPVQQRFDHWDFHQFAFWKKKFKKAKDFADFWDARHHTDPDDTFFKKKKKWFFAQDGVGDTRVPGPPDPGTFWMWIDDRVPTDHDPDIDMDITTIDTDPPHDDDNVCSNVRRDIMMIMIIQGPCVSNPTGHGGIMMITRMMGTHGDD/DWPDKDWLFFFDKDQDPPVLEIETEGEQQDQQLFTAMDTDDDPQKDKDFPDADPSDDPGGHHLPDDQSWTWMAIPVGDIHIYHYFYEAAAQKDFQQDFDDDFAETKGKDWAPDDPPDGIHIHTKDWLQLLLVVLPDPHHVQGQWHWDQPPPLGIWIKGFKAFSPPSCLLFTIGKGKIKGDAAQNVCSSVPVQQRFDHWDFHQFAFWKKKFKKAKDFADFWDARHHTDPPDTFFKKKKKWFFAQDGVGDTRVPGPPDPGIFWMWIDDRVPTDHDPDIGMDITTIDTDPPHDDDNVCSNNRRDIMMIMTIQGPCVSNPTGHGGIMMITRMMGTHTDD

Organism: Bacteroides thetaiotaomicron (strain ATCC 29148 / DSM 2079 / JCM 5827 / CCUG 10774 / NCTC 10582 / VPI-5482 / E50) (NCBI:txid226186)